Protein AF-A0A520D2I1-F1 (afdb_monomer)

Foldseek 3Di:
DQDQDDDQQEGEGEDPPQDDKDKDKDKDKDKDWDDPPDQKTKMKIKMKMKMKMAQDWDWAFEDVVSTYIYTGGFGMKIKIKIKIKMWIDGPFKIKIKMKMKIWIATRRDPPDDRDTDIKMKIKMKMKGQPPVVRDMDMDIDIWIGKDWGWYWDCPPVDTDIDIDIDHRVVCVVVPDDPPLVVLLVVLVVCVVLLVLVVSLVSLVVQCVPLVSNLVSLLSNLSSCVVVVVLVVNVVSLVVNVVSLVVCVVVVPPPDDNLVPLVLSSLQSQLSSCVSVVVLVSSLVSLVSSQVSCPPPAADVNLVSLLVNLVSCVVVVNLVSSVVSLVVSCVRPPLPVSSLVSVLSSCVVVVVLVSLCVSQVVVCVVPNDLSSLVSNLVSCVSVVVVVSNVVSLVVSLVVLVVSVVVPRPVSLVVNLVSLVVVVDPVSPVVSVVSVD

Radius of gyration: 27.73 Å; Cα contacts (8 Å, |Δi|>4): 716; chains: 1; bounding box: 67×52×82 Å

Mean predicted aligned error: 16.41 Å

Structure (mmCIF, N/CA/C/O backbone):
data_AF-A0A520D2I1-F1
#
_entry.id   AF-A0A520D2I1-F1
#
loop_
_atom_site.group_PDB
_atom_site.id
_atom_site.type_symbol
_atom_site.label_atom_id
_atom_site.label_alt_id
_atom_site.label_comp_id
_atom_site.label_asym_id
_atom_site.label_entity_id
_atom_site.label_seq_id
_atom_site.pdbx_PDB_ins_code
_atom_site.Cartn_x
_atom_site.Cartn_y
_atom_site.Cartn_z
_atom_site.occupancy
_atom_site.B_iso_or_equiv
_atom_site.auth_seq_id
_atom_site.auth_comp_id
_atom_site.auth_asym_id
_atom_site.auth_atom_id
_atom_site.pdbx_PDB_model_num
ATOM 1 N N . MET A 1 1 ? 13.010 7.112 8.406 1.00 37.94 1 MET A N 1
ATOM 2 C CA . MET A 1 1 ? 12.051 6.918 7.295 1.00 37.94 1 MET A CA 1
ATOM 3 C C . MET A 1 1 ? 11.039 5.887 7.786 1.00 37.94 1 MET A C 1
ATOM 5 O O . MET A 1 1 ? 11.411 4.736 7.953 1.00 37.94 1 MET A O 1
ATOM 9 N N . PHE A 1 2 ? 9.826 6.314 8.151 1.00 35.53 2 PHE A N 1
ATOM 10 C CA . PHE A 1 2 ? 8.784 5.455 8.732 1.00 35.53 2 PHE A CA 1
ATOM 11 C C . PHE A 1 2 ? 7.873 4.938 7.613 1.00 35.53 2 PHE A C 1
ATOM 13 O O . PHE A 1 2 ? 6.797 5.481 7.385 1.00 35.53 2 PHE A O 1
ATOM 20 N N . THR A 1 3 ? 8.327 3.948 6.847 1.00 43.38 3 THR A N 1
ATOM 21 C CA . THR A 1 3 ? 7.517 3.374 5.762 1.00 43.38 3 THR A CA 1
ATOM 22 C C . THR A 1 3 ? 7.159 1.944 6.129 1.00 43.38 3 THR A C 1
ATOM 24 O O . THR A 1 3 ? 7.971 1.047 5.947 1.00 43.38 3 THR A O 1
ATOM 27 N N . TYR A 1 4 ? 5.968 1.734 6.689 1.00 39.03 4 TYR A N 1
ATOM 28 C CA . TYR A 1 4 ? 5.382 0.404 6.864 1.00 39.03 4 TYR A CA 1
ATOM 29 C C . TYR A 1 4 ? 4.427 0.166 5.692 1.00 39.03 4 TYR A C 1
ATOM 31 O O . TYR A 1 4 ? 3.380 0.807 5.601 1.00 39.03 4 TYR A O 1
ATOM 39 N N . PHE A 1 5 ? 4.839 -0.678 4.751 1.00 41.47 5 PHE A N 1
ATOM 40 C CA . PHE A 1 5 ? 4.130 -0.953 3.508 1.00 41.47 5 PHE A CA 1
ATOM 41 C C . PHE A 1 5 ? 3.893 -2.456 3.392 1.00 41.47 5 PHE A C 1
ATOM 43 O O . PHE A 1 5 ? 4.836 -3.221 3.231 1.00 41.47 5 PHE A O 1
ATOM 50 N N . VAL A 1 6 ? 2.634 -2.870 3.477 1.00 39.12 6 VAL A N 1
ATOM 51 C CA . VAL A 1 6 ? 2.224 -4.268 3.330 1.00 39.12 6 VAL A CA 1
ATOM 52 C C . VAL A 1 6 ? 1.213 -4.329 2.191 1.00 39.12 6 VAL A C 1
ATOM 54 O O . VAL A 1 6 ? 0.151 -3.716 2.287 1.00 39.12 6 VAL A O 1
ATOM 57 N N . ASP A 1 7 ? 1.553 -5.030 1.112 1.00 43.06 7 ASP A N 1
ATOM 58 C CA . ASP A 1 7 ? 0.633 -5.382 0.030 1.00 43.06 7 ASP A CA 1
ATOM 59 C C . ASP A 1 7 ? 0.572 -6.900 -0.185 1.00 43.06 7 ASP A C 1
ATOM 61 O O . ASP A 1 7 ? 1.202 -7.680 0.529 1.00 43.06 7 ASP A O 1
ATOM 65 N N . SER A 1 8 ? -0.215 -7.330 -1.174 1.00 35.03 8 SER A N 1
ATOM 66 C CA . SER A 1 8 ? -0.498 -8.741 -1.439 1.00 35.03 8 SER A CA 1
ATOM 67 C C . SER A 1 8 ? 0.738 -9.611 -1.723 1.00 35.03 8 SER A C 1
ATOM 69 O O . SER A 1 8 ? 0.615 -10.826 -1.616 1.00 35.03 8 SER A O 1
ATOM 71 N N . ASN A 1 9 ? 1.899 -9.027 -2.061 1.00 32.19 9 ASN A N 1
ATOM 72 C CA . ASN A 1 9 ? 3.143 -9.747 -2.364 1.00 32.19 9 ASN A CA 1
ATOM 73 C C . ASN A 1 9 ? 4.396 -9.197 -1.642 1.00 32.19 9 ASN A C 1
ATOM 75 O O . ASN A 1 9 ? 5.462 -9.803 -1.766 1.00 32.19 9 ASN A O 1
ATOM 79 N N . HIS A 1 10 ? 4.303 -8.083 -0.904 1.00 47.25 10 HIS A N 1
ATOM 80 C CA . HIS A 1 10 ? 5.453 -7.436 -0.261 1.00 47.25 10 HIS A CA 1
ATOM 81 C C . HIS A 1 10 ? 5.087 -6.850 1.112 1.00 47.25 10 HIS A C 1
ATOM 83 O O . HIS A 1 10 ? 4.290 -5.920 1.203 1.00 47.25 10 HIS A O 1
ATOM 89 N N . ASP A 1 11 ? 5.712 -7.349 2.181 1.00 61.94 11 ASP A N 1
ATOM 90 C CA . ASP A 1 11 ? 5.666 -6.772 3.537 1.00 61.94 11 ASP A CA 1
ATOM 91 C C . ASP A 1 11 ? 7.009 -6.076 3.805 1.00 61.94 11 ASP A C 1
ATOM 93 O O . ASP A 1 11 ? 7.978 -6.704 4.218 1.00 61.94 11 ASP A O 1
ATOM 97 N N . ILE A 1 12 ? 7.094 -4.786 3.467 1.00 65.06 12 ILE A N 1
ATOM 98 C CA . ILE A 1 12 ? 8.271 -3.928 3.647 1.00 65.06 12 ILE A CA 1
ATOM 99 C C . ILE A 1 12 ? 8.081 -3.094 4.913 1.00 65.06 12 ILE A C 1
ATOM 101 O O . ILE A 1 12 ? 7.195 -2.241 5.006 1.00 65.06 12 ILE A O 1
ATOM 105 N N . ARG A 1 13 ? 8.957 -3.302 5.888 1.00 67.44 13 ARG A N 1
ATOM 106 C CA . ARG A 1 13 ? 8.874 -2.688 7.208 1.00 67.44 13 ARG A CA 1
ATOM 107 C C . ARG A 1 13 ? 9.862 -1.544 7.354 1.00 67.44 13 ARG A C 1
ATOM 109 O O . ARG A 1 13 ? 11.033 -1.648 6.985 1.00 67.44 13 ARG A O 1
ATOM 116 N N . GLY A 1 14 ? 9.370 -0.446 7.916 1.00 64.38 14 GLY A N 1
ATOM 117 C CA . GLY A 1 14 ? 10.181 0.695 8.314 1.00 64.38 14 GLY A CA 1
ATOM 118 C C . GLY A 1 14 ? 11.024 0.357 9.538 1.00 64.38 14 GLY A C 1
ATOM 119 O O . GLY A 1 14 ? 10.677 -0.535 10.306 1.00 64.38 14 GLY A O 1
ATOM 120 N N . ASN A 1 15 ? 12.102 1.108 9.734 1.00 72.69 15 ASN A N 1
ATOM 121 C CA . ASN A 1 15 ? 12.956 0.989 10.907 1.00 72.69 15 ASN A CA 1
ATOM 122 C C . ASN A 1 15 ? 13.197 2.388 11.486 1.00 72.69 15 ASN A C 1
ATOM 124 O O . ASN A 1 15 ? 13.690 3.296 10.811 1.00 72.69 15 ASN A O 1
ATOM 128 N N . GLU A 1 16 ? 12.776 2.583 12.733 1.00 69.69 16 GLU A N 1
ATOM 129 C CA . GLU A 1 16 ? 12.847 3.875 13.425 1.00 69.69 16 GLU A CA 1
ATOM 130 C C . GLU A 1 16 ? 14.278 4.217 13.859 1.00 69.69 16 GLU A C 1
ATOM 132 O O . GLU A 1 16 ? 14.606 5.382 14.062 1.00 69.69 16 GLU A O 1
ATOM 137 N N . ASN A 1 17 ? 15.152 3.209 13.927 1.00 79.19 17 ASN A N 1
ATOM 138 C CA . ASN A 1 17 ? 16.547 3.342 14.339 1.00 79.19 17 ASN A CA 1
ATOM 139 C C . ASN A 1 17 ? 17.489 3.682 13.173 1.00 79.19 17 ASN A C 1
ATOM 141 O O . ASN A 1 17 ? 18.709 3.630 13.341 1.00 79.19 17 ASN A O 1
ATOM 145 N N . LEU A 1 18 ? 16.944 4.010 11.993 1.00 75.25 18 LEU A N 1
ATOM 146 C CA . LEU A 1 18 ? 17.754 4.315 10.820 1.00 75.25 18 LEU A CA 1
ATOM 147 C C . LEU A 1 18 ? 18.577 5.589 11.016 1.00 75.25 18 LEU A C 1
ATOM 149 O O . LEU A 1 18 ? 18.040 6.667 11.278 1.00 75.25 18 LEU A O 1
ATOM 153 N N . LYS A 1 19 ? 19.882 5.474 10.798 1.00 81.38 19 LYS A N 1
ATOM 154 C CA . LYS A 1 19 ? 20.799 6.609 10.705 1.00 81.38 19 LYS A CA 1
ATOM 155 C C . LYS A 1 19 ? 20.799 7.187 9.284 1.00 81.38 19 LYS A C 1
ATOM 157 O O . LYS A 1 19 ? 20.654 6.419 8.330 1.00 81.38 19 LYS A O 1
ATOM 162 N N . PRO A 1 20 ? 20.941 8.514 9.121 1.00 75.94 20 PRO A N 1
ATOM 163 C CA . PRO A 1 20 ? 21.114 9.131 7.810 1.00 75.94 20 PRO A CA 1
ATOM 164 C C . PRO A 1 20 ? 22.366 8.615 7.096 1.00 75.94 20 PRO A C 1
ATOM 166 O O . PRO A 1 20 ? 23.422 8.495 7.713 1.00 75.94 20 PRO A O 1
ATOM 169 N N . GLU A 1 21 ? 22.254 8.375 5.791 1.00 78.94 21 GLU A N 1
ATOM 170 C CA . GLU A 1 21 ? 23.389 7.967 4.963 1.00 78.94 21 GLU A CA 1
ATOM 171 C C . GLU A 1 21 ? 24.365 9.132 4.758 1.00 78.94 21 GLU A C 1
ATOM 173 O O . GLU A 1 21 ? 23.959 10.278 4.541 1.00 78.94 21 GLU A O 1
ATOM 178 N N . ASN A 1 22 ? 25.660 8.829 4.737 1.00 78.62 22 ASN A N 1
ATOM 179 C CA . ASN A 1 22 ? 26.686 9.761 4.276 1.00 78.62 22 ASN A CA 1
ATOM 180 C C . ASN A 1 22 ? 27.530 9.092 3.194 1.00 78.62 22 ASN A C 1
ATOM 182 O O . ASN A 1 22 ? 27.815 7.901 3.287 1.00 78.62 22 ASN A O 1
ATOM 186 N N . SER A 1 23 ? 27.944 9.825 2.162 1.00 89.06 23 SER A N 1
ATOM 187 C CA . SER A 1 23 ? 28.682 9.219 1.054 1.00 89.06 23 SER A CA 1
ATOM 188 C C . SER A 1 23 ? 29.790 10.094 0.488 1.00 89.06 23 SER A C 1
ATOM 190 O O . SER A 1 23 ? 29.737 11.322 0.508 1.00 89.06 23 SER A O 1
ATOM 192 N N . TYR A 1 24 ? 30.797 9.418 -0.056 1.00 89.81 24 TYR A N 1
ATOM 193 C CA . TYR A 1 24 ? 31.849 9.996 -0.877 1.00 89.81 24 TYR A CA 1
ATOM 194 C C . TYR A 1 24 ? 31.908 9.233 -2.198 1.00 89.81 24 TYR A C 1
ATOM 196 O O . TYR A 1 24 ? 31.846 8.002 -2.220 1.00 89.81 24 TYR A O 1
ATOM 204 N N . SER A 1 25 ? 32.061 9.959 -3.303 1.00 90.12 25 SER A N 1
ATOM 205 C CA . SER A 1 25 ? 32.268 9.353 -4.613 1.00 90.12 25 SER A CA 1
ATOM 206 C C . SER A 1 25 ? 33.325 10.089 -5.424 1.00 90.12 25 SER A C 1
ATOM 208 O O . SER A 1 25 ? 33.578 11.280 -5.237 1.00 90.12 25 SER A O 1
ATOM 210 N N . GLY A 1 26 ? 33.943 9.357 -6.343 1.00 91.06 26 GLY A N 1
ATOM 211 C CA . GLY A 1 26 ? 34.894 9.878 -7.311 1.00 91.06 26 GLY A CA 1
ATOM 212 C C . GLY A 1 26 ? 34.765 9.116 -8.621 1.00 91.06 26 GLY A C 1
ATOM 213 O O . GLY A 1 26 ? 34.621 7.895 -8.620 1.00 91.06 26 GLY A O 1
ATOM 214 N N . THR A 1 27 ? 34.806 9.832 -9.743 1.00 92.38 27 THR A N 1
ATOM 215 C CA . THR A 1 27 ? 34.708 9.229 -11.078 1.00 92.38 27 THR A CA 1
ATOM 216 C C . THR A 1 27 ? 35.841 9.717 -11.963 1.00 92.38 27 THR A C 1
ATOM 218 O O . THR A 1 27 ? 36.091 10.916 -12.061 1.00 92.38 27 THR A O 1
ATOM 221 N N . LEU A 1 28 ? 36.489 8.778 -12.645 1.00 96.19 28 LEU A N 1
ATOM 222 C CA . LEU A 1 28 ? 37.422 9.029 -13.731 1.00 96.19 28 LEU A CA 1
ATOM 223 C C . LEU A 1 28 ? 36.789 8.556 -15.039 1.00 96.19 28 LEU A C 1
ATOM 225 O O . LEU A 1 28 ? 36.242 7.455 -15.099 1.00 96.19 28 LEU A O 1
ATOM 229 N N . PHE A 1 29 ? 36.885 9.371 -16.084 1.00 95.94 29 PHE A N 1
ATOM 230 C CA . PHE A 1 29 ? 36.392 9.036 -17.415 1.00 95.94 29 PHE A CA 1
ATOM 231 C C . PHE A 1 29 ? 37.435 9.383 -18.474 1.00 95.94 29 PHE A C 1
ATOM 233 O O . PHE A 1 29 ? 38.174 10.361 -18.349 1.00 95.94 29 PHE A O 1
ATOM 240 N N . TYR A 1 30 ? 37.485 8.576 -19.526 1.00 97.38 30 TYR A N 1
ATOM 241 C CA . TYR A 1 30 ? 38.344 8.799 -20.673 1.00 97.38 30 TYR A CA 1
ATOM 242 C C . TYR A 1 30 ? 37.668 8.304 -21.947 1.00 97.38 30 TYR A C 1
ATOM 244 O O . TYR A 1 30 ? 37.194 7.171 -22.005 1.00 97.38 30 TYR A O 1
ATOM 252 N N . THR A 1 31 ? 37.672 9.144 -22.978 1.00 97.31 31 THR A N 1
ATOM 253 C CA . THR A 1 31 ? 37.080 8.828 -24.277 1.00 97.31 31 THR A CA 1
ATOM 254 C C . THR A 1 31 ? 38.124 8.996 -25.369 1.00 97.31 31 THR A C 1
ATOM 256 O O . THR A 1 31 ? 38.694 10.072 -25.552 1.00 97.31 31 THR A O 1
ATOM 259 N N . LEU A 1 32 ? 38.327 7.937 -26.145 1.00 97.19 32 LEU A N 1
ATOM 260 C CA . LEU A 1 32 ? 39.020 7.975 -27.425 1.00 97.19 32 LEU A CA 1
ATOM 261 C C . LEU A 1 32 ? 37.986 7.982 -28.536 1.00 97.19 32 LEU A C 1
ATOM 263 O O . LEU A 1 32 ? 37.033 7.212 -28.501 1.00 97.19 32 LEU A O 1
ATOM 267 N N . THR A 1 33 ? 38.180 8.814 -29.551 1.00 96.81 33 THR A N 1
ATOM 268 C CA . THR A 1 33 ? 37.252 8.875 -30.679 1.00 96.81 33 THR A CA 1
ATOM 269 C C . THR A 1 33 ? 37.978 9.064 -32.000 1.00 96.81 33 THR A C 1
ATOM 271 O O . THR A 1 33 ? 39.045 9.676 -32.084 1.00 96.81 33 THR A O 1
ATOM 274 N N . SER A 1 34 ? 37.383 8.522 -33.056 1.00 94.25 34 SER A N 1
ATOM 275 C CA . SER A 1 34 ? 37.788 8.749 -34.438 1.00 94.25 34 SER A CA 1
ATOM 276 C C . SER A 1 34 ? 37.662 10.222 -34.826 1.00 94.25 34 SER A C 1
ATOM 278 O O . SER A 1 34 ? 36.783 10.935 -34.339 1.00 94.25 34 SER A O 1
ATOM 280 N N . LYS A 1 35 ? 38.473 10.671 -35.790 1.00 92.38 35 LYS A N 1
ATOM 281 C CA . LYS A 1 35 ? 38.371 12.047 -36.280 1.00 92.38 35 LYS A CA 1
ATOM 282 C C . LYS A 1 35 ? 37.007 12.336 -36.954 1.00 92.38 35 LYS A C 1
ATOM 284 O O . LYS A 1 35 ? 36.481 11.470 -37.674 1.00 92.38 35 LYS A O 1
ATOM 289 N N . PRO A 1 36 ? 36.438 13.546 -36.791 1.00 82.81 36 PRO A N 1
ATOM 290 C CA . PRO A 1 36 ? 35.141 13.937 -37.360 1.00 82.81 36 PRO A CA 1
ATOM 291 C C . PRO A 1 36 ? 35.014 13.824 -38.887 1.00 82.81 36 PRO A C 1
ATOM 293 O O . PRO A 1 36 ? 33.906 13.689 -39.397 1.00 82.81 36 PRO A O 1
ATOM 296 N N . GLU A 1 37 ? 36.111 13.772 -39.627 1.00 86.50 37 GLU A N 1
ATOM 297 C CA . GLU A 1 37 ? 36.129 13.668 -41.089 1.00 86.50 37 GLU A CA 1
ATOM 298 C C . GLU A 1 37 ? 36.118 12.223 -41.631 1.00 86.50 37 GLU A C 1
ATOM 300 O O . GLU A 1 37 ? 35.857 12.001 -42.812 1.00 86.50 37 GLU A O 1
ATOM 305 N N . LYS A 1 38 ? 36.372 11.202 -40.797 1.00 88.19 38 LYS A N 1
ATOM 306 C CA . LYS A 1 38 ? 36.405 9.797 -41.252 1.00 88.19 38 LYS A CA 1
ATOM 307 C C . LYS A 1 38 ? 34.999 9.220 -41.440 1.00 88.19 38 LYS A C 1
ATOM 309 O O . LYS A 1 38 ? 34.129 9.426 -40.603 1.00 88.19 38 LYS A O 1
ATOM 314 N N . THR A 1 39 ? 34.773 8.459 -42.511 1.00 88.19 39 THR A N 1
ATOM 315 C CA . THR A 1 39 ? 33.474 7.811 -42.786 1.00 88.19 39 THR A CA 1
ATOM 316 C C . THR A 1 39 ? 33.147 6.700 -41.785 1.00 88.19 39 THR A C 1
ATOM 318 O O . THR A 1 39 ? 31.992 6.528 -41.407 1.00 88.19 39 THR A O 1
ATOM 321 N N . LEU A 1 40 ? 34.172 5.984 -41.321 1.00 93.50 40 LEU A N 1
ATOM 322 C CA . LEU A 1 40 ? 34.069 5.063 -40.197 1.00 93.50 40 LEU A CA 1
ATOM 323 C C . LEU A 1 40 ? 34.249 5.851 -38.897 1.00 93.50 40 LEU A C 1
ATOM 325 O O . LEU A 1 40 ? 35.317 6.422 -38.661 1.00 93.50 40 LEU A O 1
ATOM 329 N N . LYS A 1 41 ? 33.203 5.878 -38.077 1.00 96.62 41 LYS A N 1
ATOM 330 C CA . LYS A 1 41 ? 33.191 6.478 -36.746 1.00 96.62 41 LYS A CA 1
ATOM 331 C C . LYS A 1 41 ? 33.426 5.418 -35.700 1.00 96.62 41 LYS A C 1
ATOM 333 O O . LYS A 1 41 ? 32.788 4.371 -35.745 1.00 96.62 41 LYS A O 1
ATOM 338 N N . TRP A 1 42 ? 34.285 5.703 -34.739 1.00 96.88 42 TRP A N 1
ATOM 339 C CA . TRP A 1 42 ? 34.431 4.855 -33.568 1.00 96.88 42 TRP A CA 1
ATOM 340 C C . TRP A 1 42 ? 34.681 5.685 -32.315 1.00 96.88 42 TRP A C 1
ATOM 342 O O . TRP A 1 42 ? 35.271 6.761 -32.406 1.00 96.88 42 TRP A O 1
ATOM 352 N N . SER A 1 43 ? 34.233 5.179 -31.170 1.00 97.00 43 SER A N 1
ATOM 353 C CA . SER A 1 43 ? 34.636 5.651 -29.850 1.00 97.00 43 SER A CA 1
ATOM 354 C C . SER A 1 43 ? 34.965 4.470 -28.950 1.00 97.00 43 SER A C 1
ATOM 356 O O . SER A 1 43 ? 34.417 3.377 -29.111 1.00 97.00 43 SER A O 1
ATOM 358 N N . VAL A 1 44 ? 35.895 4.694 -28.032 1.00 97.69 44 VAL A N 1
ATOM 359 C CA . VAL A 1 44 ? 36.158 3.818 -26.899 1.00 97.69 44 VAL A CA 1
ATOM 360 C C . VAL A 1 44 ? 36.060 4.679 -25.657 1.00 97.69 44 VAL A C 1
ATOM 362 O O . VAL A 1 44 ? 36.807 5.642 -25.507 1.00 97.69 44 VAL A O 1
ATOM 365 N N . ASP A 1 45 ? 35.133 4.324 -24.788 1.00 96.94 45 ASP A N 1
ATOM 366 C CA . ASP A 1 45 ? 34.827 5.033 -23.561 1.00 96.94 45 ASP A CA 1
ATOM 367 C C . ASP A 1 45 ? 35.204 4.128 -22.390 1.00 96.94 45 ASP A C 1
ATOM 369 O O . ASP A 1 45 ? 34.737 2.992 -22.300 1.00 96.94 45 ASP A O 1
ATOM 373 N N . ALA A 1 46 ? 36.065 4.619 -21.507 1.00 97.44 46 ALA A N 1
ATOM 374 C CA . ALA A 1 46 ? 36.481 3.936 -20.293 1.00 97.44 46 ALA A CA 1
ATOM 375 C C . ALA A 1 46 ? 36.148 4.806 -19.081 1.00 97.44 46 ALA A C 1
ATOM 377 O O . ALA A 1 46 ? 36.398 6.013 -19.082 1.00 97.44 46 ALA A O 1
ATOM 378 N N . SER A 1 47 ? 35.601 4.202 -18.032 1.00 94.88 47 SER A N 1
ATOM 379 C CA . SER A 1 47 ? 35.329 4.894 -16.779 1.00 94.88 47 SER A CA 1
ATOM 380 C C . SER A 1 47 ? 35.576 4.009 -15.565 1.00 94.88 47 SER A C 1
ATOM 382 O O . SER A 1 47 ? 35.432 2.788 -15.611 1.00 94.88 47 SER A O 1
ATOM 384 N N . SER A 1 48 ? 35.955 4.653 -14.466 1.00 95.31 48 SER A N 1
ATOM 385 C CA . SER A 1 48 ? 36.089 4.046 -13.146 1.00 95.31 48 SER A CA 1
ATOM 386 C C . SER A 1 48 ? 35.414 4.959 -12.134 1.00 95.31 48 SER A C 1
ATOM 388 O O . SER A 1 48 ? 35.804 6.117 -11.993 1.00 95.31 48 SER A O 1
ATOM 390 N N . MET A 1 49 ? 34.421 4.441 -11.422 1.00 95.06 49 MET A N 1
ATOM 391 C CA . MET A 1 49 ? 33.699 5.137 -10.364 1.00 95.06 49 MET A CA 1
ATOM 392 C C . MET A 1 49 ? 33.891 4.395 -9.048 1.00 95.06 49 MET A C 1
ATOM 394 O O . MET A 1 49 ? 33.594 3.205 -8.959 1.00 95.06 49 MET A O 1
ATOM 398 N N . TYR A 1 50 ? 34.346 5.110 -8.029 1.00 94.69 50 TYR A N 1
ATOM 399 C CA . TYR A 1 50 ? 34.347 4.644 -6.651 1.00 94.69 50 TYR A CA 1
ATOM 400 C C . TYR A 1 50 ? 33.258 5.380 -5.872 1.00 94.69 50 TYR A C 1
ATOM 402 O O . TYR A 1 50 ? 33.127 6.599 -5.985 1.00 94.69 50 TYR A O 1
ATOM 410 N N . LEU A 1 51 ? 32.483 4.639 -5.090 1.00 91.75 51 LEU A N 1
ATOM 411 C CA . LEU A 1 51 ? 31.455 5.148 -4.194 1.00 91.75 51 LEU A CA 1
ATOM 412 C C . LEU A 1 51 ? 31.595 4.424 -2.860 1.00 91.75 51 LEU A C 1
ATOM 414 O O . LEU A 1 51 ? 31.627 3.199 -2.821 1.00 91.75 51 LEU A O 1
ATOM 418 N N . GLN A 1 52 ? 31.622 5.180 -1.773 1.00 90.69 52 GLN A N 1
ATOM 419 C CA . GLN A 1 52 ? 31.526 4.646 -0.427 1.00 90.69 52 GLN A CA 1
ATOM 420 C C . GLN A 1 52 ? 30.382 5.333 0.302 1.00 90.69 52 GLN A C 1
ATOM 422 O O . GLN A 1 52 ? 30.311 6.561 0.318 1.00 90.69 52 GLN A O 1
ATOM 427 N N . VAL A 1 53 ? 29.518 4.535 0.917 1.00 88.50 53 VAL A N 1
ATOM 428 C CA . VAL A 1 53 ? 28.381 4.992 1.712 1.00 88.50 53 VAL A CA 1
ATOM 429 C C . VAL A 1 53 ? 28.534 4.448 3.129 1.00 88.50 53 VAL A C 1
ATOM 431 O O . VAL A 1 53 ? 28.802 3.262 3.318 1.00 88.50 53 VAL A O 1
ATOM 434 N N . GLN A 1 54 ? 28.409 5.323 4.118 1.00 88.88 54 GLN A N 1
ATOM 435 C CA . GLN A 1 54 ? 28.300 4.977 5.531 1.00 88.88 54 GLN A CA 1
ATOM 436 C C . GLN A 1 54 ? 26.837 4.980 5.949 1.00 88.88 54 GLN A C 1
ATOM 438 O O . GLN A 1 54 ? 26.064 5.814 5.470 1.00 88.88 54 GLN A O 1
ATOM 443 N N . ASP A 1 55 ? 26.492 4.055 6.846 1.00 84.25 55 ASP A N 1
ATOM 444 C CA . ASP A 1 55 ? 25.128 3.857 7.338 1.00 84.25 55 ASP A CA 1
ATOM 445 C C . ASP A 1 55 ? 24.112 3.699 6.185 1.00 84.25 55 ASP A C 1
ATOM 447 O O . ASP A 1 55 ? 22.985 4.184 6.268 1.00 84.25 55 ASP A O 1
ATOM 451 N N . ARG A 1 56 ? 24.501 3.013 5.097 1.00 82.94 56 ARG A N 1
ATOM 452 C CA . ARG A 1 56 ? 23.656 2.823 3.909 1.00 82.94 56 ARG A CA 1
ATOM 453 C C . ARG A 1 56 ? 22.355 2.127 4.298 1.00 82.94 56 ARG A C 1
ATOM 455 O O . ARG A 1 56 ? 22.380 1.024 4.831 1.00 82.94 56 ARG A O 1
ATOM 462 N N . ILE A 1 57 ? 21.227 2.739 3.990 1.00 80.75 57 ILE A N 1
ATOM 463 C CA . ILE A 1 57 ? 19.897 2.189 4.189 1.00 80.75 57 ILE A CA 1
ATOM 464 C C . ILE A 1 57 ? 19.635 1.180 3.063 1.00 80.75 57 ILE A C 1
ATOM 466 O O . ILE A 1 57 ? 19.511 1.535 1.890 1.00 80.75 57 ILE A O 1
ATOM 470 N N . GLU A 1 58 ? 19.560 -0.103 3.407 1.00 76.44 58 GLU A N 1
ATOM 471 C CA . GLU A 1 58 ? 19.313 -1.197 2.463 1.00 76.44 58 GLU A CA 1
ATOM 472 C C . GLU A 1 58 ? 18.152 -2.069 2.952 1.00 76.44 58 GLU A C 1
ATOM 474 O O . GLU A 1 58 ? 17.910 -2.184 4.152 1.00 76.44 58 GLU A O 1
ATOM 479 N N . MET A 1 59 ? 17.403 -2.666 2.023 1.00 74.81 59 MET A N 1
ATOM 480 C CA . MET A 1 59 ? 16.356 -3.629 2.371 1.00 74.81 59 MET A CA 1
ATOM 481 C C . MET A 1 59 ? 16.982 -5.004 2.588 1.00 74.81 59 MET A C 1
ATOM 483 O O . MET A 1 59 ? 17.607 -5.554 1.678 1.00 74.81 59 MET A O 1
ATOM 487 N N . ALA A 1 60 ? 16.772 -5.574 3.765 1.00 70.31 60 ALA A N 1
ATOM 488 C CA . ALA A 1 60 ? 17.127 -6.947 4.076 1.00 70.31 60 ALA A CA 1
ATOM 489 C C . ALA A 1 60 ? 15.879 -7.832 4.064 1.00 70.31 60 ALA A C 1
ATOM 491 O O . ALA A 1 60 ? 14.826 -7.428 4.547 1.00 70.31 60 ALA A O 1
ATOM 492 N N . LEU A 1 61 ? 15.990 -9.037 3.502 1.00 68.25 61 LEU A N 1
ATOM 493 C CA . LEU A 1 61 ? 14.920 -10.035 3.552 1.00 68.25 61 LEU A CA 1
ATOM 494 C C . LEU A 1 61 ? 14.860 -10.648 4.959 1.00 68.25 61 LEU A C 1
ATOM 496 O O . LEU A 1 61 ? 15.799 -11.343 5.324 1.00 68.25 61 LEU A O 1
ATOM 500 N N . ILE A 1 62 ? 13.784 -10.430 5.713 1.00 74.25 62 ILE A N 1
ATOM 501 C CA . ILE A 1 62 ? 13.604 -10.924 7.096 1.00 74.25 62 ILE A CA 1
ATOM 502 C C . ILE A 1 62 ? 12.701 -12.168 7.203 1.00 74.25 62 ILE A C 1
ATOM 504 O O . ILE A 1 62 ? 12.684 -12.873 8.212 1.00 74.25 62 ILE A O 1
ATOM 508 N N . ASN A 1 63 ? 11.935 -12.471 6.155 1.00 59.28 63 ASN A N 1
ATOM 509 C CA . ASN A 1 63 ? 11.158 -13.705 6.062 1.00 59.28 63 ASN A CA 1
ATOM 510 C C . ASN A 1 63 ? 10.945 -14.067 4.590 1.00 59.28 63 ASN A C 1
ATOM 512 O O . ASN A 1 63 ? 10.689 -13.187 3.769 1.00 59.28 63 ASN A O 1
ATOM 516 N N . ASP A 1 64 ? 11.074 -15.341 4.240 1.00 49.91 64 ASP A N 1
ATOM 517 C CA . ASP A 1 64 ? 10.919 -15.833 2.870 1.00 49.91 64 ASP A CA 1
ATOM 518 C C . ASP A 1 64 ? 9.468 -16.222 2.540 1.00 49.91 64 ASP A C 1
ATOM 520 O O . ASP A 1 64 ? 9.058 -16.098 1.383 1.00 49.91 64 ASP A O 1
ATOM 524 N N . ALA A 1 65 ? 8.674 -16.622 3.541 1.00 47.38 65 ALA A N 1
ATOM 525 C CA . ALA A 1 65 ? 7.248 -16.913 3.397 1.00 47.38 65 ALA A CA 1
ATOM 526 C C . ALA A 1 65 ? 6.446 -16.644 4.702 1.00 47.38 65 ALA A C 1
ATOM 528 O O . ALA A 1 65 ? 6.539 -17.421 5.654 1.00 47.38 65 ALA A O 1
ATOM 529 N N . PRO A 1 66 ? 5.596 -15.594 4.759 1.00 57.44 66 PRO A N 1
ATOM 530 C CA . PRO A 1 66 ? 5.384 -14.586 3.716 1.00 57.44 66 PRO A CA 1
ATOM 531 C C . PRO A 1 66 ? 6.654 -13.768 3.455 1.00 57.44 66 PRO A C 1
ATOM 533 O O . PRO A 1 66 ? 7.498 -13.635 4.337 1.00 57.44 66 PRO A O 1
ATOM 536 N N . LEU A 1 67 ? 6.782 -13.231 2.240 1.00 58.44 67 LEU A N 1
ATOM 537 C CA . LEU A 1 67 ? 7.943 -12.444 1.827 1.00 58.44 67 LEU A CA 1
ATOM 538 C C . LEU A 1 67 ? 7.971 -11.107 2.585 1.00 58.44 67 LEU A C 1
ATOM 540 O O . LEU A 1 67 ? 7.125 -10.241 2.353 1.00 58.44 67 LEU A O 1
ATOM 544 N N . GLN A 1 68 ? 8.936 -10.948 3.492 1.00 67.75 68 GLN A N 1
ATOM 545 C CA . GLN A 1 68 ? 9.071 -9.773 4.356 1.00 67.75 68 GLN A CA 1
ATOM 546 C C . GLN A 1 68 ? 10.454 -9.149 4.208 1.00 67.75 68 GLN A C 1
ATOM 548 O O . GLN A 1 68 ? 11.470 -9.842 4.265 1.00 67.75 68 GLN A O 1
ATOM 553 N N . TYR A 1 69 ? 10.491 -7.830 4.083 1.00 73.69 69 TYR A N 1
ATOM 554 C CA . TYR A 1 69 ? 11.697 -7.019 4.034 1.00 73.69 69 TYR A CA 1
ATOM 555 C C . TYR A 1 69 ? 11.691 -5.988 5.158 1.00 73.69 69 TYR A C 1
ATOM 557 O O . TYR A 1 69 ? 10.642 -5.483 5.544 1.00 73.69 69 TYR A O 1
ATOM 565 N N . GLU A 1 70 ? 12.865 -5.620 5.649 1.00 75.69 70 GLU A N 1
ATOM 566 C CA . GLU A 1 70 ? 13.046 -4.529 6.604 1.00 75.69 70 GLU A CA 1
ATOM 567 C C . GLU A 1 70 ? 14.186 -3.621 6.146 1.00 75.69 70 GLU A C 1
ATOM 569 O O . GLU A 1 70 ? 15.180 -4.089 5.587 1.00 75.69 70 GLU A O 1
ATOM 574 N N . TYR A 1 71 ? 14.048 -2.315 6.371 1.00 79.00 71 TYR A N 1
ATOM 575 C CA . TYR A 1 71 ? 15.152 -1.383 6.159 1.00 79.00 71 TYR A CA 1
ATOM 576 C C . TYR A 1 71 ? 16.182 -1.481 7.288 1.00 79.00 71 TYR A C 1
ATOM 578 O O . TYR A 1 71 ? 15.851 -1.349 8.465 1.00 79.00 71 TYR A O 1
ATOM 586 N N . ILE A 1 72 ? 17.454 -1.629 6.931 1.00 80.38 72 ILE A N 1
ATOM 587 C CA . ILE A 1 72 ? 18.576 -1.668 7.875 1.00 80.38 72 ILE A CA 1
ATOM 588 C C . ILE A 1 72 ? 19.661 -0.674 7.472 1.00 80.38 72 ILE A C 1
ATOM 590 O O . ILE A 1 72 ? 19.805 -0.371 6.290 1.00 80.38 72 ILE A O 1
ATOM 594 N N . ASN A 1 73 ? 20.459 -0.202 8.435 1.00 84.56 73 ASN A N 1
ATOM 595 C CA . ASN A 1 73 ? 21.730 0.445 8.116 1.00 84.56 73 ASN A CA 1
ATOM 596 C C . ASN A 1 73 ? 22.817 -0.617 7.942 1.00 84.56 73 ASN A C 1
ATOM 598 O O . ASN A 1 73 ? 23.134 -1.359 8.869 1.00 84.56 73 ASN A O 1
ATOM 602 N N . VAL A 1 74 ? 23.433 -0.634 6.770 1.00 82.81 74 VAL A N 1
ATOM 603 C CA . VAL A 1 74 ? 24.721 -1.264 6.513 1.00 82.81 74 VAL A CA 1
ATOM 604 C C . VAL A 1 74 ? 25.807 -0.265 6.901 1.00 82.81 74 VAL A C 1
ATOM 606 O O . VAL A 1 74 ? 25.866 0.839 6.359 1.00 82.81 74 VAL A O 1
ATOM 609 N N . LYS A 1 75 ? 26.683 -0.652 7.829 1.00 85.19 75 LYS A N 1
ATOM 610 C CA . LYS A 1 75 ? 27.730 0.213 8.392 1.00 85.19 75 LYS A CA 1
ATOM 611 C C . LYS A 1 75 ? 28.618 0.840 7.313 1.00 85.19 75 LYS A C 1
ATOM 613 O O . LYS A 1 75 ? 28.782 2.060 7.301 1.00 85.19 75 LYS A O 1
ATOM 618 N N . THR A 1 76 ? 29.123 0.030 6.380 1.00 87.19 76 THR A N 1
ATOM 619 C CA . THR A 1 76 ? 29.929 0.511 5.248 1.00 87.19 76 THR A CA 1
ATOM 620 C C . THR A 1 76 ? 29.576 -0.240 3.961 1.00 87.19 76 THR A C 1
ATOM 622 O O . THR A 1 76 ? 29.665 -1.463 3.918 1.00 87.19 76 THR A O 1
ATOM 625 N N . ASP A 1 77 ? 29.246 0.475 2.884 1.00 88.12 77 ASP A N 1
ATOM 626 C CA . ASP A 1 77 ? 29.075 -0.075 1.532 1.00 88.12 77 ASP A CA 1
ATOM 627 C C . ASP A 1 77 ? 30.045 0.594 0.556 1.00 88.12 77 ASP A C 1
ATOM 629 O O . ASP A 1 77 ? 29.981 1.802 0.325 1.00 88.12 77 ASP A O 1
ATOM 633 N N . GLN A 1 78 ? 30.952 -0.192 -0.015 1.00 91.19 78 GLN A N 1
ATOM 634 C CA . GLN A 1 78 ? 31.939 0.263 -0.988 1.00 91.19 78 GLN A CA 1
ATOM 635 C C . GLN A 1 78 ? 31.658 -0.362 -2.347 1.00 91.19 78 GLN A C 1
ATOM 637 O O . GLN A 1 78 ? 31.578 -1.581 -2.483 1.00 91.19 78 GLN A O 1
ATOM 642 N N . ASN A 1 79 ? 31.575 0.483 -3.366 1.00 91.25 79 ASN A N 1
ATOM 643 C CA . ASN A 1 79 ? 31.312 0.115 -4.744 1.00 91.25 79 ASN A CA 1
ATOM 644 C C . ASN A 1 79 ? 32.420 0.665 -5.639 1.00 91.25 79 ASN A C 1
ATOM 646 O O . ASN A 1 79 ? 32.701 1.862 -5.637 1.00 91.25 79 ASN A O 1
ATOM 650 N N . TRP A 1 80 ? 33.011 -0.202 -6.453 1.00 94.06 80 TRP A N 1
ATOM 651 C CA . TRP A 1 80 ? 33.976 0.173 -7.473 1.00 94.06 80 TRP A CA 1
ATOM 652 C C . TRP A 1 80 ? 33.518 -0.354 -8.830 1.00 94.06 80 TRP A C 1
ATOM 654 O O . TRP A 1 80 ? 33.633 -1.544 -9.131 1.00 94.06 80 TRP A O 1
ATOM 664 N N . LEU A 1 81 ? 32.956 0.542 -9.636 1.00 93.25 81 LEU A N 1
ATOM 665 C CA . LEU A 1 81 ? 32.426 0.245 -10.958 1.00 93.25 81 LEU A CA 1
ATOM 666 C C . LEU A 1 81 ? 33.441 0.640 -12.024 1.00 93.25 81 LEU A C 1
ATOM 668 O O . LEU A 1 81 ? 33.764 1.815 -12.177 1.00 93.25 81 LEU A O 1
ATOM 672 N N . ASN A 1 82 ? 33.890 -0.335 -12.802 1.00 95.12 82 ASN A N 1
ATOM 673 C CA . ASN A 1 82 ? 34.764 -0.119 -13.944 1.00 95.12 82 ASN A CA 1
ATOM 674 C C . ASN A 1 82 ? 34.000 -0.484 -15.209 1.00 95.12 82 ASN A C 1
ATOM 676 O O . ASN A 1 82 ? 33.424 -1.567 -15.288 1.00 95.12 82 ASN A O 1
ATOM 680 N N . THR A 1 83 ? 33.980 0.414 -16.186 1.00 93.31 83 THR A N 1
ATOM 681 C CA . THR A 1 83 ? 33.250 0.227 -17.441 1.00 93.31 83 THR A CA 1
ATOM 682 C C . THR A 1 83 ? 34.167 0.501 -18.618 1.00 93.31 83 THR A C 1
ATOM 684 O O . THR A 1 83 ? 34.926 1.467 -18.619 1.00 93.31 83 THR A O 1
ATOM 687 N N . ILE A 1 84 ? 34.064 -0.338 -19.640 1.00 96.81 84 ILE A N 1
ATOM 688 C CA . ILE A 1 84 ? 34.637 -0.098 -20.956 1.00 96.81 84 ILE A CA 1
ATOM 689 C C . ILE A 1 84 ? 33.550 -0.306 -22.000 1.00 96.81 84 ILE A C 1
ATOM 691 O O . ILE A 1 84 ? 32.805 -1.283 -21.958 1.00 96.81 84 ILE A O 1
ATOM 695 N N . SER A 1 85 ? 33.441 0.609 -22.950 1.00 95.31 85 SER A N 1
ATOM 696 C CA . SER A 1 85 ? 32.527 0.455 -24.069 1.00 95.31 85 SER A CA 1
ATOM 697 C C . SER A 1 85 ? 33.166 0.905 -25.365 1.00 95.31 85 SER A C 1
ATOM 699 O O . SER A 1 85 ? 33.988 1.814 -25.398 1.00 95.31 85 SER A O 1
ATOM 701 N N . GLY A 1 86 ? 32.816 0.211 -26.436 1.00 95.75 86 GLY A N 1
ATOM 702 C CA . GLY A 1 86 ? 33.234 0.505 -27.788 1.00 95.75 86 GLY A CA 1
ATOM 703 C C . GLY A 1 86 ? 32.010 0.733 -28.653 1.00 95.75 86 GLY A C 1
ATOM 704 O O . GLY A 1 86 ? 31.069 -0.064 -28.653 1.00 95.75 86 GLY A O 1
ATOM 705 N N . ARG A 1 87 ? 32.047 1.802 -29.435 1.00 96.44 87 ARG A N 1
ATOM 706 C CA . ARG A 1 87 ? 31.096 2.066 -30.508 1.00 96.44 87 ARG A CA 1
ATOM 707 C C . ARG A 1 87 ? 31.859 2.107 -31.811 1.00 96.44 87 ARG A C 1
ATOM 709 O O . ARG A 1 87 ? 32.872 2.786 -31.921 1.00 96.44 87 ARG A O 1
ATOM 716 N N . ILE A 1 88 ? 31.344 1.431 -32.823 1.00 96.69 88 ILE A N 1
ATOM 717 C CA . ILE A 1 88 ? 31.804 1.565 -34.198 1.00 96.69 88 ILE A CA 1
ATOM 718 C C . ILE A 1 88 ? 30.590 1.719 -35.098 1.00 96.69 88 ILE A C 1
ATOM 720 O O . ILE A 1 88 ? 29.585 1.033 -34.945 1.00 96.69 88 ILE A O 1
ATOM 724 N N . SER A 1 89 ? 30.643 2.663 -36.022 1.00 94.50 89 SER A N 1
ATOM 725 C CA . SER A 1 89 ? 29.544 2.913 -36.941 1.00 94.50 89 SER A CA 1
ATOM 726 C C . SER A 1 89 ? 30.028 3.473 -38.263 1.00 94.50 89 SER A C 1
ATOM 728 O O . SER A 1 89 ? 31.048 4.148 -38.367 1.00 94.50 89 SER A O 1
ATOM 730 N N . ASN A 1 90 ? 29.266 3.172 -39.296 1.00 90.94 90 ASN A N 1
ATOM 731 C CA . ASN A 1 90 ? 29.366 3.738 -40.626 1.00 90.94 90 ASN A CA 1
ATOM 732 C C . ASN A 1 90 ? 27.941 4.134 -41.063 1.00 90.94 90 ASN A C 1
ATOM 734 O O . ASN A 1 90 ? 26.979 3.903 -40.335 1.00 90.94 90 ASN A O 1
ATOM 738 N N . LYS A 1 91 ? 27.774 4.694 -42.264 1.00 83.56 91 LYS A N 1
ATOM 739 C CA . LYS A 1 91 ? 26.494 5.187 -42.801 1.00 83.56 91 LYS A CA 1
ATOM 740 C C . LYS A 1 91 ? 25.313 4.217 -42.628 1.00 83.56 91 LYS A C 1
ATOM 742 O O . LYS A 1 91 ? 24.194 4.669 -42.400 1.00 83.56 91 LYS A O 1
ATOM 747 N N . ASN A 1 92 ? 25.553 2.905 -42.722 1.00 91.81 92 ASN A N 1
ATOM 748 C CA . ASN A 1 92 ? 24.485 1.902 -42.779 1.00 91.81 92 ASN A CA 1
ATOM 749 C C . ASN A 1 92 ? 24.518 0.883 -41.633 1.00 91.81 92 ASN A C 1
ATOM 751 O O . ASN A 1 92 ? 23.567 0.127 -41.504 1.00 91.81 92 ASN A O 1
ATOM 755 N N . VAL A 1 93 ? 25.584 0.818 -40.833 1.00 94.25 93 VAL A N 1
ATOM 756 C CA . VAL A 1 93 ? 25.760 -0.180 -39.763 1.00 94.25 93 VAL A CA 1
ATOM 757 C C . VAL A 1 93 ? 26.340 0.509 -38.549 1.00 94.25 93 VAL A C 1
ATOM 759 O O . VAL A 1 93 ? 27.276 1.295 -38.691 1.00 94.25 93 VAL A O 1
ATOM 762 N N . GLY A 1 94 ? 25.883 0.139 -37.362 1.00 94.06 94 GLY A N 1
ATOM 763 C CA . GLY A 1 94 ? 26.653 0.390 -36.156 1.00 94.06 94 GLY A CA 1
ATOM 764 C C . GLY A 1 94 ? 26.562 -0.753 -35.171 1.00 94.06 94 GLY A C 1
ATOM 765 O O . GLY A 1 94 ? 25.560 -1.457 -35.106 1.00 94.06 94 GLY A O 1
ATOM 766 N N . LEU A 1 95 ? 27.640 -0.918 -34.422 1.00 94.56 95 LEU A N 1
ATOM 767 C CA . LEU A 1 95 ? 27.811 -1.886 -33.360 1.00 94.56 95 LEU A CA 1
ATOM 768 C C . LEU A 1 95 ? 28.257 -1.131 -32.110 1.00 94.56 95 LEU A C 1
ATOM 770 O O . LEU A 1 95 ? 29.183 -0.321 -32.159 1.00 94.56 95 LEU A O 1
ATOM 774 N N . ASN A 1 96 ? 27.609 -1.425 -30.993 1.00 90.69 96 ASN A N 1
ATOM 775 C CA . ASN A 1 96 ? 28.024 -1.007 -29.667 1.00 90.69 96 ASN A CA 1
ATOM 776 C C . ASN A 1 96 ? 28.241 -2.257 -28.824 1.00 90.69 96 ASN A C 1
ATOM 778 O O . ASN A 1 96 ? 27.439 -3.192 -28.883 1.00 90.69 96 ASN A O 1
ATOM 782 N N . VAL A 1 97 ? 29.301 -2.261 -28.032 1.00 95.06 97 VAL A N 1
ATOM 783 C CA . VAL A 1 97 ? 29.584 -3.300 -27.045 1.00 95.06 97 VAL A CA 1
ATOM 784 C C . VAL A 1 97 ? 30.074 -2.607 -25.787 1.00 95.06 97 VAL A C 1
ATOM 786 O O . VAL A 1 97 ? 31.005 -1.812 -25.855 1.00 95.06 97 VAL A O 1
ATOM 789 N N . GLY A 1 98 ? 29.454 -2.888 -24.653 1.00 93.44 98 GLY A N 1
ATOM 790 C CA . GLY A 1 98 ? 29.855 -2.396 -23.345 1.00 93.44 98 GLY A CA 1
ATOM 791 C C . GLY A 1 98 ? 30.047 -3.553 -22.381 1.00 93.44 98 GLY A C 1
ATOM 792 O O . GLY A 1 98 ? 29.286 -4.518 -22.392 1.00 93.44 98 GLY A O 1
ATOM 793 N N . PHE A 1 99 ? 31.066 -3.447 -21.544 1.00 95.06 99 PHE A N 1
ATOM 794 C CA . PHE A 1 99 ? 31.335 -4.357 -20.448 1.00 95.06 99 PHE A CA 1
ATOM 795 C C . PHE A 1 99 ? 31.580 -3.541 -19.185 1.00 95.06 99 PHE A C 1
ATOM 797 O O . PHE A 1 99 ? 32.334 -2.566 -19.206 1.00 95.06 99 PHE A O 1
ATOM 804 N N . SER A 1 100 ? 30.971 -3.948 -18.082 1.00 92.75 100 SER A N 1
ATOM 805 C CA . SER A 1 100 ? 31.230 -3.374 -16.773 1.00 92.75 100 SER A CA 1
ATOM 806 C C . SER A 1 100 ? 31.468 -4.456 -15.733 1.00 92.75 100 SER A C 1
ATOM 808 O O . SER A 1 100 ? 30.961 -5.576 -15.821 1.00 92.75 100 SER A O 1
ATOM 810 N N . ILE A 1 101 ? 32.277 -4.111 -14.738 1.00 94.19 101 ILE A N 1
ATOM 811 C CA . ILE A 1 101 ? 32.517 -4.919 -13.553 1.00 94.19 101 ILE A CA 1
ATOM 812 C C . ILE A 1 101 ? 32.359 -4.040 -12.316 1.00 94.19 101 ILE A C 1
ATOM 814 O O . ILE A 1 101 ? 33.004 -2.999 -12.183 1.00 94.19 101 ILE A O 1
ATOM 818 N N . LEU A 1 102 ? 31.476 -4.462 -11.421 1.00 92.06 102 LEU A N 1
ATOM 819 C CA . LEU A 1 102 ? 31.221 -3.842 -10.132 1.00 92.06 102 LEU A CA 1
ATOM 820 C C . LEU A 1 102 ? 31.826 -4.720 -9.042 1.00 92.06 102 LEU A C 1
ATOM 822 O O . LEU A 1 102 ? 31.351 -5.832 -8.807 1.00 92.06 102 LEU A O 1
ATOM 826 N N . GLY A 1 103 ? 32.856 -4.211 -8.374 1.00 90.94 103 GLY A N 1
ATOM 827 C CA . GLY A 1 103 ? 33.315 -4.734 -7.095 1.00 90.94 103 GLY A CA 1
ATOM 828 C C . GLY A 1 103 ? 32.511 -4.102 -5.966 1.00 90.94 103 GLY A C 1
ATOM 829 O O . GLY A 1 103 ? 32.488 -2.881 -5.857 1.00 90.94 103 GLY A O 1
ATOM 830 N N . ARG A 1 104 ? 31.878 -4.917 -5.125 1.00 88.81 104 ARG A N 1
ATOM 831 C CA . ARG A 1 104 ? 31.119 -4.471 -3.956 1.00 88.81 104 ARG A CA 1
ATOM 832 C C . ARG A 1 104 ? 31.654 -5.118 -2.683 1.00 88.81 104 ARG A C 1
ATOM 834 O O . ARG A 1 104 ? 31.761 -6.345 -2.622 1.00 88.81 104 ARG A O 1
ATOM 841 N N . ALA A 1 105 ? 31.967 -4.311 -1.678 1.00 88.38 105 ALA A N 1
ATOM 842 C CA . ALA A 1 105 ? 32.329 -4.751 -0.335 1.00 88.38 105 ALA A CA 1
ATOM 843 C C . ALA A 1 105 ? 31.349 -4.154 0.676 1.00 88.38 105 ALA A C 1
ATOM 845 O O . ALA A 1 105 ? 30.979 -2.987 0.575 1.00 88.38 105 ALA A O 1
ATOM 846 N N . LEU A 1 106 ? 30.922 -4.977 1.629 1.00 83.94 106 LEU A N 1
ATOM 847 C CA . LEU A 1 106 ? 29.908 -4.625 2.610 1.00 83.94 106 LEU A CA 1
ATOM 848 C C . LEU A 1 106 ? 30.384 -4.974 4.006 1.00 83.94 106 LEU A C 1
ATOM 850 O O . LEU A 1 106 ? 30.835 -6.091 4.247 1.00 83.94 106 LEU A O 1
ATOM 854 N N . GLU A 1 107 ? 30.202 -4.031 4.913 1.00 86.50 107 GLU A N 1
ATOM 855 C CA . GLU A 1 107 ? 30.284 -4.224 6.348 1.00 86.50 107 GLU A CA 1
ATOM 856 C C . GLU A 1 107 ? 28.874 -4.020 6.906 1.00 86.50 107 GLU A C 1
ATOM 858 O O . GLU A 1 107 ? 28.379 -2.896 6.963 1.00 86.50 107 GLU A O 1
ATOM 863 N N . ILE A 1 108 ? 28.196 -5.114 7.251 1.00 75.62 108 ILE A N 1
ATOM 864 C CA . ILE A 1 108 ? 26.809 -5.086 7.742 1.00 75.62 108 ILE A CA 1
ATOM 865 C C . ILE A 1 108 ? 26.810 -4.984 9.277 1.00 75.62 108 ILE A C 1
ATOM 867 O O . ILE A 1 108 ? 26.077 -4.184 9.851 1.00 75.62 108 ILE A O 1
ATOM 871 N N . ASN A 1 109 ? 27.706 -5.731 9.936 1.00 68.69 109 ASN A N 1
ATOM 872 C CA . ASN A 1 109 ? 27.869 -5.812 11.393 1.00 68.69 109 ASN A CA 1
ATOM 873 C C . ASN A 1 109 ? 29.375 -5.900 11.735 1.00 68.69 109 ASN A C 1
ATOM 875 O O . ASN A 1 109 ? 30.180 -6.232 10.862 1.00 68.69 109 ASN A O 1
ATOM 879 N N . ASP A 1 110 ? 29.754 -5.762 13.013 1.00 63.44 110 ASP A N 1
ATOM 880 C CA . ASP A 1 110 ? 31.154 -5.895 13.491 1.00 63.44 110 ASP A CA 1
ATOM 881 C C . ASP A 1 110 ? 31.781 -7.297 13.287 1.00 63.44 110 ASP A C 1
ATOM 883 O O . ASP A 1 110 ? 32.961 -7.505 13.558 1.00 63.44 110 ASP A O 1
ATOM 887 N N . LEU A 1 111 ? 30.999 -8.265 12.800 1.00 54.12 111 LEU A N 1
ATOM 888 C CA . LEU A 1 111 ? 31.401 -9.653 12.538 1.00 54.12 111 LEU A CA 1
ATOM 889 C C . LEU A 1 111 ? 31.495 -9.992 11.035 1.00 54.12 111 LEU A C 1
ATOM 891 O O . LEU A 1 111 ? 31.758 -11.140 10.683 1.00 54.12 111 LEU A O 1
ATOM 895 N N . SER A 1 112 ? 31.236 -9.031 10.139 1.00 61.69 112 SER A N 1
ATOM 896 C CA . SER A 1 112 ? 31.084 -9.288 8.696 1.00 61.69 112 SER A CA 1
ATOM 897 C C . SER A 1 112 ? 32.394 -9.198 7.891 1.00 61.69 112 SER A C 1
ATOM 899 O O . SER A 1 112 ? 33.271 -8.389 8.182 1.00 61.69 112 SER A O 1
ATOM 901 N N . ASP A 1 113 ? 32.527 -10.044 6.858 1.00 64.62 113 ASP A N 1
ATOM 902 C CA . ASP A 1 113 ? 33.685 -10.091 5.947 1.00 64.62 113 ASP A CA 1
ATOM 903 C C . ASP A 1 113 ? 33.624 -8.967 4.890 1.00 64.62 113 ASP A C 1
ATOM 905 O O . ASP A 1 113 ? 32.750 -8.971 4.012 1.00 64.62 113 ASP A O 1
ATOM 909 N N . THR A 1 114 ? 34.598 -8.050 4.938 1.00 71.00 114 THR A N 1
ATOM 910 C CA . THR A 1 114 ? 34.746 -6.869 4.062 1.00 71.00 114 THR A CA 1
ATOM 911 C C . THR A 1 114 ? 35.339 -7.181 2.681 1.00 71.00 114 THR A C 1
ATOM 913 O O . THR A 1 114 ? 35.801 -6.294 1.959 1.00 71.00 114 THR A O 1
ATOM 916 N N . LYS A 1 115 ? 35.326 -8.446 2.258 1.00 84.00 115 LYS A N 1
ATOM 917 C CA . LYS A 1 115 ? 35.837 -8.858 0.950 1.00 84.00 115 LYS A CA 1
ATOM 918 C C . LYS A 1 115 ? 35.013 -8.301 -0.218 1.00 84.00 115 LYS A C 1
ATOM 920 O O . LYS A 1 115 ? 33.788 -8.444 -0.276 1.00 84.00 115 LYS A O 1
ATOM 925 N N . TYR A 1 116 ? 35.718 -7.768 -1.218 1.00 86.94 116 TYR A N 1
ATOM 926 C CA . TYR A 1 116 ? 35.135 -7.371 -2.499 1.00 86.94 116 TYR A CA 1
ATOM 927 C C . TYR A 1 116 ? 34.593 -8.579 -3.265 1.00 86.94 116 TYR A C 1
ATOM 929 O O . TYR A 1 116 ? 35.310 -9.542 -3.556 1.00 86.94 116 TYR A O 1
ATOM 937 N N . ARG A 1 117 ? 33.317 -8.493 -3.631 1.00 86.38 117 ARG A N 1
ATOM 938 C CA . ARG A 1 117 ? 32.609 -9.446 -4.484 1.00 86.38 117 ARG A CA 1
ATOM 939 C C . ARG A 1 117 ? 32.322 -8.778 -5.819 1.00 86.38 117 ARG A C 1
ATOM 941 O O . ARG A 1 117 ? 31.925 -7.619 -5.851 1.00 86.38 117 ARG A O 1
ATOM 948 N N . TYR A 1 118 ? 32.521 -9.503 -6.912 1.00 88.69 118 TYR A N 1
ATOM 949 C CA . TYR A 1 118 ? 32.456 -8.929 -8.252 1.00 88.69 118 TYR A CA 1
ATOM 950 C C . TYR A 1 118 ? 31.223 -9.407 -9.003 1.00 88.69 118 TYR A C 1
ATOM 952 O O . TYR A 1 118 ? 30.924 -10.599 -9.026 1.00 88.69 118 TYR A O 1
ATOM 960 N N . SER A 1 119 ? 30.552 -8.466 -9.652 1.00 87.25 119 SER A N 1
ATOM 961 C CA . SER A 1 119 ? 29.472 -8.725 -10.597 1.00 87.25 119 SER A CA 1
ATOM 962 C C . SER A 1 119 ? 29.815 -8.073 -11.928 1.00 87.25 119 SER A C 1
ATOM 964 O O . SER A 1 119 ? 30.360 -6.971 -11.957 1.00 87.25 119 SER A O 1
ATOM 966 N N . SER A 1 120 ? 29.554 -8.770 -13.028 1.00 89.44 120 SER A N 1
ATOM 967 C CA . SER A 1 120 ? 29.826 -8.276 -14.376 1.00 89.44 120 SER A CA 1
ATOM 968 C C . SER A 1 120 ? 28.534 -8.069 -15.154 1.00 89.44 120 SER A C 1
ATOM 970 O O . SER A 1 120 ? 27.561 -8.799 -14.974 1.00 89.44 120 SER A O 1
ATOM 972 N N . GLU A 1 121 ? 28.529 -7.090 -16.045 1.00 87.12 121 GLU A N 1
ATOM 973 C CA . GLU A 1 121 ? 27.449 -6.861 -16.996 1.00 87.12 121 GLU A CA 1
ATOM 974 C C . GLU A 1 121 ? 28.052 -6.650 -18.385 1.00 87.12 121 GLU A C 1
ATOM 976 O O . GLU A 1 121 ? 29.059 -5.965 -18.551 1.00 87.12 121 GLU A O 1
ATOM 981 N N . MET A 1 122 ? 27.434 -7.248 -19.400 1.00 88.06 122 MET A N 1
ATOM 982 C CA . MET A 1 122 ? 27.769 -7.010 -20.797 1.00 88.06 122 MET A CA 1
ATOM 983 C C . MET A 1 122 ? 26.520 -6.575 -21.549 1.00 88.06 122 MET A C 1
ATOM 985 O O . MET A 1 122 ? 25.465 -7.198 -21.434 1.00 88.06 122 MET A O 1
ATOM 989 N N . ASN A 1 123 ? 26.644 -5.534 -22.361 1.00 85.00 123 ASN A N 1
ATOM 990 C CA . ASN A 1 123 ? 25.614 -5.102 -23.287 1.00 85.00 123 ASN A CA 1
ATOM 991 C C . ASN A 1 123 ? 26.179 -5.035 -24.709 1.00 85.00 123 ASN A C 1
ATOM 993 O O . ASN A 1 123 ? 27.350 -4.741 -24.934 1.00 85.00 123 ASN A O 1
ATOM 997 N N . SER A 1 124 ? 25.346 -5.345 -25.692 1.00 86.56 124 SER A N 1
ATOM 998 C CA . SER A 1 124 ? 25.683 -5.176 -27.095 1.00 86.56 124 SER A CA 1
ATOM 999 C C . SER A 1 124 ? 24.456 -4.754 -27.880 1.00 86.56 124 SER A C 1
ATOM 1001 O O . SER A 1 124 ? 23.336 -5.173 -27.595 1.00 86.56 124 SER A O 1
ATOM 1003 N N . SER A 1 125 ? 24.657 -3.900 -28.873 1.00 88.38 125 SER A N 1
ATOM 1004 C CA . SER A 1 125 ? 23.618 -3.558 -29.832 1.00 88.38 125 SER A CA 1
ATOM 1005 C C . SER A 1 125 ? 24.202 -3.438 -31.222 1.00 88.38 125 SER A C 1
ATOM 1007 O O . SER A 1 125 ? 25.253 -2.831 -31.408 1.00 88.38 125 SER A O 1
ATOM 1009 N N . ILE A 1 126 ? 23.504 -3.992 -32.202 1.00 89.94 126 ILE A N 1
ATOM 1010 C CA . ILE A 1 126 ? 23.823 -3.826 -33.613 1.00 89.94 126 ILE A CA 1
ATOM 1011 C C . ILE A 1 126 ? 22.608 -3.251 -34.322 1.00 89.94 126 ILE A C 1
ATOM 1013 O O . ILE A 1 126 ? 21.479 -3.656 -34.052 1.00 89.94 126 ILE A O 1
ATOM 1017 N N . TYR A 1 127 ? 22.834 -2.308 -35.228 1.00 88.12 127 TYR A N 1
ATOM 1018 C CA . TYR A 1 127 ? 21.795 -1.795 -36.106 1.00 88.12 127 TYR A CA 1
ATOM 1019 C C . TYR A 1 127 ? 22.248 -1.793 -37.563 1.00 88.12 127 TYR A C 1
ATOM 1021 O O . TYR A 1 127 ? 23.434 -1.628 -37.864 1.00 88.12 127 TYR A O 1
ATOM 1029 N N . TYR A 1 128 ? 21.280 -1.934 -38.465 1.00 91.88 128 TYR A N 1
ATOM 1030 C CA . TYR A 1 128 ? 21.443 -1.812 -39.906 1.00 91.88 128 TYR A CA 1
ATOM 1031 C C . TYR A 1 128 ? 20.369 -0.894 -40.494 1.00 91.88 128 TYR A C 1
ATOM 1033 O O . TYR A 1 128 ? 19.176 -1.127 -40.310 1.00 91.88 128 TYR A O 1
ATOM 1041 N N . ASN A 1 129 ? 20.790 0.122 -41.243 1.00 88.25 129 ASN A N 1
ATOM 1042 C CA . ASN A 1 129 ? 19.914 1.045 -41.956 1.00 88.25 129 ASN A CA 1
ATOM 1043 C C . ASN A 1 129 ? 19.859 0.669 -43.441 1.00 88.25 129 ASN A C 1
ATOM 1045 O O . ASN A 1 129 ? 20.815 0.880 -44.195 1.00 88.25 129 ASN A O 1
ATOM 1049 N N . LEU A 1 130 ? 18.708 0.170 -43.886 1.00 91.94 130 LEU A N 1
ATOM 1050 C CA . LEU A 1 130 ? 18.404 -0.056 -45.292 1.00 91.94 130 LEU A CA 1
ATOM 1051 C C . LEU A 1 130 ? 17.959 1.266 -45.936 1.00 91.94 130 LEU A C 1
ATOM 1053 O O . LEU A 1 130 ? 16.775 1.593 -46.012 1.00 91.94 130 LEU A O 1
ATOM 1057 N N . LEU A 1 131 ? 18.933 2.046 -46.415 1.00 88.69 131 LEU A N 1
ATOM 1058 C CA . LEU A 1 131 ? 18.718 3.420 -46.897 1.00 88.69 131 LEU A CA 1
ATOM 1059 C C . LEU A 1 131 ? 17.694 3.538 -48.039 1.00 88.69 131 LEU A C 1
ATOM 1061 O O . LEU A 1 131 ? 16.984 4.537 -48.117 1.00 88.69 131 LEU A O 1
ATOM 1065 N N . LYS A 1 132 ? 17.591 2.519 -48.905 1.00 93.12 132 LYS A N 1
ATOM 1066 C CA . LYS A 1 132 ? 16.676 2.515 -50.062 1.00 93.12 132 LYS A CA 1
ATOM 1067 C C . LYS A 1 132 ? 15.205 2.584 -49.643 1.00 93.12 132 LYS A C 1
ATOM 1069 O O . LYS A 1 132 ? 14.412 3.230 -50.317 1.00 93.12 132 LYS A O 1
ATOM 1074 N N . THR A 1 133 ? 14.854 1.926 -48.541 1.00 94.38 133 THR A N 1
ATOM 1075 C CA . THR A 1 133 ? 13.482 1.865 -48.015 1.00 94.38 133 THR A CA 1
ATOM 1076 C C . THR A 1 133 ? 13.295 2.723 -46.767 1.00 94.38 133 THR A C 1
ATOM 1078 O O . THR A 1 133 ? 12.183 2.807 -46.257 1.00 94.38 133 THR A O 1
ATOM 1081 N N . LYS A 1 134 ? 14.370 3.355 -46.269 1.00 90.06 134 LYS A N 1
ATOM 1082 C CA . LYS A 1 134 ? 14.410 4.058 -44.976 1.00 90.06 134 LYS A CA 1
ATOM 1083 C C . LYS A 1 134 ? 13.993 3.158 -43.799 1.00 90.06 134 LYS A C 1
ATOM 1085 O O . LYS A 1 134 ? 13.407 3.631 -42.832 1.00 90.06 134 LYS A O 1
ATOM 1090 N N . THR A 1 135 ? 14.288 1.861 -43.887 1.00 83.06 135 THR A N 1
ATOM 1091 C CA . THR A 1 135 ? 13.996 0.876 -42.834 1.00 83.06 135 THR A CA 1
ATOM 1092 C C . THR A 1 135 ? 15.232 0.652 -41.970 1.00 83.06 135 THR A C 1
ATOM 1094 O O . THR A 1 135 ? 16.331 0.517 -42.507 1.00 83.06 135 THR A O 1
ATOM 1097 N N . SER A 1 136 ? 15.061 0.556 -40.653 1.00 83.62 136 SER A N 1
ATOM 1098 C CA . SER A 1 136 ? 16.142 0.251 -39.711 1.00 83.62 136 SER A CA 1
ATOM 1099 C C . SER A 1 136 ? 15.843 -1.038 -38.956 1.00 83.62 136 SER A C 1
ATOM 1101 O O . SER A 1 136 ? 14.730 -1.237 -38.477 1.00 83.62 136 SER A O 1
ATOM 1103 N N . PHE A 1 137 ? 16.847 -1.898 -38.839 1.00 84.12 137 PHE A N 1
ATOM 1104 C CA . PHE A 1 137 ? 16.806 -3.125 -38.053 1.00 84.12 137 PHE A CA 1
ATOM 1105 C C . PHE A 1 137 ? 17.774 -2.984 -36.891 1.00 84.12 137 PHE A C 1
ATOM 1107 O O . PHE A 1 137 ? 18.901 -2.544 -37.108 1.00 84.12 137 PHE A O 1
ATOM 1114 N N . SER A 1 138 ? 17.364 -3.384 -35.691 1.00 82.81 138 SER A N 1
ATOM 1115 C CA . SER A 1 138 ? 18.209 -3.322 -34.499 1.00 82.81 138 SER A CA 1
ATOM 1116 C C . SER A 1 138 ? 18.067 -4.596 -33.680 1.00 82.81 138 SER A C 1
ATOM 1118 O O . SER A 1 138 ? 16.962 -5.107 -33.511 1.00 82.81 138 SER A O 1
ATOM 1120 N N . LEU A 1 139 ? 19.185 -5.085 -33.155 1.00 77.19 139 LEU A N 1
ATOM 1121 C CA . LEU A 1 139 ? 19.259 -6.227 -32.254 1.00 77.19 139 LEU A CA 1
ATOM 1122 C C . LEU A 1 139 ? 20.035 -5.813 -31.006 1.00 77.19 139 LEU A C 1
ATOM 1124 O O . LEU A 1 139 ? 21.089 -5.185 -31.108 1.00 77.19 139 LEU A O 1
ATOM 1128 N N . PHE A 1 140 ? 19.513 -6.183 -29.840 1.00 78.44 140 PHE A N 1
ATOM 1129 C CA . PHE A 1 140 ? 20.082 -5.856 -28.538 1.00 78.44 140 PHE A CA 1
ATOM 1130 C C . PHE A 1 140 ? 20.332 -7.141 -27.754 1.00 78.44 140 PHE A C 1
ATOM 1132 O O . PHE A 1 140 ? 19.501 -8.046 -27.755 1.00 78.44 140 PHE A O 1
ATOM 1139 N N . PHE A 1 141 ? 21.472 -7.208 -27.079 1.00 80.00 141 PHE A N 1
ATOM 1140 C CA . PHE A 1 141 ? 21.867 -8.317 -26.226 1.00 80.00 141 PHE A CA 1
ATOM 1141 C C . PHE A 1 141 ? 22.368 -7.782 -24.887 1.00 80.00 141 PHE A C 1
ATOM 1143 O O . PHE A 1 141 ? 23.122 -6.808 -24.846 1.00 80.00 141 PHE A O 1
ATOM 1150 N N . LYS A 1 142 ? 21.965 -8.427 -23.792 1.00 81.44 142 LYS A N 1
ATOM 1151 C CA . LYS A 1 142 ? 22.411 -8.096 -22.440 1.00 81.44 142 LYS A CA 1
ATOM 1152 C C . LYS A 1 142 ? 22.680 -9.379 -21.658 1.00 81.44 142 LYS A C 1
ATOM 1154 O O . LYS A 1 142 ? 21.874 -10.302 -21.708 1.00 81.44 142 LYS A O 1
ATOM 1159 N N . ALA A 1 143 ? 23.797 -9.428 -20.942 1.00 78.62 143 ALA A N 1
ATOM 1160 C CA . ALA A 1 143 ? 24.198 -10.551 -20.106 1.00 78.62 143 ALA A CA 1
ATOM 1161 C C . ALA A 1 143 ? 24.688 -10.056 -18.743 1.00 78.62 143 ALA A C 1
ATOM 1163 O O . ALA A 1 143 ? 25.326 -9.008 -18.652 1.00 78.62 143 ALA A O 1
ATOM 1164 N N . PHE A 1 144 ? 24.411 -10.834 -17.698 1.00 78.38 144 PHE A N 1
ATOM 1165 C CA . PHE A 1 144 ? 24.770 -10.519 -16.317 1.00 78.38 144 PHE A CA 1
ATOM 1166 C C . PHE A 1 144 ? 25.541 -11.677 -15.687 1.00 78.38 144 PHE A C 1
ATOM 1168 O O . PHE A 1 144 ? 25.258 -12.846 -15.953 1.00 78.38 144 PHE A O 1
ATOM 1175 N N . GLY A 1 145 ? 26.503 -11.341 -14.837 1.00 77.50 145 GLY A N 1
ATOM 1176 C CA . GLY A 1 145 ? 27.157 -12.261 -13.921 1.00 77.50 145 GLY A CA 1
ATOM 1177 C C . GLY A 1 145 ? 26.343 -12.476 -12.644 1.00 77.50 145 GLY A C 1
ATOM 1178 O O . GLY A 1 145 ? 25.248 -11.940 -12.465 1.00 77.50 145 GLY A O 1
ATOM 1179 N N . LYS A 1 146 ? 26.904 -13.274 -11.737 1.00 78.25 146 LYS A N 1
ATOM 1180 C CA . LYS A 1 146 ? 26.349 -13.515 -10.399 1.00 78.25 146 LYS A CA 1
ATOM 1181 C C . LYS A 1 146 ? 26.308 -12.209 -9.600 1.00 78.25 146 LYS A C 1
ATOM 1183 O O . LYS A 1 146 ? 27.244 -11.410 -9.669 1.00 78.25 146 LYS A O 1
ATOM 1188 N N . THR A 1 147 ? 25.241 -12.003 -8.838 1.00 75.62 147 THR A N 1
ATOM 1189 C CA . THR A 1 147 ? 25.096 -10.873 -7.905 1.00 75.62 147 THR A CA 1
ATOM 1190 C C . THR A 1 147 ? 24.772 -11.402 -6.508 1.00 75.62 147 THR A C 1
ATOM 1192 O O . THR A 1 147 ? 24.547 -12.597 -6.337 1.00 75.62 147 THR A O 1
ATOM 1195 N N . ASN A 1 148 ? 24.781 -10.538 -5.492 1.00 74.75 148 ASN A N 1
ATOM 1196 C CA . ASN A 1 148 ? 24.471 -10.919 -4.111 1.00 74.75 148 ASN A CA 1
ATOM 1197 C C . ASN A 1 148 ? 23.340 -10.047 -3.555 1.00 74.75 148 ASN A C 1
ATOM 1199 O O . ASN A 1 148 ? 23.206 -8.893 -3.966 1.00 74.75 148 ASN A O 1
ATOM 1203 N N . ARG A 1 149 ? 22.581 -10.581 -2.595 1.00 71.62 149 ARG A N 1
ATOM 1204 C CA . ARG A 1 149 ? 21.526 -9.891 -1.833 1.00 71.62 149 ARG A CA 1
ATOM 1205 C C . ARG A 1 149 ? 21.709 -10.101 -0.331 1.00 71.62 149 ARG A C 1
ATOM 1207 O O . ARG A 1 149 ? 22.291 -11.108 0.066 1.00 71.62 149 ARG A O 1
ATOM 1214 N N . ILE A 1 150 ? 21.207 -9.178 0.487 1.00 69.94 150 ILE A N 1
ATOM 1215 C CA . ILE A 1 150 ? 21.227 -9.303 1.951 1.00 69.94 150 ILE A CA 1
ATOM 1216 C C . ILE A 1 150 ? 20.003 -10.107 2.411 1.00 69.94 150 ILE A C 1
ATOM 1218 O O . ILE A 1 150 ? 18.877 -9.821 2.002 1.00 69.94 150 ILE A O 1
ATOM 1222 N N . VAL A 1 151 ? 20.231 -11.110 3.255 1.00 65.12 151 VAL A N 1
ATOM 1223 C CA . VAL A 1 151 ? 19.200 -11.962 3.860 1.00 65.12 151 VAL A CA 1
ATOM 1224 C C . VAL A 1 151 ? 19.406 -12.041 5.372 1.00 65.12 151 VAL A C 1
ATOM 1226 O O . VAL A 1 151 ? 20.542 -12.037 5.845 1.00 65.12 151 VAL A O 1
ATOM 1229 N N . GLU A 1 152 ? 18.317 -12.084 6.130 1.00 71.50 152 GLU A N 1
ATOM 1230 C CA . GLU A 1 152 ? 18.330 -12.335 7.567 1.00 71.50 152 GLU A CA 1
ATOM 1231 C C . GLU A 1 152 ? 18.629 -13.815 7.830 1.00 71.50 152 GLU A C 1
ATOM 1233 O O . GLU A 1 152 ? 18.093 -14.712 7.179 1.00 71.50 152 GLU A O 1
ATOM 1238 N N . ASP A 1 153 ? 19.489 -14.065 8.805 1.00 64.25 153 ASP A N 1
ATOM 1239 C CA . ASP A 1 153 ? 19.845 -15.380 9.304 1.00 64.25 153 ASP A CA 1
ATOM 1240 C C . ASP A 1 153 ? 19.649 -15.403 10.827 1.00 64.25 153 ASP A C 1
ATOM 1242 O O . ASP A 1 153 ? 20.073 -14.501 11.549 1.00 64.25 153 ASP A O 1
ATOM 1246 N N . LYS A 1 154 ? 18.957 -16.439 11.310 1.00 63.50 154 LYS A N 1
ATOM 1247 C CA . LYS A 1 154 ? 18.599 -16.649 12.724 1.00 63.50 154 LYS A CA 1
ATOM 1248 C C . LYS A 1 154 ? 19.179 -17.945 13.294 1.00 63.50 154 LYS A C 1
ATOM 1250 O O . LYS A 1 154 ? 18.832 -18.332 14.409 1.00 63.50 154 LYS A O 1
ATOM 1255 N N . THR A 1 155 ? 20.052 -18.635 12.557 1.00 59.72 155 THR A N 1
ATOM 1256 C CA . THR A 1 155 ? 20.575 -19.965 12.930 1.00 59.72 155 THR A CA 1
ATOM 1257 C C . THR A 1 155 ? 21.296 -20.007 14.281 1.00 59.72 155 THR A C 1
ATOM 1259 O O . THR A 1 155 ? 21.329 -21.059 14.915 1.00 59.72 155 THR A O 1
ATOM 1262 N N . LEU A 1 156 ? 21.820 -18.875 14.763 1.00 49.34 156 LEU A N 1
ATOM 1263 C CA . LEU A 1 156 ? 22.509 -18.754 16.054 1.00 49.34 156 LEU A CA 1
ATOM 1264 C C . LEU A 1 156 ? 21.612 -18.257 17.205 1.00 49.34 156 LEU A C 1
ATOM 1266 O O . LEU A 1 156 ? 22.117 -17.935 18.278 1.00 49.34 156 LEU A O 1
ATOM 1270 N N . GLY A 1 157 ? 20.292 -18.159 17.006 1.00 42.00 157 GLY A N 1
ATOM 1271 C CA . GLY A 1 157 ? 19.366 -17.622 18.015 1.00 42.00 157 GLY A CA 1
ATOM 1272 C C . GLY A 1 157 ? 19.463 -16.102 18.215 1.00 42.00 157 GLY A C 1
ATOM 1273 O O . GLY A 1 157 ? 18.831 -15.557 19.117 1.00 42.00 157 GLY A O 1
ATOM 1274 N N . VAL A 1 158 ? 20.231 -15.422 17.361 1.00 52.28 158 VAL A N 1
ATOM 1275 C CA . VAL A 1 158 ? 20.349 -13.964 17.253 1.00 52.28 158 VAL A CA 1
ATOM 1276 C C . VAL A 1 158 ? 20.056 -13.557 15.810 1.00 52.28 158 VAL A C 1
ATOM 1278 O O . VAL A 1 158 ? 20.440 -14.273 14.886 1.00 52.28 158 VAL A O 1
ATOM 1281 N N . THR A 1 159 ? 19.376 -12.426 15.607 1.00 61.62 159 THR A N 1
ATOM 1282 C CA . THR A 1 159 ? 19.186 -11.850 14.266 1.00 61.62 159 THR A CA 1
ATOM 1283 C C . THR A 1 159 ? 20.527 -11.339 13.746 1.00 61.62 159 THR A C 1
ATOM 1285 O O . THR A 1 159 ? 21.123 -10.431 14.330 1.00 61.62 159 THR A O 1
ATOM 1288 N N . GLN A 1 160 ? 20.992 -11.912 12.639 1.00 65.38 160 GLN A N 1
ATOM 1289 C CA . GLN A 1 160 ? 22.134 -11.422 11.872 1.00 65.38 160 GLN A CA 1
ATOM 1290 C C . GLN A 1 160 ? 21.763 -11.283 10.394 1.00 65.38 160 GLN A C 1
ATOM 1292 O O . GLN A 1 160 ? 20.820 -11.904 9.918 1.00 65.38 160 GLN A O 1
ATOM 1297 N N . TYR A 1 161 ? 22.506 -10.464 9.658 1.00 67.75 161 TYR A N 1
ATOM 1298 C CA . TYR A 1 161 ? 22.280 -10.229 8.235 1.00 67.75 161 TYR A CA 1
ATOM 1299 C C . TYR A 1 161 ? 23.501 -10.701 7.447 1.00 67.75 161 TYR A C 1
ATOM 1301 O O . TYR A 1 161 ? 24.631 -10.310 7.743 1.00 67.75 161 TYR A O 1
ATOM 1309 N N . ILE A 1 162 ? 23.282 -11.557 6.448 1.00 69.31 162 ILE A N 1
ATOM 1310 C CA . ILE A 1 162 ? 24.338 -12.170 5.634 1.00 69.31 162 ILE A CA 1
ATOM 1311 C C . ILE A 1 162 ? 24.104 -11.920 4.142 1.00 69.31 162 ILE A C 1
ATOM 1313 O O . ILE A 1 162 ? 23.002 -11.601 3.703 1.00 69.31 162 ILE A O 1
ATOM 1317 N N . LEU A 1 163 ? 25.154 -12.082 3.336 1.00 69.31 163 LEU A N 1
ATOM 1318 C CA . LEU A 1 163 ? 25.064 -11.998 1.878 1.00 69.31 163 LEU A CA 1
ATOM 1319 C C . LEU A 1 163 ? 24.816 -13.376 1.265 1.00 69.31 163 LEU A C 1
ATOM 1321 O O . LEU A 1 163 ? 25.607 -14.294 1.473 1.00 69.31 163 LEU A O 1
ATOM 1325 N N . ALA A 1 164 ? 23.775 -13.485 0.444 1.00 66.25 164 ALA A N 1
ATOM 1326 C CA . ALA A 1 164 ? 23.455 -14.669 -0.345 1.00 66.25 164 ALA A CA 1
ATOM 1327 C C . ALA A 1 164 ? 23.626 -14.398 -1.847 1.00 66.25 164 ALA A C 1
ATOM 1329 O O . ALA A 1 164 ? 23.218 -13.349 -2.352 1.00 66.25 164 ALA A O 1
ATOM 1330 N N . GLU A 1 165 ? 24.207 -15.355 -2.570 1.00 66.31 165 GLU A N 1
ATOM 1331 C CA . GLU A 1 165 ? 24.369 -15.297 -4.026 1.00 66.31 165 GLU A CA 1
ATOM 1332 C C . GLU A 1 165 ? 23.007 -15.456 -4.730 1.00 66.31 165 GLU A C 1
ATOM 1334 O O . GLU A 1 165 ? 22.179 -16.277 -4.331 1.00 66.31 165 GLU A O 1
ATOM 1339 N N . GLN A 1 166 ? 22.767 -14.690 -5.796 1.00 64.25 166 GLN A N 1
ATOM 1340 C CA . GLN A 1 166 ? 21.618 -14.860 -6.684 1.00 64.25 166 GLN A CA 1
ATOM 1341 C C . GLN A 1 166 ? 22.067 -15.133 -8.127 1.00 64.25 166 GLN A C 1
ATOM 1343 O O . GLN A 1 166 ? 23.046 -14.569 -8.627 1.00 64.25 166 GLN A O 1
ATOM 1348 N N . ASN A 1 167 ? 21.317 -15.997 -8.813 1.00 52.16 167 ASN A N 1
ATOM 1349 C CA . ASN A 1 167 ? 21.577 -16.365 -10.203 1.00 52.16 167 ASN A CA 1
ATOM 1350 C C . ASN A 1 167 ? 21.243 -15.215 -11.171 1.00 52.16 167 ASN A C 1
ATOM 1352 O O . ASN A 1 167 ? 20.283 -14.473 -10.977 1.00 52.16 167 ASN A O 1
ATOM 1356 N N . ALA A 1 168 ? 21.992 -15.120 -12.275 1.00 39.50 168 ALA A N 1
ATOM 1357 C CA . ALA A 1 168 ? 21.871 -14.056 -13.281 1.00 39.50 168 ALA A CA 1
ATOM 1358 C C . ALA A 1 168 ? 20.476 -13.936 -13.939 1.00 39.50 168 ALA A C 1
ATOM 1360 O O . ALA A 1 168 ? 20.079 -12.845 -14.345 1.00 39.50 168 ALA A O 1
ATOM 1361 N N . LEU A 1 169 ? 19.710 -15.034 -14.011 1.00 36.78 169 LEU A N 1
ATOM 1362 C CA . LEU A 1 169 ? 18.317 -15.041 -14.490 1.00 36.78 169 LEU A CA 1
ATOM 1363 C C . LEU A 1 169 ? 17.377 -14.243 -13.572 1.00 36.78 169 LEU A C 1
ATOM 1365 O O . LEU A 1 169 ? 16.460 -13.593 -14.059 1.00 36.78 169 LEU A O 1
ATOM 1369 N N . SER A 1 170 ? 17.640 -14.235 -12.265 1.00 37.00 170 SER A N 1
ATOM 1370 C CA . SER A 1 170 ? 16.898 -13.435 -11.284 1.00 37.00 170 SER A CA 1
ATOM 1371 C C . SER A 1 170 ? 17.256 -11.946 -11.381 1.00 37.00 170 SER A C 1
ATOM 1373 O O . SER A 1 170 ? 16.429 -11.088 -11.102 1.00 37.00 170 SER A O 1
ATOM 1375 N N . SER A 1 171 ? 18.475 -11.626 -11.827 1.00 35.38 171 SER A N 1
ATOM 1376 C CA . SER A 1 171 ? 18.962 -10.252 -12.026 1.00 35.38 171 SER A CA 1
ATOM 1377 C C . SER A 1 171 ? 18.420 -9.597 -13.304 1.00 35.38 171 SER A C 1
ATOM 1379 O O . SER A 1 171 ? 18.300 -8.376 -13.354 1.00 35.38 171 SER A O 1
ATOM 1381 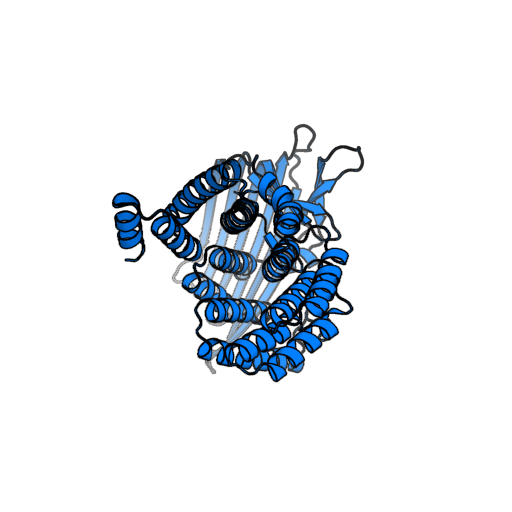N N . LEU A 1 172 ? 18.044 -10.389 -14.317 1.00 37.31 172 LEU A N 1
ATOM 1382 C CA . LEU A 1 172 ? 17.355 -9.914 -15.528 1.00 37.31 172 LEU A CA 1
ATOM 1383 C C . LEU A 1 172 ? 15.970 -9.322 -15.226 1.00 37.31 172 LEU A C 1
ATOM 1385 O O . LEU A 1 172 ? 15.556 -8.398 -15.920 1.00 37.31 172 LEU A O 1
ATOM 1389 N N . ALA A 1 173 ? 15.301 -9.791 -14.167 1.00 37.84 173 ALA A N 1
ATOM 1390 C CA . ALA A 1 173 ? 14.068 -9.187 -13.659 1.00 37.84 173 ALA A CA 1
ATOM 1391 C C . ALA A 1 173 ? 14.298 -7.812 -12.989 1.00 37.84 173 ALA A C 1
ATOM 1393 O O . ALA A 1 173 ? 13.352 -7.048 -12.837 1.00 37.84 173 ALA A O 1
ATOM 1394 N N . ASN A 1 174 ? 15.553 -7.477 -12.650 1.00 38.88 174 ASN A N 1
ATOM 1395 C CA . ASN A 1 174 ? 15.951 -6.267 -11.916 1.00 38.88 174 ASN A CA 1
ATOM 1396 C C . ASN A 1 174 ? 16.790 -5.280 -12.761 1.00 38.88 174 ASN A C 1
ATOM 1398 O O . ASN A 1 174 ? 17.404 -4.361 -12.217 1.00 38.88 174 ASN A O 1
ATOM 1402 N N . ALA A 1 175 ? 16.877 -5.465 -14.083 1.00 32.41 175 ALA A N 1
ATOM 1403 C CA . ALA A 1 175 ? 17.563 -4.519 -14.968 1.00 32.41 175 ALA A CA 1
ATOM 1404 C C . ALA A 1 175 ? 16.778 -3.188 -15.056 1.00 32.41 175 ALA A C 1
ATOM 1406 O O . ALA A 1 175 ? 15.551 -3.230 -15.017 1.00 32.41 175 ALA A O 1
ATOM 1407 N N . PRO A 1 176 ? 17.432 -2.016 -15.222 1.00 41.62 176 PRO A N 1
ATOM 1408 C CA . PRO A 1 176 ? 16.761 -0.716 -15.219 1.00 41.62 176 PRO A CA 1
ATOM 1409 C C . PRO A 1 176 ? 15.985 -0.500 -16.527 1.00 41.62 176 PRO A C 1
ATOM 1411 O O . PRO A 1 176 ? 16.438 0.158 -17.461 1.00 41.62 176 PRO A O 1
ATOM 1414 N N . ILE A 1 177 ? 14.810 -1.106 -16.589 1.00 44.50 177 ILE A N 1
ATOM 1415 C CA . ILE A 1 177 ? 13.620 -0.584 -17.251 1.00 44.50 177 ILE A CA 1
ATOM 1416 C C . ILE A 1 177 ? 13.003 0.353 -16.199 1.00 44.50 177 ILE A C 1
ATOM 1418 O O . ILE A 1 177 ? 13.213 0.105 -15.014 1.00 44.50 177 ILE A O 1
ATOM 1422 N N . SER A 1 178 ? 12.383 1.469 -16.596 1.00 51.00 178 SER A N 1
ATOM 1423 C CA . SER A 1 178 ? 11.746 2.480 -15.727 1.00 51.00 178 SER A CA 1
ATOM 1424 C C . SER A 1 178 ? 11.422 1.964 -14.321 1.00 51.00 178 SER A C 1
ATOM 1426 O O . SER A 1 178 ? 10.804 0.911 -14.213 1.00 51.00 178 SER A O 1
ATOM 1428 N N . ASN A 1 179 ? 11.834 2.666 -13.255 1.00 59.16 179 ASN A N 1
ATOM 1429 C CA . ASN A 1 179 ? 11.653 2.212 -11.869 1.00 59.16 179 ASN A CA 1
ATOM 1430 C C . ASN A 1 179 ? 10.161 2.220 -11.469 1.00 59.16 179 ASN A C 1
ATOM 1432 O O . ASN A 1 179 ? 9.717 3.039 -10.667 1.00 59.16 179 ASN A O 1
ATOM 1436 N N . TYR A 1 180 ? 9.370 1.341 -12.083 1.00 62.38 180 TYR A N 1
ATOM 1437 C CA . TYR A 1 180 ? 7.934 1.222 -11.924 1.00 62.38 180 TYR A CA 1
ATOM 1438 C C . TYR A 1 180 ? 7.597 0.713 -10.530 1.00 62.38 180 TYR A C 1
ATOM 1440 O O . TYR A 1 180 ? 6.575 1.105 -9.989 1.00 62.38 180 TYR A O 1
ATOM 1448 N N . SER A 1 181 ? 8.494 -0.041 -9.891 1.00 58.06 181 SER A N 1
ATOM 1449 C CA . SER A 1 181 ? 8.401 -0.347 -8.463 1.00 58.06 181 SER A CA 1
ATOM 1450 C C . SER A 1 181 ? 8.458 0.927 -7.613 1.00 58.06 181 SER A C 1
ATOM 1452 O O . SER A 1 181 ? 7.596 1.120 -6.761 1.00 58.06 181 SER A O 1
ATOM 1454 N N . ALA A 1 182 ? 9.394 1.850 -7.868 1.00 57.53 182 ALA A N 1
ATOM 1455 C CA . ALA A 1 182 ? 9.410 3.134 -7.162 1.00 57.53 182 ALA A CA 1
ATOM 1456 C C . ALA A 1 182 ? 8.228 4.029 -7.540 1.00 57.53 182 ALA A C 1
ATOM 1458 O O . ALA A 1 182 ? 7.673 4.674 -6.660 1.00 57.53 182 ALA A O 1
ATOM 1459 N N . LEU A 1 183 ? 7.806 4.066 -8.808 1.00 63.81 183 LEU A N 1
ATOM 1460 C CA . LEU A 1 183 ? 6.612 4.820 -9.213 1.00 63.81 183 LEU A CA 1
ATOM 1461 C C . LEU A 1 183 ? 5.346 4.263 -8.559 1.00 63.81 183 LEU A C 1
ATOM 1463 O O . LEU A 1 183 ? 4.497 5.043 -8.141 1.00 63.81 183 LEU A O 1
ATOM 1467 N N . PHE A 1 184 ? 5.242 2.944 -8.411 1.00 64.88 184 PHE A N 1
ATOM 1468 C CA . PHE A 1 184 ? 4.161 2.275 -7.700 1.00 64.88 184 PHE A CA 1
ATOM 1469 C C . PHE A 1 184 ? 4.179 2.636 -6.217 1.00 64.88 184 PHE A C 1
ATOM 1471 O O . PHE A 1 184 ? 3.164 3.106 -5.712 1.00 64.88 184 PHE A O 1
ATOM 1478 N N . ILE A 1 185 ? 5.333 2.523 -5.548 1.00 61.84 185 ILE A N 1
ATOM 1479 C CA . ILE A 1 185 ? 5.500 2.919 -4.139 1.00 61.84 185 ILE A CA 1
ATOM 1480 C C . ILE A 1 185 ? 5.172 4.402 -3.948 1.00 61.84 185 ILE A C 1
ATOM 1482 O O . ILE A 1 185 ? 4.473 4.769 -3.008 1.00 61.84 185 ILE A O 1
ATOM 1486 N N . LEU A 1 186 ? 5.638 5.279 -4.840 1.00 62.69 186 LEU A N 1
ATOM 1487 C CA . LEU A 1 186 ? 5.330 6.705 -4.778 1.00 62.69 186 LEU A CA 1
ATOM 1488 C C . LEU A 1 186 ? 3.835 6.949 -4.994 1.00 62.69 186 LEU A C 1
ATOM 1490 O O . LEU A 1 186 ? 3.242 7.730 -4.253 1.00 62.69 186 LEU A O 1
ATOM 1494 N N . ALA A 1 187 ? 3.208 6.274 -5.957 1.00 68.75 187 ALA A N 1
ATOM 1495 C CA . ALA A 1 187 ? 1.783 6.413 -6.227 1.00 68.75 187 ALA A CA 1
ATOM 1496 C C . ALA A 1 187 ? 0.930 5.947 -5.036 1.00 68.75 187 ALA A C 1
ATOM 1498 O O . ALA A 1 187 ? 0.024 6.668 -4.623 1.00 68.75 187 ALA A O 1
ATOM 1499 N N . THR A 1 188 ? 1.245 4.803 -4.423 1.00 68.81 188 THR A N 1
ATOM 1500 C CA . THR A 1 188 ? 0.540 4.295 -3.233 1.00 68.81 188 THR A CA 1
ATOM 1501 C C . THR A 1 188 ? 0.838 5.123 -1.979 1.00 68.81 188 THR A C 1
ATOM 1503 O O . THR A 1 188 ? -0.056 5.348 -1.166 1.00 68.81 188 THR A O 1
ATOM 1506 N N . THR A 1 189 ? 2.045 5.682 -1.847 1.00 63.75 189 THR A N 1
ATOM 1507 C CA . THR A 1 189 ? 2.373 6.646 -0.780 1.00 63.75 189 THR A CA 1
ATOM 1508 C C . THR A 1 189 ? 1.537 7.917 -0.911 1.00 63.75 189 THR A C 1
ATOM 1510 O O . THR A 1 189 ? 0.975 8.394 0.072 1.00 63.75 189 THR A O 1
ATOM 1513 N N . ASN A 1 190 ? 1.408 8.453 -2.127 1.00 67.56 190 ASN A N 1
ATOM 1514 C CA . ASN A 1 190 ? 0.558 9.614 -2.392 1.00 67.56 190 ASN A CA 1
ATOM 1515 C C . ASN A 1 190 ? -0.927 9.283 -2.151 1.00 67.56 190 ASN A C 1
ATOM 1517 O O . ASN A 1 190 ? -1.646 10.110 -1.599 1.00 67.56 190 ASN A O 1
ATOM 1521 N N . MET A 1 191 ? -1.386 8.062 -2.468 1.00 73.88 191 MET A N 1
ATOM 1522 C CA . MET A 1 191 ? -2.731 7.595 -2.091 1.00 73.88 191 MET A CA 1
ATOM 1523 C C . MET A 1 191 ? -2.950 7.651 -0.575 1.00 73.88 191 MET A C 1
ATOM 1525 O O . MET A 1 191 ? -3.965 8.183 -0.127 1.00 73.88 191 MET A O 1
ATOM 1529 N N . ALA A 1 192 ? -1.993 7.147 0.211 1.00 65.62 192 ALA A N 1
ATOM 1530 C CA . ALA A 1 192 ? -2.064 7.147 1.673 1.00 65.62 192 ALA A CA 1
ATOM 1531 C C . ALA A 1 192 ? -2.041 8.565 2.270 1.00 65.62 192 ALA A C 1
ATOM 1533 O O . ALA A 1 192 ? -2.699 8.823 3.272 1.00 65.62 192 ALA A O 1
ATOM 1534 N N . LYS A 1 193 ? -1.339 9.503 1.624 1.00 64.69 193 LYS A N 1
ATOM 1535 C CA . LYS A 1 193 ? -1.324 10.930 1.990 1.00 64.69 193 LYS A CA 1
ATOM 1536 C C . LYS A 1 193 ? -2.557 11.710 1.525 1.00 64.69 193 LYS A C 1
ATOM 1538 O O . LYS A 1 193 ? -2.655 12.904 1.794 1.00 64.69 193 LYS A O 1
ATOM 1543 N N . HIS A 1 194 ? -3.490 11.064 0.825 1.00 69.88 194 HIS A N 1
ATOM 1544 C CA . HIS A 1 194 ? -4.624 11.708 0.154 1.00 69.88 194 HIS A CA 1
ATOM 1545 C C . HIS A 1 194 ? -4.222 12.707 -0.954 1.00 69.88 194 HIS A C 1
ATOM 1547 O O . HIS A 1 194 ? -5.017 13.552 -1.366 1.00 69.88 194 HIS A O 1
ATOM 1553 N N . GLU A 1 195 ? -3.015 12.573 -1.507 1.00 73.75 195 GLU A N 1
ATOM 1554 C CA . GLU A 1 195 ? -2.490 13.338 -2.646 1.00 73.75 195 GLU A CA 1
ATOM 1555 C C . GLU A 1 195 ? -2.930 12.687 -3.977 1.00 73.75 195 GLU A C 1
ATOM 1557 O O . GLU A 1 195 ? -2.124 12.312 -4.833 1.00 73.75 195 GLU A O 1
ATOM 1562 N N . PHE A 1 196 ? -4.247 12.522 -4.163 1.00 82.69 196 PHE A N 1
ATOM 1563 C CA . PHE A 1 196 ? -4.831 11.704 -5.239 1.00 82.69 196 PHE A CA 1
ATOM 1564 C C . PHE A 1 196 ? -4.438 12.147 -6.658 1.00 82.69 196 PHE A C 1
ATOM 1566 O O . PHE A 1 196 ? -4.281 11.315 -7.553 1.00 82.69 196 PHE A O 1
ATOM 1573 N N . SER A 1 197 ? -4.257 13.451 -6.882 1.00 87.62 197 SER A N 1
ATOM 1574 C CA . SER A 1 197 ? -3.836 13.988 -8.182 1.00 87.62 197 SER A CA 1
ATOM 1575 C C . SER A 1 197 ? -2.422 13.546 -8.561 1.00 87.62 197 SER A C 1
ATOM 1577 O O . SER A 1 197 ? -2.194 13.130 -9.699 1.00 87.62 197 SER A O 1
ATOM 1579 N N . GLU A 1 198 ? -1.482 13.590 -7.613 1.00 79.38 198 GLU A N 1
ATOM 1580 C CA . GLU A 1 198 ? -0.104 13.159 -7.858 1.00 79.38 198 GLU A CA 1
ATOM 1581 C C . GLU A 1 198 ? -0.027 11.630 -7.940 1.00 79.38 198 GLU A C 1
ATOM 1583 O O . GLU A 1 198 ? 0.618 11.103 -8.846 1.00 79.38 198 GLU A O 1
ATOM 1588 N N . ALA A 1 199 ? -0.790 10.907 -7.108 1.00 76.94 199 ALA A N 1
ATOM 1589 C CA . ALA A 1 199 ? -0.929 9.453 -7.213 1.00 76.94 199 ALA A CA 1
ATOM 1590 C C . ALA A 1 199 ? -1.373 9.012 -8.619 1.00 76.94 199 ALA A C 1
ATOM 1592 O O . ALA A 1 199 ? -0.751 8.138 -9.226 1.00 76.94 199 ALA A O 1
ATOM 1593 N N . LYS A 1 200 ? -2.399 9.662 -9.186 1.00 91.88 200 LYS A N 1
ATOM 1594 C CA . LYS A 1 200 ? -2.865 9.397 -10.558 1.00 91.88 200 LYS A CA 1
ATOM 1595 C C . LYS A 1 200 ? -1.797 9.690 -11.603 1.00 91.88 200 LYS A C 1
ATOM 1597 O O . LYS A 1 200 ? -1.641 8.915 -12.546 1.00 91.88 200 LYS A O 1
ATOM 1602 N N . LYS A 1 201 ? -1.076 10.804 -11.463 1.00 87.31 201 LYS A N 1
ATOM 1603 C CA . LYS A 1 201 ? -0.012 11.206 -12.392 1.00 87.31 201 LYS A CA 1
ATOM 1604 C C . LYS A 1 201 ? 1.152 10.215 -12.384 1.00 87.31 201 LYS A C 1
ATOM 1606 O O . LYS A 1 201 ? 1.677 9.896 -13.448 1.00 87.31 201 LYS A O 1
ATOM 1611 N N . LEU A 1 202 ? 1.538 9.715 -11.213 1.00 80.81 202 LEU A N 1
ATOM 1612 C CA . LEU A 1 202 ? 2.564 8.683 -11.061 1.00 80.81 202 LEU A CA 1
ATOM 1613 C C . LEU A 1 202 ? 2.087 7.341 -11.629 1.00 80.81 202 LEU A C 1
ATOM 1615 O O . LEU A 1 202 ? 2.800 6.720 -12.413 1.00 80.81 202 LEU A O 1
ATOM 1619 N N . ALA A 1 203 ? 0.852 6.935 -11.324 1.00 84.06 203 ALA A N 1
ATOM 1620 C CA . ALA A 1 203 ? 0.268 5.705 -11.852 1.00 84.06 203 ALA A CA 1
ATOM 1621 C C . ALA A 1 203 ? 0.116 5.720 -13.380 1.00 84.06 203 ALA A C 1
ATOM 1623 O O . ALA A 1 203 ? 0.405 4.723 -14.034 1.00 84.06 203 ALA A O 1
ATOM 1624 N N . SER A 1 204 ? -0.237 6.863 -13.971 1.00 91.31 204 SER A N 1
ATOM 1625 C CA . SER A 1 204 ? -0.351 7.016 -15.430 1.00 91.31 204 SER A CA 1
ATOM 1626 C C . SER A 1 204 ? 0.979 6.806 -16.164 1.00 91.31 204 SER A C 1
ATOM 1628 O O . SER A 1 204 ? 0.978 6.483 -17.341 1.00 91.31 204 SER A O 1
ATOM 1630 N N . GLN A 1 205 ? 2.126 6.950 -15.493 1.00 83.44 205 GLN A N 1
ATOM 1631 C CA . GLN A 1 205 ? 3.431 6.659 -16.103 1.00 83.44 205 GLN A CA 1
ATOM 1632 C C . GLN A 1 205 ? 3.703 5.152 -16.222 1.00 83.44 205 GLN A C 1
ATOM 1634 O O . GLN A 1 205 ? 4.613 4.750 -16.942 1.00 83.44 205 GLN A O 1
ATOM 1639 N N . MET A 1 206 ? 2.925 4.321 -15.522 1.00 81.75 206 MET A N 1
ATOM 1640 C CA . MET A 1 206 ? 3.062 2.864 -15.495 1.00 81.75 206 MET A CA 1
ATOM 1641 C C . MET A 1 206 ? 2.077 2.148 -16.433 1.00 81.75 206 MET A C 1
ATOM 1643 O O . MET A 1 206 ? 2.183 0.939 -16.615 1.00 81.75 206 MET A O 1
ATOM 1647 N N . THR A 1 207 ? 1.109 2.856 -17.032 1.00 84.81 207 THR A N 1
ATOM 1648 C CA . THR A 1 207 ? 0.038 2.233 -17.837 1.00 84.81 207 THR A CA 1
ATOM 1649 C C . THR A 1 207 ? 0.514 1.671 -19.175 1.00 84.81 207 THR A C 1
ATOM 1651 O O . THR A 1 207 ? -0.170 0.827 -19.755 1.00 84.81 207 THR A O 1
ATOM 1654 N N . ASP A 1 208 ? 1.673 2.119 -19.657 1.00 79.81 208 ASP A N 1
ATOM 1655 C CA . ASP A 1 208 ? 2.272 1.636 -20.904 1.00 79.81 208 ASP A CA 1
ATOM 1656 C C . ASP A 1 208 ? 3.029 0.310 -20.724 1.00 79.81 208 ASP A C 1
ATOM 1658 O O . ASP A 1 208 ? 3.284 -0.382 -21.710 1.00 79.81 208 ASP A O 1
ATOM 1662 N N . ASP A 1 209 ? 3.369 -0.073 -19.485 1.00 72.00 209 ASP A N 1
ATOM 1663 C CA . ASP A 1 209 ? 4.035 -1.343 -19.192 1.00 72.00 209 ASP A CA 1
ATOM 1664 C C . ASP A 1 209 ? 3.005 -2.466 -19.004 1.00 72.00 209 ASP A C 1
ATOM 1666 O O . ASP A 1 209 ? 2.226 -2.426 -18.047 1.00 72.00 209 ASP A O 1
ATOM 1670 N N . PRO A 1 210 ? 2.999 -3.510 -19.853 1.00 68.56 210 PRO A N 1
ATOM 1671 C CA . PRO A 1 210 ? 2.037 -4.601 -19.744 1.00 68.56 210 PRO A CA 1
ATOM 1672 C C . PRO A 1 210 ? 2.036 -5.319 -18.388 1.00 68.56 210 PRO A C 1
ATOM 1674 O O . PRO A 1 210 ? 0.992 -5.834 -17.991 1.00 68.56 210 PRO A O 1
ATOM 1677 N N . ASN A 1 211 ? 3.169 -5.337 -17.676 1.00 67.06 211 ASN A N 1
ATOM 1678 C CA . ASN A 1 211 ? 3.281 -5.995 -16.370 1.00 67.06 211 ASN A CA 1
ATOM 1679 C C . ASN A 1 211 ? 2.716 -5.153 -15.219 1.00 67.06 211 ASN A C 1
ATOM 1681 O O . ASN A 1 211 ? 2.303 -5.717 -14.208 1.00 67.06 211 ASN A O 1
ATOM 1685 N N . MET A 1 212 ? 2.688 -3.826 -15.380 1.00 73.31 212 MET A N 1
ATOM 1686 C CA . MET A 1 212 ? 2.248 -2.869 -14.356 1.00 73.31 212 MET A CA 1
ATOM 1687 C C . MET A 1 212 ? 0.887 -2.238 -14.666 1.00 73.31 212 MET A C 1
ATOM 1689 O O . MET A 1 212 ? 0.260 -1.637 -13.791 1.00 73.31 212 MET A O 1
ATOM 1693 N N . LYS A 1 213 ? 0.399 -2.375 -15.904 1.00 82.69 213 LYS A N 1
ATOM 1694 C CA . LYS A 1 213 ? -0.808 -1.707 -16.404 1.00 82.69 213 LYS A CA 1
ATOM 1695 C C . LYS A 1 213 ? -2.035 -1.965 -15.535 1.00 82.69 213 LYS A C 1
ATOM 1697 O O . LYS A 1 213 ? -2.770 -1.029 -15.234 1.00 82.69 213 LYS A O 1
ATOM 1702 N N . LEU A 1 214 ? -2.260 -3.207 -15.097 1.00 81.69 214 LEU A N 1
ATOM 1703 C CA . LEU A 1 214 ? -3.420 -3.530 -14.260 1.00 81.69 214 LEU A CA 1
ATOM 1704 C C . LEU A 1 214 ? -3.312 -2.923 -12.853 1.00 81.69 214 LEU A C 1
ATOM 1706 O O . LEU A 1 214 ? -4.304 -2.375 -12.370 1.00 81.69 214 LEU A O 1
ATOM 1710 N N . GLN A 1 215 ? -2.136 -2.958 -12.206 1.00 79.12 215 GLN A N 1
ATOM 1711 C CA . GLN A 1 215 ? -1.959 -2.298 -10.904 1.00 79.12 215 GLN A CA 1
ATOM 1712 C C . GLN A 1 215 ? -2.095 -0.775 -11.032 1.00 79.12 215 GLN A C 1
ATOM 1714 O O . GLN A 1 215 ? -2.766 -0.141 -10.218 1.00 79.12 215 GLN A O 1
ATOM 1719 N N . ALA A 1 216 ? -1.512 -0.195 -12.082 1.00 85.69 216 ALA A N 1
ATOM 1720 C CA . ALA A 1 216 ? -1.565 1.231 -12.374 1.00 85.69 216 ALA A CA 1
ATOM 1721 C C . ALA A 1 216 ? -3.002 1.729 -12.569 1.00 85.69 216 ALA A C 1
ATOM 1723 O O . ALA A 1 216 ? -3.427 2.685 -11.919 1.00 85.69 216 ALA A O 1
ATOM 1724 N N . LEU A 1 217 ? -3.781 1.042 -13.411 1.00 90.44 217 LEU A N 1
ATOM 1725 C CA . LEU A 1 217 ? -5.198 1.350 -13.612 1.00 90.44 217 LEU A CA 1
ATOM 1726 C C . LEU A 1 217 ? -6.008 1.181 -12.323 1.00 90.44 217 LEU A C 1
ATOM 1728 O O . LEU A 1 217 ? -6.933 1.956 -12.082 1.00 90.44 217 LEU A O 1
ATOM 1732 N N . GLY A 1 218 ? -5.636 0.217 -11.479 1.00 86.81 218 GLY A N 1
ATOM 1733 C CA . GLY A 1 218 ? -6.210 0.041 -10.151 1.00 86.81 218 GLY A CA 1
ATOM 1734 C C . GLY A 1 218 ? -6.008 1.255 -9.243 1.00 86.81 218 GLY A C 1
ATOM 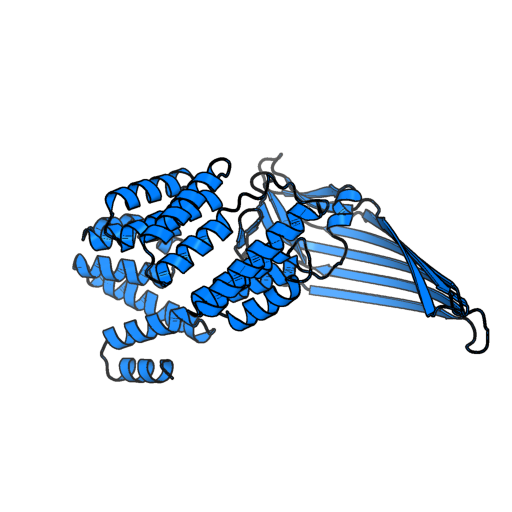1735 O O . GLY A 1 218 ? -6.976 1.755 -8.681 1.00 86.81 218 GLY A O 1
ATOM 1736 N N . ILE A 1 219 ? -4.784 1.785 -9.166 1.00 84.06 219 ILE A N 1
ATOM 1737 C CA . ILE A 1 219 ? -4.488 3.002 -8.391 1.00 84.06 219 ILE A CA 1
ATOM 1738 C C . ILE A 1 219 ? -5.269 4.202 -8.937 1.00 84.06 219 ILE A C 1
ATOM 1740 O O . ILE A 1 219 ? -5.829 4.980 -8.166 1.00 84.06 219 ILE A O 1
ATOM 1744 N N . ILE A 1 220 ? -5.338 4.353 -10.264 1.00 93.69 220 ILE A N 1
ATOM 1745 C CA . ILE A 1 220 ? -6.091 5.448 -10.893 1.00 93.69 220 ILE A CA 1
ATOM 1746 C C . ILE A 1 220 ? -7.583 5.338 -10.553 1.00 93.69 220 ILE A C 1
ATOM 1748 O O . ILE A 1 220 ? -8.205 6.353 -10.231 1.00 93.69 220 ILE A O 1
ATOM 1752 N N . PHE A 1 221 ? -8.147 4.125 -10.581 1.00 93.38 221 PHE A N 1
ATOM 1753 C CA . PHE A 1 221 ? -9.516 3.879 -10.134 1.00 93.38 221 PHE A CA 1
ATOM 1754 C C . PHE A 1 221 ? -9.695 4.277 -8.668 1.00 93.38 221 PHE A C 1
ATOM 1756 O O . PHE A 1 221 ? -10.590 5.061 -8.369 1.00 93.38 221 PHE A O 1
ATOM 1763 N N . ASP A 1 222 ? -8.845 3.780 -7.766 1.00 86.88 222 ASP A N 1
ATOM 1764 C CA . ASP A 1 222 ? -8.992 4.006 -6.325 1.00 86.88 222 ASP A CA 1
ATOM 1765 C C . ASP A 1 222 ? -8.892 5.507 -5.994 1.00 86.88 222 ASP A C 1
ATOM 1767 O O . ASP A 1 222 ? -9.659 6.023 -5.180 1.00 86.88 222 ASP A O 1
ATOM 1771 N N . ALA A 1 223 ? -8.013 6.238 -6.690 1.00 86.50 223 ALA A N 1
ATOM 1772 C CA . ALA A 1 223 ? -7.895 7.688 -6.583 1.00 86.50 223 ALA A CA 1
ATOM 1773 C C . ALA A 1 223 ? -9.157 8.417 -7.072 1.00 86.50 223 ALA A C 1
ATOM 1775 O O . ALA A 1 223 ? -9.652 9.315 -6.392 1.00 86.50 223 ALA A O 1
ATOM 1776 N N . ASN A 1 224 ? -9.694 8.034 -8.238 1.00 91.62 224 ASN A N 1
ATOM 1777 C CA . ASN A 1 224 ? -10.934 8.606 -8.778 1.00 91.62 224 ASN A CA 1
ATOM 1778 C C . ASN A 1 224 ? -12.136 8.311 -7.874 1.00 91.62 224 ASN A C 1
ATOM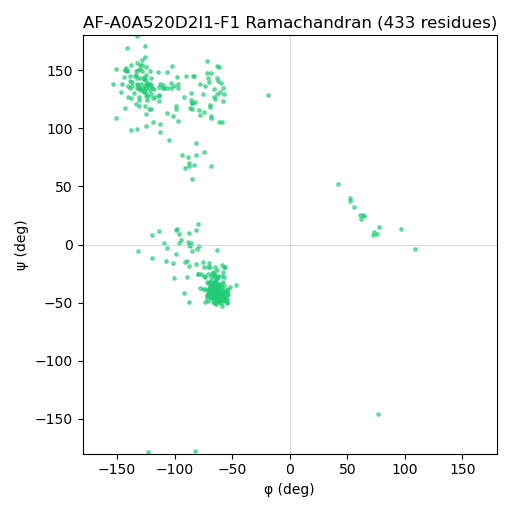 1780 O O . ASN A 1 224 ? -12.987 9.175 -7.666 1.00 91.62 224 ASN A O 1
ATOM 1784 N N . TYR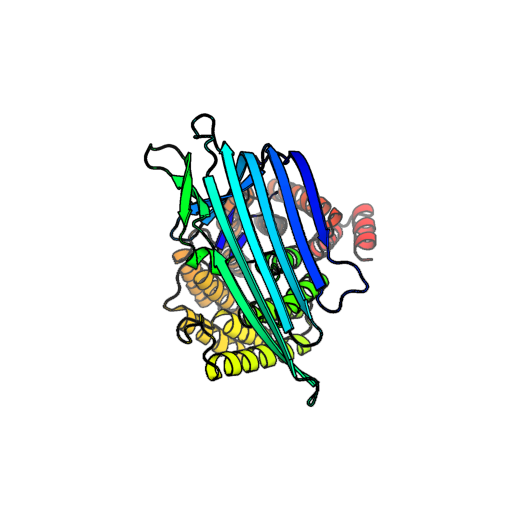 A 1 225 ? -12.181 7.112 -7.300 1.00 88.06 225 TYR A N 1
ATOM 1785 C CA . TYR A 1 225 ? -13.228 6.706 -6.378 1.00 88.06 225 TYR A CA 1
ATOM 1786 C C . TYR A 1 225 ? -13.168 7.526 -5.087 1.00 88.06 225 TYR A C 1
ATOM 1788 O O . TYR A 1 225 ? -14.195 8.025 -4.629 1.00 88.06 225 TYR A O 1
ATOM 1796 N N . ALA A 1 226 ? -11.967 7.736 -4.539 1.00 83.62 226 ALA A N 1
ATOM 1797 C CA . ALA A 1 226 ? -11.768 8.524 -3.326 1.00 83.62 226 ALA A CA 1
ATOM 1798 C C . ALA A 1 226 ? -12.194 9.996 -3.480 1.00 83.62 226 ALA A C 1
ATOM 1800 O O . ALA A 1 226 ? -12.718 10.577 -2.531 1.00 83.62 226 ALA A O 1
ATOM 1801 N N . ILE A 1 227 ? -12.027 10.587 -4.670 1.00 86.06 227 ILE A N 1
ATOM 1802 C CA . ILE A 1 227 ? -12.490 11.957 -4.970 1.00 86.06 227 ILE A CA 1
ATOM 1803 C C . ILE A 1 227 ? -13.955 12.023 -5.440 1.00 86.06 227 ILE A C 1
ATOM 1805 O O . ILE A 1 227 ? -14.460 13.111 -5.709 1.00 86.06 227 ILE A O 1
ATOM 1809 N N . GLY A 1 228 ? -14.645 10.883 -5.555 1.00 87.31 228 GLY A N 1
ATOM 1810 C CA . GLY A 1 228 ? -16.045 10.811 -5.981 1.00 87.31 228 GLY A CA 1
ATOM 1811 C C . GLY A 1 228 ? -16.280 10.964 -7.491 1.00 87.31 228 GLY A C 1
ATOM 1812 O O . GLY A 1 228 ? -17.422 11.162 -7.910 1.00 87.31 228 GLY A O 1
ATOM 1813 N N . ASP A 1 229 ? -15.245 10.848 -8.329 1.00 93.06 229 ASP A N 1
ATOM 1814 C CA . ASP A 1 229 ? -15.378 10.892 -9.791 1.00 93.06 229 ASP A CA 1
ATOM 1815 C C . ASP A 1 229 ? -15.824 9.527 -10.341 1.00 93.06 229 ASP A C 1
ATOM 1817 O O . ASP A 1 229 ? -15.047 8.734 -10.885 1.00 93.06 229 ASP A O 1
ATOM 1821 N N . LEU A 1 230 ? -17.119 9.239 -10.181 1.00 93.19 230 LEU A N 1
ATOM 1822 C CA . LEU A 1 230 ? -17.713 7.962 -10.586 1.00 93.19 230 LEU A CA 1
ATOM 1823 C C . LEU A 1 230 ? -17.654 7.732 -12.105 1.00 93.19 230 LEU A C 1
ATOM 1825 O O . LEU A 1 230 ? -17.552 6.587 -12.540 1.00 93.19 230 LEU A O 1
ATOM 1829 N N . LYS A 1 231 ? -17.672 8.798 -12.919 1.00 95.50 231 LYS A N 1
ATOM 1830 C CA . LYS A 1 231 ? -17.569 8.685 -14.385 1.00 95.50 231 LYS A CA 1
ATOM 1831 C C . LYS A 1 231 ? -16.169 8.243 -14.804 1.00 95.50 231 LYS A C 1
ATOM 1833 O O . LYS A 1 231 ? -16.026 7.396 -15.686 1.00 95.50 231 LYS A O 1
ATOM 1838 N N . ALA A 1 232 ? -15.129 8.786 -14.169 1.00 9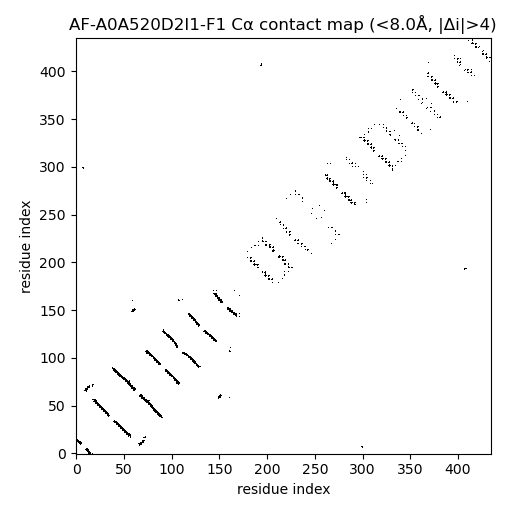4.75 232 ALA A N 1
ATOM 1839 C CA . ALA A 1 232 ? -13.767 8.324 -14.407 1.00 94.75 232 ALA A CA 1
ATOM 1840 C C . ALA A 1 232 ? -13.573 6.874 -13.935 1.00 94.75 232 ALA A C 1
ATOM 1842 O O . ALA A 1 232 ? -12.946 6.089 -14.643 1.00 94.75 232 ALA A O 1
ATOM 1843 N N . CYS A 1 233 ? -14.185 6.489 -12.810 1.00 93.00 233 CYS A N 1
ATOM 1844 C CA . CYS A 1 233 ? -14.180 5.105 -12.326 1.00 93.00 233 CYS A CA 1
ATOM 1845 C C . CYS A 1 233 ? -14.771 4.116 -13.348 1.00 93.00 233 CYS A C 1
ATOM 1847 O O . CYS A 1 233 ? -14.160 3.081 -13.615 1.00 93.00 233 CYS A O 1
ATOM 1849 N N . GLU A 1 234 ? -15.920 4.438 -13.959 1.00 94.69 234 GLU A N 1
ATOM 1850 C CA . GLU A 1 234 ? -16.525 3.620 -15.026 1.00 94.69 234 GLU A CA 1
ATOM 1851 C C . GLU A 1 234 ? -15.570 3.435 -16.209 1.00 94.69 234 GLU A C 1
ATOM 1853 O O . GLU A 1 234 ? -15.367 2.316 -16.688 1.00 94.69 234 GLU A O 1
ATOM 1858 N N . LYS A 1 235 ? -14.940 4.529 -16.653 1.00 95.00 235 LYS A N 1
ATOM 1859 C CA . LYS A 1 235 ? -13.958 4.492 -17.740 1.00 95.00 235 LYS A CA 1
ATOM 1860 C C . LYS A 1 235 ? -12.755 3.616 -17.377 1.00 95.00 235 LYS A C 1
ATOM 1862 O O . LYS A 1 235 ? -12.328 2.813 -18.204 1.00 95.00 235 LYS A O 1
ATOM 1867 N N . ASN A 1 236 ? -12.231 3.737 -16.155 1.00 93.19 236 ASN A N 1
ATOM 1868 C CA . ASN A 1 236 ? -11.103 2.928 -15.698 1.00 93.19 236 ASN A CA 1
ATOM 1869 C C . ASN A 1 236 ? -11.438 1.436 -15.651 1.00 93.19 236 ASN A C 1
ATOM 1871 O O . ASN A 1 236 ? -10.623 0.631 -16.089 1.00 93.19 236 ASN A O 1
ATOM 1875 N N . LEU A 1 237 ? -12.626 1.052 -15.171 1.00 91.56 237 LEU A N 1
ATOM 1876 C CA . LEU A 1 237 ? -13.030 -0.357 -15.164 1.00 91.56 237 LEU A CA 1
ATOM 1877 C C . LEU A 1 237 ? -13.170 -0.921 -16.581 1.00 91.56 237 LEU A C 1
ATOM 1879 O O . LEU A 1 237 ? -12.702 -2.028 -16.837 1.00 91.56 237 LEU A O 1
ATOM 1883 N N . ALA A 1 238 ? -13.724 -0.149 -17.520 1.00 92.62 238 ALA A N 1
ATOM 1884 C CA . ALA A 1 238 ? -13.776 -0.555 -18.924 1.00 92.62 238 ALA A CA 1
ATOM 1885 C C . ALA A 1 238 ? -12.369 -0.780 -19.516 1.00 92.62 238 ALA A C 1
ATOM 1887 O O . ALA A 1 238 ? -12.147 -1.749 -20.245 1.00 92.62 238 ALA A O 1
ATOM 1888 N N . GLU A 1 239 ? -11.408 0.077 -19.165 1.00 91.88 239 GLU A N 1
ATOM 1889 C CA . GLU A 1 239 ? -10.012 -0.031 -19.598 1.00 91.88 239 GLU A CA 1
ATOM 1890 C C . GLU A 1 239 ? -9.274 -1.216 -18.956 1.00 91.88 239 GLU A C 1
ATOM 1892 O O . GLU A 1 239 ? -8.517 -1.915 -19.636 1.00 91.88 239 GLU A O 1
ATOM 1897 N N . ILE A 1 240 ? -9.529 -1.495 -17.673 1.00 87.88 240 ILE A N 1
ATOM 1898 C CA . ILE A 1 240 ? -9.047 -2.700 -16.981 1.00 87.88 240 ILE A CA 1
ATOM 1899 C C . ILE A 1 240 ? -9.547 -3.946 -17.716 1.00 87.88 240 ILE A C 1
ATOM 1901 O O . ILE A 1 240 ? -8.763 -4.844 -18.025 1.00 87.88 240 ILE A O 1
ATOM 1905 N N . GLU A 1 241 ? -10.832 -3.983 -18.062 1.00 87.44 241 GLU A N 1
ATOM 1906 C CA . GLU A 1 241 ? -11.437 -5.144 -18.709 1.00 87.44 241 GLU A CA 1
ATOM 1907 C C . GLU A 1 241 ? -10.936 -5.354 -20.139 1.00 87.44 241 GLU A C 1
ATOM 1909 O O . GLU A 1 241 ? -10.706 -6.489 -20.568 1.00 87.44 241 GLU A O 1
ATOM 1914 N N . GLN A 1 242 ? -10.712 -4.266 -20.876 1.00 87.44 242 GLN A N 1
ATOM 1915 C CA . GLN A 1 242 ? -10.042 -4.324 -22.170 1.00 87.44 242 GLN A CA 1
ATOM 1916 C C . GLN A 1 242 ? -8.604 -4.842 -22.026 1.00 87.44 242 GLN A C 1
ATOM 1918 O O . GLN A 1 242 ? -8.208 -5.754 -22.753 1.00 87.44 242 GLN A O 1
ATOM 1923 N N . SER A 1 243 ? -7.846 -4.315 -21.063 1.00 83.31 243 SER A N 1
ATOM 1924 C CA . SER A 1 243 ? -6.446 -4.693 -20.838 1.00 83.31 243 SER A CA 1
ATOM 1925 C C . SER A 1 243 ? -6.311 -6.171 -20.468 1.00 83.31 243 SER A C 1
ATOM 1927 O O . SER A 1 243 ? -5.443 -6.861 -21.000 1.00 83.31 243 SER A O 1
ATOM 1929 N N . LYS A 1 244 ? -7.220 -6.711 -19.646 1.00 80.38 244 LYS A N 1
ATOM 1930 C CA . LYS A 1 244 ? -7.275 -8.154 -19.348 1.00 80.38 244 LYS A CA 1
ATOM 1931 C C . LYS A 1 244 ? -7.475 -9.000 -20.604 1.00 80.38 244 LYS A C 1
ATOM 1933 O O . LYS A 1 244 ? -6.782 -10.002 -20.784 1.00 80.38 244 LYS A O 1
ATOM 1938 N N . LYS A 1 245 ? -8.396 -8.602 -21.493 1.00 81.00 245 LYS A N 1
ATOM 1939 C CA . LYS A 1 245 ? -8.639 -9.315 -22.761 1.00 81.00 245 LYS A CA 1
ATOM 1940 C C . LYS A 1 245 ? -7.393 -9.325 -23.644 1.00 81.00 245 LYS A C 1
ATOM 1942 O O . LYS A 1 245 ? -7.110 -10.341 -24.273 1.00 81.00 245 LYS A O 1
ATOM 1947 N N . GLU A 1 246 ? -6.652 -8.221 -23.687 1.00 76.12 246 GLU A N 1
ATOM 1948 C CA . GLU A 1 246 ? -5.400 -8.111 -24.442 1.00 76.12 246 GLU A CA 1
ATOM 1949 C C . GLU A 1 246 ? -4.308 -9.018 -23.860 1.00 76.12 246 GLU A C 1
ATOM 1951 O O . GLU A 1 246 ? -3.739 -9.825 -24.597 1.00 76.12 246 GLU A O 1
ATOM 1956 N N . ILE A 1 247 ? -4.076 -8.966 -22.544 1.00 70.56 247 ILE A N 1
ATOM 1957 C CA . ILE A 1 247 ? -3.087 -9.811 -21.852 1.00 70.56 247 ILE A CA 1
ATOM 1958 C C . ILE A 1 247 ? -3.378 -11.298 -22.104 1.00 70.56 247 ILE A C 1
ATOM 1960 O O . ILE A 1 247 ? -2.484 -12.051 -22.498 1.00 70.56 247 ILE A O 1
ATOM 1964 N N . PHE A 1 248 ? -4.643 -11.709 -21.964 1.00 67.50 248 PHE A N 1
ATOM 1965 C CA . PHE A 1 248 ? -5.063 -13.092 -22.194 1.00 67.50 248 PHE A CA 1
ATOM 1966 C C . PHE A 1 248 ? -4.888 -13.527 -23.657 1.00 67.50 248 PHE A C 1
ATOM 1968 O O . PHE A 1 248 ? -4.419 -14.632 -23.935 1.00 67.50 248 PHE A O 1
ATOM 1975 N N . LYS A 1 249 ? -5.241 -12.655 -24.611 1.00 65.00 249 LYS A N 1
ATOM 1976 C CA . LYS A 1 249 ? -5.157 -12.941 -26.051 1.00 65.00 249 LYS A CA 1
ATOM 1977 C C . LYS A 1 249 ? -3.715 -13.121 -26.527 1.00 65.00 249 LYS A C 1
ATOM 1979 O O . LYS A 1 249 ? -3.470 -13.980 -27.372 1.00 65.00 249 LYS A O 1
ATOM 1984 N N . TYR A 1 250 ? -2.781 -12.319 -26.018 1.00 56.94 250 TYR A N 1
ATOM 1985 C CA . TYR A 1 250 ? -1.402 -12.290 -26.515 1.00 56.94 250 TYR A CA 1
ATOM 1986 C C . TYR A 1 250 ? -0.417 -13.157 -25.717 1.00 56.94 250 TYR A C 1
ATOM 1988 O O . TYR A 1 250 ? 0.748 -13.206 -26.101 1.00 56.94 250 TYR A O 1
ATOM 1996 N N . LYS A 1 251 ? -0.869 -13.874 -24.670 1.00 56.66 251 LYS A N 1
ATOM 1997 C CA . LYS A 1 251 ? -0.041 -14.766 -23.826 1.00 56.66 251 LYS A CA 1
ATOM 1998 C C . LYS A 1 251 ? 1.318 -14.144 -23.494 1.00 56.66 251 LYS A C 1
ATOM 2000 O O . LYS A 1 251 ? 2.366 -14.737 -23.761 1.00 56.66 251 LYS A O 1
ATOM 2005 N N . LEU A 1 252 ? 1.292 -12.916 -22.979 1.00 53.56 252 LEU A N 1
ATOM 2006 C CA . LEU A 1 252 ? 2.521 -12.223 -22.616 1.00 53.56 252 LEU A CA 1
ATOM 2007 C C . LEU A 1 252 ? 3.306 -13.088 -21.605 1.00 53.56 252 LEU A C 1
ATOM 2009 O O . LEU A 1 252 ? 2.710 -13.595 -20.651 1.00 53.56 252 LEU A O 1
ATOM 2013 N N . PRO A 1 253 ? 4.608 -13.333 -21.837 1.00 44.50 253 PRO A N 1
ATOM 2014 C CA . PRO A 1 253 ? 5.398 -14.215 -20.985 1.00 44.50 253 PRO A CA 1
ATOM 2015 C C . PRO A 1 253 ? 5.488 -13.652 -19.560 1.00 44.50 253 PRO A C 1
ATOM 2017 O O . PRO A 1 253 ? 5.847 -12.493 -19.386 1.00 44.50 253 PRO A O 1
ATOM 2020 N N . GLY A 1 254 ? 5.189 -14.484 -18.554 1.00 45.66 254 GLY A N 1
ATOM 2021 C CA . GLY A 1 254 ? 5.304 -14.136 -17.129 1.00 45.66 254 GLY A CA 1
ATOM 2022 C C . GLY A 1 254 ? 3.986 -13.951 -16.366 1.00 45.66 254 GLY A C 1
ATOM 2023 O O . GLY A 1 254 ? 4.031 -13.779 -15.155 1.00 45.66 254 GLY A O 1
ATOM 2024 N N . VAL A 1 255 ? 2.826 -14.032 -17.029 1.00 45.62 255 VAL A N 1
ATOM 2025 C CA . VAL A 1 255 ? 1.505 -13.964 -16.377 1.00 45.62 255 VAL A CA 1
ATOM 2026 C C . VAL A 1 255 ? 0.760 -15.275 -16.633 1.00 45.62 255 VAL A C 1
ATOM 2028 O O . VAL A 1 255 ? 0.304 -15.501 -17.755 1.00 45.62 255 VAL A O 1
ATOM 2031 N N . ASP A 1 256 ? 0.645 -16.159 -15.631 1.00 43.09 256 ASP A N 1
ATOM 2032 C CA . ASP A 1 256 ? -0.269 -17.306 -15.732 1.00 43.09 256 ASP A CA 1
ATOM 2033 C C . ASP A 1 256 ? -1.711 -16.768 -15.689 1.00 43.09 256 ASP A C 1
ATOM 2035 O O . ASP A 1 256 ? -2.106 -16.137 -14.706 1.00 43.09 256 ASP A O 1
ATOM 2039 N N . PRO A 1 257 ? -2.536 -17.002 -16.724 1.00 42.75 257 PRO A N 1
ATOM 2040 C CA . PRO A 1 257 ? -3.938 -16.598 -16.721 1.00 42.75 257 PRO A CA 1
ATOM 2041 C C . PRO A 1 257 ? -4.762 -17.144 -15.545 1.00 42.75 257 PRO A C 1
ATOM 2043 O O . PRO A 1 257 ? -5.838 -16.617 -15.275 1.00 42.75 257 PRO A O 1
ATOM 2046 N N . LYS A 1 258 ? -4.297 -18.211 -14.881 1.00 42.69 258 LYS A N 1
ATOM 2047 C CA . LYS A 1 258 ? -4.920 -18.805 -13.690 1.00 42.69 258 LYS A CA 1
ATOM 2048 C C . LYS A 1 258 ? -4.469 -18.167 -12.373 1.00 42.69 258 LYS A C 1
ATOM 2050 O O . LYS A 1 258 ? -5.193 -18.310 -11.394 1.00 42.69 258 LYS A O 1
ATOM 2055 N N . ASP A 1 259 ? -3.347 -17.447 -12.360 1.00 43.94 259 ASP A N 1
ATOM 2056 C CA . ASP A 1 25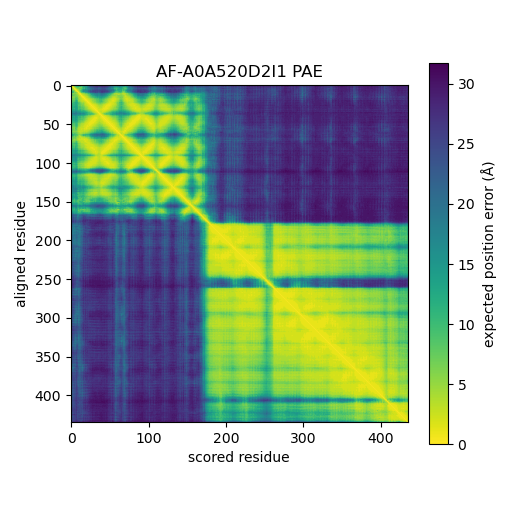9 ? -2.848 -16.720 -11.180 1.00 43.94 259 ASP A CA 1
ATOM 2057 C C . ASP A 1 259 ? -3.484 -15.328 -11.035 1.00 43.94 259 ASP A C 1
ATOM 2059 O O . ASP A 1 259 ? -3.312 -14.647 -10.024 1.00 43.94 259 ASP A O 1
ATOM 2063 N N . VAL A 1 260 ? -4.287 -14.905 -12.016 1.00 48.31 260 VAL A N 1
ATOM 2064 C CA . VAL A 1 260 ? -5.063 -13.663 -11.952 1.00 48.31 260 VAL A CA 1
ATOM 2065 C C . VAL A 1 260 ? -6.361 -13.913 -11.179 1.00 48.31 260 VAL A C 1
ATOM 2067 O O . VAL A 1 260 ? -7.458 -13.886 -11.738 1.00 48.31 260 VAL A O 1
ATOM 2070 N N . ASN A 1 261 ? -6.256 -14.164 -9.873 1.00 54.22 261 ASN A N 1
ATOM 2071 C CA . ASN A 1 261 ? -7.403 -13.976 -8.989 1.00 54.22 261 ASN A CA 1
ATOM 2072 C C . ASN A 1 261 ? -7.805 -12.497 -9.048 1.00 54.22 261 ASN A C 1
ATOM 2074 O O . ASN A 1 261 ? -7.140 -11.621 -8.502 1.00 54.22 261 ASN A O 1
ATOM 2078 N N . ASP A 1 262 ? -8.906 -12.219 -9.745 1.00 74.44 262 ASP A N 1
ATOM 2079 C CA . ASP A 1 262 ? -9.353 -10.866 -10.081 1.00 74.44 262 ASP A CA 1
ATOM 2080 C C . ASP A 1 262 ? -10.107 -10.165 -8.938 1.00 74.44 262 ASP A C 1
ATOM 2082 O O . ASP A 1 262 ? -10.717 -9.113 -9.141 1.00 74.44 262 ASP A O 1
ATOM 2086 N N . MET A 1 263 ? -10.045 -10.723 -7.721 1.00 82.25 263 MET A N 1
ATOM 2087 C CA . MET A 1 263 ? -10.868 -10.298 -6.586 1.00 82.25 263 MET A CA 1
ATOM 2088 C C . MET A 1 263 ? -10.782 -8.790 -6.340 1.00 82.25 263 MET A C 1
ATOM 2090 O O . MET A 1 263 ? -11.787 -8.164 -6.020 1.00 82.25 263 MET A O 1
ATOM 2094 N N . ILE A 1 264 ? -9.599 -8.194 -6.538 1.00 80.25 264 ILE A N 1
ATOM 2095 C CA . ILE A 1 264 ? -9.353 -6.772 -6.300 1.00 80.25 264 ILE A CA 1
ATOM 2096 C C . ILE A 1 264 ? -10.149 -5.923 -7.297 1.00 80.25 264 ILE A C 1
ATOM 2098 O O . ILE A 1 264 ? -10.831 -4.982 -6.895 1.00 80.25 264 ILE A O 1
ATOM 2102 N N . ASN A 1 265 ? -10.132 -6.261 -8.591 1.00 83.56 265 ASN A N 1
ATOM 2103 C CA . ASN A 1 265 ? -10.906 -5.509 -9.582 1.00 83.56 265 ASN A CA 1
ATOM 2104 C C . ASN A 1 265 ? -12.395 -5.844 -9.507 1.00 83.56 265 ASN A C 1
ATOM 2106 O O . ASN A 1 265 ? -13.216 -4.938 -9.619 1.00 83.56 265 ASN A O 1
ATOM 2110 N N . THR A 1 266 ? -12.761 -7.106 -9.263 1.00 89.44 266 THR A N 1
ATOM 2111 C CA . THR A 1 266 ? -14.152 -7.499 -8.995 1.00 89.44 266 THR A CA 1
ATOM 2112 C C . THR A 1 266 ? -14.728 -6.680 -7.835 1.00 89.44 266 THR A C 1
ATOM 2114 O O . THR A 1 266 ? -15.842 -6.166 -7.914 1.00 89.44 266 THR A O 1
ATOM 2117 N N . ASN A 1 267 ? -13.944 -6.465 -6.785 1.00 89.31 267 ASN A N 1
ATOM 2118 C CA . ASN A 1 267 ? -14.330 -5.640 -5.653 1.00 89.31 267 ASN A CA 1
ATOM 2119 C C . ASN A 1 267 ? -14.469 -4.144 -6.015 1.00 89.31 267 ASN A C 1
ATOM 2121 O O . ASN A 1 267 ? -15.380 -3.475 -5.531 1.00 89.31 267 ASN A O 1
ATOM 2125 N N . ARG A 1 268 ? -13.668 -3.616 -6.950 1.00 91.12 268 ARG A N 1
ATOM 2126 C CA . ARG A 1 268 ? -13.863 -2.257 -7.500 1.00 91.12 268 ARG A CA 1
ATOM 2127 C C . ARG A 1 268 ? -15.203 -2.102 -8.232 1.00 91.12 268 ARG A C 1
ATOM 2129 O O . ARG A 1 268 ? -15.868 -1.079 -8.058 1.00 91.12 268 ARG A O 1
ATOM 2136 N N . TYR A 1 269 ? -15.659 -3.122 -8.969 1.00 92.19 269 TYR A N 1
ATOM 2137 C CA . TYR A 1 269 ? -17.022 -3.138 -9.528 1.00 92.19 269 TYR A CA 1
ATOM 2138 C C . TYR A 1 269 ? -18.090 -3.099 -8.429 1.00 92.19 269 TYR A C 1
ATOM 2140 O O . TYR A 1 269 ? -19.090 -2.388 -8.572 1.00 92.19 269 TYR A O 1
ATOM 2148 N N . ALA A 1 270 ? -17.873 -3.815 -7.321 1.00 92.94 270 ALA A N 1
ATOM 2149 C CA . ALA A 1 270 ? -18.780 -3.801 -6.177 1.00 92.94 270 ALA A CA 1
ATOM 2150 C C . ALA A 1 270 ? -18.906 -2.395 -5.573 1.00 92.94 270 ALA A C 1
ATOM 2152 O O . ALA A 1 270 ? -20.022 -1.898 -5.393 1.00 92.94 270 ALA A O 1
ATOM 2153 N N . LEU A 1 271 ? -17.771 -1.731 -5.332 1.00 91.88 271 LEU A N 1
ATOM 2154 C CA . LEU A 1 271 ? -17.706 -0.372 -4.791 1.00 91.88 271 LEU A CA 1
ATOM 2155 C C . LEU A 1 271 ? -18.371 0.652 -5.718 1.00 91.88 271 LEU A C 1
ATOM 2157 O O . LEU A 1 271 ? -19.195 1.449 -5.266 1.00 91.88 271 LEU A O 1
ATOM 2161 N N . LEU A 1 272 ? -18.070 0.610 -7.019 1.00 93.19 272 LEU A N 1
ATOM 2162 C CA . LEU A 1 272 ? -18.678 1.523 -7.987 1.00 93.19 272 LEU A CA 1
ATOM 2163 C C . LEU A 1 272 ? -20.195 1.330 -8.070 1.00 93.19 272 LEU A C 1
ATOM 2165 O O . LEU A 1 272 ? -20.941 2.305 -8.003 1.00 93.19 272 LEU A O 1
ATOM 2169 N N . SER A 1 273 ? -20.654 0.079 -8.159 1.00 93.44 273 SER A N 1
ATOM 2170 C CA . SER A 1 273 ? -22.086 -0.243 -8.211 1.00 93.44 273 SER A CA 1
ATOM 2171 C C . SER A 1 273 ? -22.814 0.265 -6.966 1.00 93.44 273 SER A C 1
ATOM 2173 O O . SER A 1 273 ? -23.902 0.831 -7.074 1.00 93.44 273 SER A O 1
ATOM 2175 N N . TYR A 1 274 ? -22.193 0.135 -5.787 1.00 94.62 274 TYR A N 1
ATOM 2176 C CA . TYR A 1 274 ? -22.756 0.648 -4.539 1.00 94.62 274 TYR A CA 1
ATOM 2177 C C . TYR A 1 274 ? -22.904 2.170 -4.565 1.00 94.62 274 TYR A C 1
ATOM 2179 O O . TYR A 1 274 ? -23.979 2.691 -4.273 1.00 94.62 274 TYR A O 1
ATOM 2187 N N . SER A 1 275 ? -21.854 2.881 -4.983 1.00 91.81 275 SER A N 1
ATOM 2188 C CA . SER A 1 275 ? -21.855 4.347 -5.090 1.00 91.81 275 SER A CA 1
ATOM 2189 C C . SER A 1 275 ? -22.835 4.883 -6.137 1.00 91.81 275 SER A C 1
ATOM 2191 O O . SER A 1 275 ? -23.244 6.037 -6.064 1.00 91.81 275 SER A O 1
ATOM 2193 N N . GLN A 1 276 ? -23.264 4.045 -7.082 1.00 92.81 276 GLN A N 1
ATOM 2194 C CA . GLN A 1 276 ? -24.322 4.349 -8.050 1.00 92.81 276 GLN A CA 1
ATOM 2195 C C . GLN A 1 276 ? -25.736 4.008 -7.549 1.00 92.81 276 GLN A C 1
ATOM 2197 O O . GLN A 1 276 ? -26.700 4.135 -8.303 1.00 92.81 276 GLN A O 1
ATOM 2202 N N . GLY A 1 277 ? -25.878 3.535 -6.308 1.00 93.25 277 GLY A N 1
ATOM 2203 C CA . GLY A 1 277 ? -27.154 3.095 -5.741 1.00 93.25 277 GLY A CA 1
ATOM 2204 C C . GLY A 1 27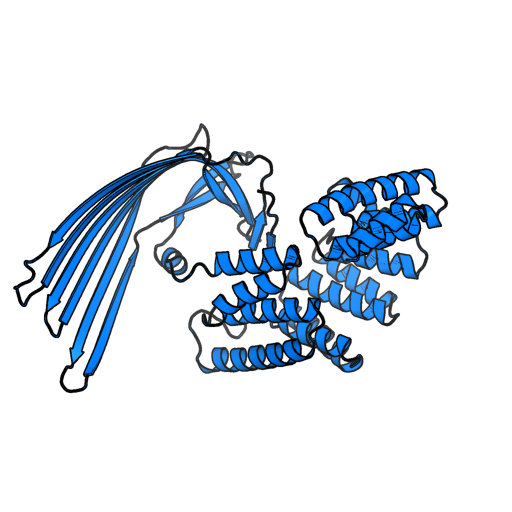7 ? -27.628 1.725 -6.239 1.00 93.25 277 GLY A C 1
ATOM 2205 O O . GLY A 1 277 ? -28.746 1.313 -5.936 1.00 93.25 277 GLY A O 1
ATOM 2206 N N . LYS A 1 278 ? -26.795 0.983 -6.979 1.00 96.25 278 LYS A N 1
ATOM 2207 C CA . LYS A 1 278 ? -27.117 -0.351 -7.511 1.00 96.25 278 LYS A CA 1
ATOM 2208 C C . LYS A 1 278 ? -26.773 -1.429 -6.481 1.00 96.25 278 LYS A C 1
ATOM 2210 O O . LYS A 1 278 ? -25.847 -2.220 -6.658 1.00 96.25 278 LYS A O 1
ATOM 2215 N N . VAL A 1 279 ? -27.514 -1.445 -5.374 1.00 95.44 279 VAL A N 1
ATOM 2216 C CA . VAL A 1 279 ? -27.204 -2.262 -4.183 1.00 95.44 279 VAL A CA 1
ATOM 2217 C C . VAL A 1 279 ? -27.128 -3.762 -4.498 1.00 95.44 279 VAL A C 1
ATOM 2219 O O . VAL A 1 279 ? -26.163 -4.417 -4.114 1.00 95.44 279 VAL A O 1
ATOM 2222 N N . GLN A 1 280 ? -28.089 -4.312 -5.247 1.00 96.56 280 GLN A N 1
ATOM 2223 C CA . GLN A 1 280 ? -28.110 -5.746 -5.574 1.00 96.56 280 GLN A CA 1
ATOM 2224 C C . GLN A 1 280 ? -26.985 -6.144 -6.534 1.00 96.56 280 GLN A C 1
ATOM 2226 O O . GLN A 1 280 ? -26.490 -7.267 -6.488 1.00 96.56 280 GLN A O 1
ATOM 2231 N N . GLU A 1 281 ? -26.594 -5.243 -7.437 1.00 96.50 281 GLU A N 1
ATOM 2232 C CA . GLU A 1 281 ? -25.469 -5.476 -8.342 1.00 96.50 281 GLU A CA 1
ATOM 2233 C C . GLU A 1 281 ? -24.142 -5.440 -7.578 1.00 96.50 281 GLU A C 1
ATOM 2235 O O . GLU A 1 281 ? -23.304 -6.321 -7.756 1.00 96.50 281 GLU A O 1
ATOM 2240 N N . SER A 1 282 ? -23.996 -4.484 -6.659 1.00 96.12 282 SER A N 1
ATOM 2241 C CA . SER A 1 282 ? -22.846 -4.392 -5.763 1.00 96.12 282 SER A CA 1
ATOM 2242 C C . SER A 1 282 ? -22.627 -5.680 -4.967 1.00 96.12 282 SER A C 1
ATOM 2244 O O . SER A 1 282 ? -21.526 -6.232 -4.977 1.00 96.12 282 SER A O 1
ATOM 2246 N N . GLU A 1 283 ? -23.684 -6.217 -4.353 1.00 97.38 283 GLU A N 1
ATOM 2247 C CA . GLU A 1 283 ? -23.595 -7.455 -3.576 1.00 97.38 283 GLU A CA 1
ATOM 2248 C C . GLU A 1 283 ? -23.135 -8.648 -4.421 1.00 97.38 283 GLU A C 1
ATOM 2250 O O . GLU A 1 283 ? -22.287 -9.428 -3.983 1.00 97.38 283 GLU A O 1
ATOM 2255 N N . LYS A 1 284 ? -23.625 -8.771 -5.663 1.00 97.94 284 LYS A N 1
ATOM 2256 C CA . LYS A 1 284 ? -23.176 -9.831 -6.581 1.00 97.94 284 LYS A CA 1
ATOM 2257 C C . LYS A 1 284 ? -21.668 -9.777 -6.811 1.00 97.94 284 LYS A C 1
ATOM 2259 O O . LYS A 1 284 ? -21.027 -10.827 -6.845 1.00 97.94 284 LYS A O 1
ATOM 2264 N N . TYR A 1 285 ? -21.103 -8.581 -6.957 1.00 96.12 285 TYR A N 1
ATOM 2265 C CA . TYR A 1 285 ? -19.663 -8.419 -7.132 1.00 96.12 285 TYR A CA 1
ATOM 2266 C C . TYR A 1 285 ? -18.881 -8.697 -5.844 1.00 96.12 285 TYR A C 1
ATOM 2268 O O . TYR A 1 285 ? -17.863 -9.378 -5.921 1.00 96.12 285 TYR A O 1
ATOM 2276 N N . PHE A 1 286 ? -19.358 -8.288 -4.664 1.00 96.44 286 PHE A N 1
ATOM 2277 C CA . PHE A 1 286 ? -18.705 -8.665 -3.401 1.00 96.44 286 PHE A CA 1
ATOM 2278 C C . PHE A 1 286 ? -18.647 -10.187 -3.214 1.00 96.44 286 PHE A C 1
ATOM 2280 O O . PHE A 1 286 ? -17.585 -10.743 -2.937 1.00 96.44 286 PHE A O 1
ATOM 2287 N N . LEU A 1 287 ? -19.761 -10.884 -3.452 1.00 96.44 287 LEU A N 1
ATOM 2288 C CA . LEU A 1 287 ? -19.817 -12.346 -3.368 1.00 96.44 287 LEU A CA 1
ATOM 2289 C C . LEU A 1 287 ? -18.920 -13.020 -4.416 1.00 96.44 287 LEU A C 1
ATOM 2291 O O . LEU A 1 287 ? -18.282 -14.038 -4.136 1.00 96.44 287 LEU A O 1
ATOM 2295 N N . LYS A 1 288 ? -18.831 -12.445 -5.622 1.00 94.44 288 LYS A N 1
ATOM 2296 C CA . LYS A 1 288 ? -17.900 -12.907 -6.658 1.00 94.44 288 LYS A CA 1
ATOM 2297 C C . LYS A 1 288 ? -16.444 -12.738 -6.215 1.00 94.44 288 LYS A C 1
ATOM 2299 O O . LYS A 1 288 ? -15.678 -13.684 -6.367 1.00 94.44 288 LYS A O 1
ATOM 2304 N N . ALA A 1 289 ? -16.080 -11.599 -5.622 1.00 90.62 289 ALA A N 1
ATOM 2305 C CA . ALA A 1 289 ? -14.731 -11.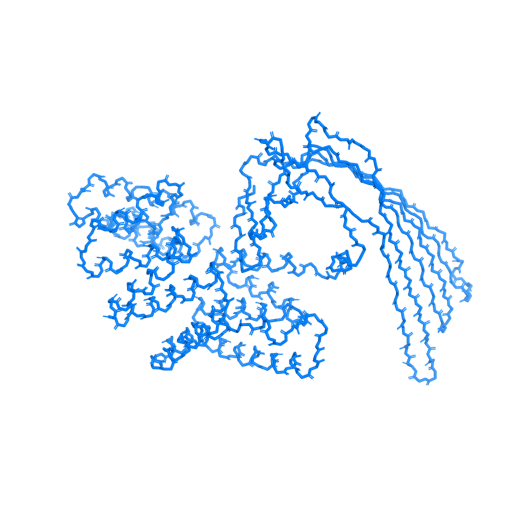359 -5.111 1.00 90.62 289 ALA A CA 1
ATOM 2306 C C . ALA A 1 289 ? -14.362 -12.351 -3.993 1.00 90.62 289 ALA A C 1
ATOM 2308 O O . ALA A 1 289 ? -13.266 -12.904 -4.006 1.00 90.62 289 ALA A O 1
ATOM 2309 N N . ILE A 1 290 ? -15.295 -12.662 -3.084 1.00 92.38 290 ILE A N 1
ATOM 2310 C CA . ILE A 1 290 ? -15.099 -13.701 -2.057 1.00 92.38 290 ILE A CA 1
ATOM 2311 C C . ILE A 1 290 ? -14.830 -15.062 -2.708 1.00 92.38 290 ILE A C 1
ATOM 2313 O O . ILE A 1 290 ? -13.885 -15.755 -2.330 1.00 92.38 290 ILE A O 1
ATOM 2317 N N . LYS A 1 291 ? -15.607 -15.440 -3.728 1.00 92.00 291 LYS A N 1
ATOM 2318 C CA . LYS A 1 291 ? -15.399 -16.700 -4.459 1.00 92.00 291 LYS A CA 1
ATOM 2319 C C . LYS A 1 291 ? -14.040 -16.748 -5.165 1.00 92.00 291 LYS A C 1
ATOM 2321 O O . LYS A 1 291 ? -13.396 -17.793 -5.176 1.00 92.00 291 LYS A O 1
ATOM 2326 N N . GLU A 1 292 ? -13.597 -15.633 -5.734 1.00 86.25 292 GLU A N 1
ATOM 2327 C CA . GLU A 1 292 ? -12.263 -15.494 -6.337 1.00 86.25 292 GLU A CA 1
ATOM 2328 C C . GLU A 1 292 ? -11.141 -15.523 -5.282 1.00 86.25 292 GLU A C 1
ATOM 2330 O O . GLU A 1 292 ? -10.000 -15.826 -5.607 1.00 86.25 292 GLU A O 1
ATOM 2335 N N . SER A 1 293 ? -11.446 -15.280 -4.004 1.00 83.38 293 SER A N 1
ATOM 2336 C CA . SER A 1 293 ? -10.464 -15.317 -2.913 1.00 83.38 293 SER A CA 1
ATOM 2337 C C . SER A 1 293 ? -10.250 -16.699 -2.275 1.00 83.38 293 SER A C 1
ATOM 2339 O O . SER A 1 293 ? -9.428 -16.819 -1.373 1.00 83.38 293 SER A O 1
ATOM 2341 N N . ILE A 1 294 ? -10.947 -17.756 -2.725 1.00 82.69 294 ILE A N 1
ATOM 2342 C CA . ILE A 1 294 ? -10.954 -19.082 -2.063 1.00 82.69 294 ILE A CA 1
ATOM 2343 C C . ILE A 1 294 ? -9.548 -19.668 -1.849 1.00 82.69 294 ILE A C 1
ATOM 2345 O O . ILE A 1 294 ? -9.293 -20.240 -0.793 1.00 82.69 294 ILE A O 1
ATOM 2349 N N . ASN A 1 295 ? -8.647 -19.517 -2.824 1.00 78.75 295 ASN A N 1
ATOM 2350 C CA . ASN A 1 295 ? -7.283 -20.065 -2.769 1.00 78.75 295 ASN A CA 1
ATOM 2351 C C . ASN A 1 295 ? -6.230 -19.030 -2.339 1.00 78.75 295 ASN A C 1
ATOM 2353 O O . ASN A 1 295 ? -5.035 -19.257 -2.517 1.00 78.75 295 ASN A O 1
ATOM 2357 N N . ILE A 1 296 ? -6.671 -17.881 -1.832 1.00 75.75 296 ILE A N 1
ATOM 2358 C CA . ILE A 1 296 ? -5.813 -16.807 -1.337 1.00 75.75 296 ILE A CA 1
ATOM 2359 C C . ILE A 1 296 ? -5.891 -16.807 0.186 1.00 75.75 296 ILE A C 1
ATOM 2361 O O . ILE A 1 296 ? -6.907 -17.184 0.765 1.00 75.75 296 ILE A O 1
ATOM 2365 N N . TYR A 1 297 ? -4.802 -16.420 0.836 1.00 78.31 297 TYR A N 1
ATOM 2366 C CA . TYR A 1 297 ? -4.661 -16.485 2.286 1.00 78.31 297 TYR A CA 1
ATOM 2367 C C . TYR A 1 297 ? -4.118 -15.163 2.820 1.00 78.31 297 TYR A C 1
ATOM 2369 O O . TYR A 1 297 ? -3.455 -14.418 2.094 1.00 78.31 297 TYR A O 1
ATOM 2377 N N . GLY A 1 298 ? -4.384 -14.883 4.093 1.00 81.31 298 GLY A N 1
ATOM 2378 C CA . GLY A 1 298 ? -3.851 -13.707 4.775 1.00 81.31 298 GLY A CA 1
ATOM 2379 C C . GLY A 1 298 ? -4.574 -12.408 4.409 1.00 81.31 298 GLY A C 1
ATOM 2380 O O . GLY A 1 298 ? -5.790 -12.388 4.204 1.00 81.31 298 GLY A O 1
ATOM 2381 N N . GLU A 1 299 ? -3.825 -11.304 4.371 1.00 77.81 299 GLU A N 1
ATOM 2382 C CA . GLU A 1 299 ? -4.376 -9.941 4.305 1.00 77.81 299 GLU A CA 1
ATOM 2383 C C . GLU A 1 299 ? -5.325 -9.695 3.122 1.00 77.81 299 GLU A C 1
ATOM 2385 O O . GLU A 1 299 ? -6.429 -9.213 3.382 1.00 77.81 299 GLU A O 1
ATOM 2390 N N . PRO A 1 300 ? -5.022 -10.105 1.872 1.00 78.12 300 PRO A N 1
ATOM 2391 C CA . PRO A 1 300 ? -5.910 -9.814 0.747 1.00 78.12 300 PRO A CA 1
ATOM 2392 C C . PRO A 1 300 ? -7.293 -10.451 0.907 1.00 78.12 300 PRO A C 1
ATOM 2394 O O . PRO A 1 300 ? -8.311 -9.860 0.543 1.00 78.12 300 PRO A O 1
ATOM 2397 N N . LYS A 1 301 ? -7.348 -11.649 1.502 1.00 84.88 301 LYS A N 1
ATOM 2398 C CA . LYS A 1 301 ? -8.611 -12.316 1.814 1.00 84.88 301 LYS A CA 1
ATOM 2399 C C . LYS A 1 301 ? -9.329 -11.595 2.951 1.00 84.88 301 LYS A C 1
ATOM 2401 O O . LYS A 1 301 ? -10.500 -11.250 2.795 1.00 84.88 301 LYS A O 1
ATOM 2406 N N . ALA A 1 302 ? -8.633 -11.288 4.048 1.00 85.50 302 ALA A N 1
ATOM 2407 C CA . ALA A 1 302 ? -9.202 -10.524 5.160 1.00 85.50 302 ALA A CA 1
ATOM 2408 C C . ALA A 1 302 ? -9.785 -9.171 4.708 1.00 85.50 302 ALA A C 1
ATOM 2410 O O . ALA A 1 302 ? -10.869 -8.781 5.147 1.00 85.50 302 ALA A O 1
ATOM 2411 N N . TRP A 1 303 ? -9.116 -8.489 3.776 1.00 84.88 303 TRP A N 1
ATOM 2412 C CA . TRP A 1 303 ? -9.569 -7.240 3.172 1.00 84.88 303 TRP A CA 1
ATOM 2413 C C . TRP A 1 303 ? -10.901 -7.389 2.425 1.00 84.88 303 TRP A C 1
ATOM 2415 O O . TRP A 1 303 ? -11.825 -6.609 2.672 1.00 84.88 303 TRP A O 1
ATOM 2425 N N . ILE A 1 304 ? -11.047 -8.410 1.569 1.00 89.31 304 ILE A N 1
ATOM 2426 C CA . ILE A 1 304 ? -12.299 -8.674 0.837 1.00 89.31 304 ILE A CA 1
ATOM 2427 C C . ILE A 1 304 ? -13.464 -8.935 1.797 1.00 89.31 304 ILE A C 1
ATOM 2429 O O . ILE A 1 304 ? -14.531 -8.331 1.651 1.00 89.31 304 ILE A O 1
ATOM 2433 N N . TYR A 1 305 ? -13.257 -9.781 2.809 1.00 94.56 305 TYR A N 1
ATOM 2434 C CA . TYR A 1 305 ? -14.273 -10.054 3.828 1.00 94.56 305 TYR A CA 1
ATOM 2435 C C . TYR A 1 305 ? -14.640 -8.790 4.619 1.00 94.56 305 TYR A C 1
ATOM 2437 O O . TYR A 1 305 ? -15.821 -8.514 4.832 1.00 94.56 305 TYR A O 1
ATOM 2445 N N . ASN A 1 306 ? -13.655 -7.967 4.989 1.00 93.69 306 ASN A N 1
ATOM 2446 C CA . ASN A 1 306 ? -13.886 -6.701 5.683 1.00 93.69 306 ASN A CA 1
ATOM 2447 C C . ASN A 1 306 ? -14.677 -5.687 4.831 1.00 93.69 306 ASN A C 1
ATOM 2449 O O . ASN A 1 306 ? -15.536 -4.962 5.345 1.00 93.69 306 ASN A O 1
ATOM 2453 N N . LEU A 1 307 ? -14.429 -5.624 3.522 1.00 92.19 307 LEU A N 1
ATOM 2454 C CA . LEU A 1 307 ? -15.184 -4.749 2.627 1.00 92.19 307 LEU A CA 1
ATOM 2455 C C . LEU A 1 307 ? -16.623 -5.220 2.426 1.00 92.19 307 LEU A C 1
ATOM 2457 O O . LEU A 1 307 ? -17.536 -4.391 2.461 1.00 92.19 307 LEU A O 1
ATOM 2461 N N . TYR A 1 308 ? -16.852 -6.528 2.304 1.00 96.94 308 TYR A N 1
ATOM 2462 C CA . TYR A 1 308 ? -18.216 -7.046 2.261 1.00 96.94 308 TYR A CA 1
ATOM 2463 C C . TYR A 1 308 ? -18.944 -6.838 3.596 1.00 96.94 308 TYR A C 1
ATOM 2465 O O . TYR A 1 308 ? -20.087 -6.386 3.598 1.00 96.94 308 TYR A O 1
ATOM 2473 N N . ALA A 1 309 ? -18.270 -7.030 4.735 1.00 96.75 309 ALA A N 1
ATOM 2474 C CA . ALA A 1 309 ? -18.820 -6.677 6.044 1.00 96.75 309 ALA A CA 1
ATOM 2475 C C . ALA A 1 309 ? -19.200 -5.192 6.121 1.00 96.75 309 ALA A C 1
ATOM 2477 O O . ALA A 1 309 ? -20.271 -4.844 6.602 1.00 96.75 309 ALA A O 1
ATOM 2478 N N . THR A 1 310 ? -18.368 -4.304 5.572 1.00 94.31 310 THR A N 1
ATOM 2479 C CA . THR A 1 310 ? -18.670 -2.867 5.490 1.00 94.31 310 THR A CA 1
ATOM 2480 C C . THR A 1 310 ? -19.938 -2.593 4.684 1.00 94.31 310 THR A C 1
ATOM 2482 O O . THR A 1 310 ? -20.765 -1.774 5.091 1.00 94.31 310 THR A O 1
ATOM 2485 N N . PHE A 1 311 ? -20.101 -3.271 3.548 1.00 96.00 311 PHE A N 1
ATOM 2486 C CA . PHE A 1 311 ? -21.324 -3.211 2.754 1.00 96.00 311 PHE A CA 1
ATOM 2487 C C . PHE A 1 311 ? -22.535 -3.710 3.558 1.00 96.00 311 PHE A C 1
ATOM 2489 O O . PHE A 1 311 ? -23.548 -3.017 3.618 1.00 96.00 311 PHE A O 1
ATOM 2496 N N . LEU A 1 312 ? -22.429 -4.857 4.228 1.00 96.94 312 LEU A N 1
ATOM 2497 C CA . LEU A 1 312 ? -23.506 -5.438 5.033 1.00 96.94 312 LEU A CA 1
ATOM 2498 C C . LEU A 1 312 ? -23.923 -4.518 6.188 1.00 96.94 312 LEU A C 1
ATOM 2500 O O . LEU A 1 312 ? -25.112 -4.234 6.340 1.00 96.94 312 LEU A O 1
ATOM 2504 N N . THR A 1 313 ? -22.956 -3.962 6.925 1.00 95.00 313 THR A N 1
ATOM 2505 C CA . THR A 1 313 ? -23.193 -2.993 8.005 1.00 95.00 313 THR A CA 1
ATOM 2506 C C . THR A 1 313 ? -23.956 -1.770 7.503 1.00 95.00 313 THR A C 1
ATOM 2508 O O . THR A 1 313 ? -24.934 -1.354 8.120 1.00 95.00 313 THR A O 1
ATOM 2511 N N . LYS A 1 314 ? -23.570 -1.206 6.350 1.00 93.06 314 LYS A N 1
ATOM 2512 C CA . LYS A 1 314 ? -24.272 -0.051 5.759 1.00 93.06 314 LYS A CA 1
ATOM 2513 C C . LYS A 1 314 ? -25.703 -0.368 5.314 1.00 93.06 314 LYS A C 1
ATOM 2515 O O . LYS A 1 314 ? -26.520 0.544 5.244 1.00 93.06 314 LYS A O 1
ATOM 2520 N N . ASN A 1 315 ? -26.006 -1.635 5.042 1.00 94.31 315 ASN A N 1
ATOM 2521 C CA . ASN A 1 315 ? -27.341 -2.109 4.680 1.00 94.31 315 ASN A CA 1
ATOM 2522 C C . ASN A 1 315 ? -28.109 -2.710 5.878 1.00 94.31 315 ASN A C 1
ATOM 2524 O O . ASN A 1 315 ? -29.119 -3.381 5.680 1.00 94.31 315 ASN A O 1
ATOM 2528 N N . GLY A 1 316 ? -27.642 -2.493 7.116 1.00 94.12 316 GLY A N 1
ATOM 2529 C CA . GLY A 1 316 ? -28.318 -2.940 8.341 1.00 94.12 316 GLY A CA 1
ATOM 2530 C C . GLY A 1 316 ? -28.248 -4.447 8.612 1.00 94.12 316 GLY A C 1
ATOM 2531 O O . GLY A 1 316 ? -28.932 -4.940 9.506 1.00 94.12 316 GLY A O 1
ATOM 2532 N N . ARG A 1 317 ? -27.425 -5.196 7.869 1.00 96.50 317 ARG A N 1
ATOM 2533 C CA . ARG A 1 317 ? -27.248 -6.650 8.018 1.00 96.50 317 ARG A CA 1
ATOM 2534 C C . ARG A 1 317 ? -26.120 -6.960 9.002 1.00 96.50 317 ARG A C 1
ATOM 2536 O O . ARG A 1 317 ? -25.064 -7.452 8.618 1.00 96.50 317 ARG A O 1
ATOM 2543 N N . LEU A 1 318 ? -26.334 -6.607 10.270 1.00 95.62 318 LEU A N 1
ATOM 2544 C CA . LEU A 1 318 ? -25.276 -6.599 11.290 1.00 95.62 318 LEU A CA 1
ATOM 2545 C C . LEU A 1 318 ? -24.733 -7.989 11.631 1.00 95.62 318 LEU A C 1
ATOM 2547 O O . LEU A 1 318 ? -23.522 -8.134 11.752 1.00 95.62 318 LEU A O 1
ATOM 2551 N N . GLU A 1 319 ? -25.588 -9.006 11.735 1.00 95.94 319 GLU A N 1
ATOM 2552 C CA . GLU A 1 319 ? -25.140 -10.375 12.039 1.00 95.94 319 GLU A CA 1
ATOM 2553 C C . GLU A 1 319 ? -24.271 -10.946 10.911 1.00 95.94 319 GLU A C 1
ATOM 2555 O O . GLU A 1 319 ? -23.142 -11.368 11.155 1.00 95.94 319 GLU A O 1
ATOM 2560 N N . ASP A 1 320 ? -24.713 -10.814 9.656 1.00 97.25 320 ASP A N 1
ATOM 2561 C CA . ASP A 1 320 ? -23.906 -11.220 8.500 1.00 97.25 320 ASP A CA 1
ATOM 2562 C C . ASP A 1 320 ? -22.573 -10.449 8.446 1.00 97.25 320 ASP A C 1
ATOM 2564 O O . ASP A 1 320 ? -21.532 -10.987 8.058 1.00 97.25 320 ASP A O 1
ATOM 2568 N N . ALA A 1 321 ? -22.580 -9.166 8.825 1.00 97.50 321 ALA A N 1
ATOM 2569 C CA . ALA A 1 321 ? -21.367 -8.359 8.879 1.00 97.50 321 ALA A CA 1
ATOM 2570 C C . ALA A 1 321 ? -20.391 -8.857 9.957 1.00 97.50 321 ALA A C 1
ATOM 2572 O O . ALA A 1 321 ? -19.187 -8.918 9.696 1.00 97.50 321 ALA A O 1
ATOM 2573 N N . LYS A 1 322 ? -20.889 -9.256 11.137 1.00 96.88 322 LYS A N 1
ATOM 2574 C CA . LYS A 1 322 ? -20.072 -9.853 12.207 1.00 96.88 322 LYS A CA 1
ATOM 2575 C C . LYS A 1 322 ? -19.435 -11.162 11.760 1.00 96.88 322 LYS A C 1
ATOM 2577 O O . LYS A 1 322 ? -18.239 -11.334 11.986 1.00 96.88 322 LYS A O 1
ATOM 2582 N N . ASP A 1 323 ? -20.180 -12.029 11.075 1.00 97.62 323 ASP A N 1
ATOM 2583 C CA . ASP A 1 323 ? -19.640 -13.282 10.536 1.00 97.62 323 ASP A CA 1
ATOM 2584 C C . ASP A 1 323 ? -18.468 -13.009 9.585 1.00 97.62 323 ASP A C 1
ATOM 2586 O O . ASP A 1 323 ? -17.392 -13.592 9.719 1.00 97.62 323 ASP A O 1
ATOM 2590 N N . ASN A 1 324 ? -18.632 -12.057 8.662 1.00 97.38 324 ASN A N 1
ATOM 2591 C CA . ASN A 1 324 ? -17.577 -11.677 7.720 1.00 97.38 324 ASN A CA 1
ATOM 2592 C C . ASN A 1 324 ? -16.370 -11.018 8.409 1.00 97.38 324 ASN A C 1
ATOM 2594 O O . ASN A 1 324 ? -15.229 -11.280 8.030 1.00 97.38 324 ASN A O 1
ATOM 2598 N N . ILE A 1 325 ? -16.584 -10.220 9.456 1.00 96.81 325 ILE A N 1
ATOM 2599 C CA . ILE A 1 325 ? -15.492 -9.696 10.290 1.00 96.81 325 ILE A CA 1
ATOM 2600 C C . ILE A 1 325 ? -14.759 -10.830 11.003 1.00 96.81 325 ILE A C 1
ATOM 2602 O O . ILE A 1 325 ? -13.532 -10.813 11.061 1.00 96.81 325 ILE A O 1
ATOM 2606 N N . GLN A 1 326 ? -15.478 -11.826 11.519 1.00 97.00 326 GLN A N 1
ATOM 2607 C CA . GLN A 1 326 ? -14.858 -12.973 12.169 1.00 97.00 326 GLN A CA 1
ATOM 2608 C C . GLN A 1 326 ? -14.021 -13.782 11.174 1.00 97.00 326 GLN A C 1
ATOM 2610 O O . GLN A 1 326 ? -12.902 -14.166 11.507 1.00 97.00 326 GLN A O 1
ATOM 2615 N N . TYR A 1 327 ? -14.499 -13.971 9.940 1.00 95.31 327 TYR A N 1
ATOM 2616 C CA . TYR A 1 327 ? -13.684 -14.547 8.868 1.00 95.31 327 TYR A CA 1
ATOM 2617 C C . TYR A 1 327 ? -12.411 -13.729 8.621 1.00 95.31 327 TYR A C 1
ATOM 2619 O O . TYR A 1 327 ? -11.325 -14.302 8.590 1.00 95.31 327 TYR A O 1
ATOM 2627 N N . ALA A 1 328 ? -12.512 -12.399 8.522 1.00 91.81 328 ALA A N 1
ATOM 2628 C CA . ALA A 1 328 ? -11.343 -11.540 8.335 1.00 91.81 328 ALA A CA 1
ATOM 2629 C C . ALA A 1 328 ? -10.332 -11.645 9.495 1.00 91.81 328 ALA A C 1
ATOM 2631 O O . ALA A 1 328 ? -9.127 -11.701 9.257 1.00 91.81 328 ALA A O 1
ATOM 2632 N N . LEU A 1 329 ? -10.806 -11.715 10.742 1.00 91.94 329 LEU A N 1
ATOM 2633 C CA . LEU A 1 329 ? -9.959 -11.848 11.934 1.00 91.94 329 LEU A CA 1
ATOM 2634 C C . LEU A 1 329 ? -9.365 -13.254 12.106 1.00 91.94 329 LEU A C 1
ATOM 2636 O O . LEU A 1 329 ? -8.301 -13.387 12.707 1.00 91.94 329 LEU A O 1
ATOM 2640 N N . ASN A 1 330 ? -10.029 -14.290 11.586 1.00 94.62 330 ASN A N 1
ATOM 2641 C CA . ASN A 1 330 ? -9.484 -15.647 11.536 1.00 94.62 330 ASN A CA 1
ATOM 2642 C C . ASN A 1 330 ? -8.337 -15.749 10.519 1.00 94.62 330 ASN A C 1
ATOM 2644 O O . ASN A 1 330 ? -7.364 -16.452 10.773 1.00 94.62 330 ASN A O 1
ATOM 2648 N N . GLU A 1 331 ? -8.447 -15.046 9.388 1.00 89.12 331 GLU A N 1
ATOM 2649 C CA . GLU A 1 331 ? -7.387 -14.974 8.374 1.00 89.12 331 GLU A CA 1
ATOM 2650 C C . GLU A 1 331 ? -6.198 -14.128 8.851 1.00 89.12 331 GLU A C 1
ATOM 2652 O O . GLU A 1 331 ? -5.047 -14.523 8.677 1.00 89.12 331 GLU A O 1
ATOM 2657 N N . VAL A 1 332 ? -6.463 -12.973 9.473 1.00 87.62 332 VAL A N 1
ATOM 2658 C CA . VAL A 1 332 ? -5.431 -12.089 10.029 1.00 87.62 332 VAL A CA 1
ATOM 2659 C C . VAL A 1 332 ? -5.818 -11.655 11.447 1.00 87.62 332 VAL A C 1
ATOM 2661 O O . VAL A 1 332 ? -6.594 -10.706 11.628 1.00 87.62 332 VAL A O 1
ATOM 2664 N N . PRO A 1 333 ? -5.248 -12.302 12.483 1.00 88.94 333 PRO A N 1
ATOM 2665 C CA . PRO A 1 333 ? -5.459 -11.891 13.864 1.00 88.94 333 PRO A CA 1
ATOM 2666 C C . PRO A 1 333 ? -5.024 -10.438 14.077 1.00 88.94 333 PRO A C 1
ATOM 2668 O O . PRO A 1 333 ? -3.940 -10.033 13.666 1.00 88.94 333 PRO A O 1
ATOM 2671 N N . ASN A 1 334 ? -5.855 -9.652 14.763 1.00 84.25 334 ASN A N 1
ATOM 2672 C CA . ASN A 1 334 ? -5.649 -8.215 14.995 1.00 84.25 334 ASN A CA 1
ATOM 2673 C C . ASN A 1 334 ? -5.657 -7.332 13.733 1.00 84.25 334 ASN A C 1
ATOM 2675 O O . ASN A 1 334 ? -5.078 -6.246 13.755 1.00 84.25 334 ASN A O 1
ATOM 2679 N N . TYR A 1 335 ? -6.323 -7.745 12.647 1.00 84.44 335 TYR A N 1
ATOM 2680 C CA . TYR A 1 335 ? -6.497 -6.887 11.473 1.00 84.44 335 TYR A CA 1
ATOM 2681 C C . TYR A 1 335 ? -7.233 -5.588 11.839 1.00 84.44 335 TYR A C 1
ATOM 2683 O O . TYR A 1 335 ? -8.446 -5.579 12.069 1.00 84.44 335 TYR A O 1
ATOM 2691 N N . THR A 1 336 ? -6.491 -4.477 11.899 1.00 85.31 336 THR A N 1
ATOM 2692 C CA . THR A 1 336 ? -6.973 -3.181 12.404 1.00 85.31 336 THR A CA 1
ATOM 2693 C C . THR A 1 336 ? -8.251 -2.724 11.711 1.00 85.31 336 THR A C 1
ATOM 2695 O O . THR A 1 336 ? -9.180 -2.279 12.379 1.00 85.31 336 THR A O 1
ATOM 2698 N N . SER A 1 337 ? -8.338 -2.873 10.386 1.00 82.94 337 SER A N 1
ATOM 2699 C CA . SER A 1 337 ? -9.523 -2.479 9.616 1.00 82.94 337 SER A CA 1
ATOM 2700 C C . SER A 1 337 ? -10.770 -3.261 10.035 1.00 82.94 337 SER A C 1
ATOM 2702 O O . SER A 1 337 ? -11.823 -2.656 10.221 1.00 82.94 337 SER A O 1
ATOM 2704 N N . ALA A 1 338 ? -10.651 -4.572 10.274 1.00 88.94 338 ALA A N 1
ATOM 2705 C CA . ALA A 1 338 ? -11.763 -5.386 10.767 1.00 88.94 338 ALA A CA 1
ATOM 2706 C C . ALA A 1 338 ? -12.145 -5.039 12.211 1.00 88.94 338 ALA A C 1
ATOM 2708 O O . ALA A 1 338 ? -13.330 -5.010 12.529 1.00 88.94 338 ALA A O 1
ATOM 2709 N N . LEU A 1 339 ? -11.182 -4.706 13.078 1.00 90.75 339 LEU A N 1
ATOM 2710 C CA . LEU A 1 339 ? -11.474 -4.245 14.443 1.00 90.75 339 LEU A CA 1
ATOM 2711 C C . LEU A 1 339 ? -12.168 -2.874 14.457 1.00 90.75 339 LEU A C 1
ATOM 2713 O O . LEU A 1 339 ? -13.098 -2.663 15.238 1.00 90.75 339 LEU A O 1
ATOM 2717 N N . VAL A 1 340 ? -11.787 -1.965 13.554 1.00 88.00 340 VAL A N 1
ATOM 2718 C CA . VAL A 1 340 ? -12.507 -0.701 13.338 1.00 88.00 340 VAL A CA 1
ATOM 2719 C C . VAL A 1 340 ? -13.927 -0.970 12.842 1.00 88.00 340 VAL A C 1
ATOM 2721 O O . VAL A 1 340 ? -14.867 -0.404 13.400 1.00 88.00 340 VAL A O 1
ATOM 2724 N N . GLN A 1 341 ? -14.128 -1.882 11.890 1.00 91.56 341 GLN A N 1
ATOM 2725 C CA . GLN A 1 341 ? -15.478 -2.232 11.432 1.00 91.56 341 GLN A CA 1
ATOM 2726 C C . GLN A 1 341 ? -16.310 -2.939 12.507 1.00 91.56 341 GLN A C 1
ATOM 2728 O O . GLN A 1 341 ? -17.497 -2.652 12.646 1.00 91.56 341 GLN A O 1
ATOM 2733 N N . LYS A 1 342 ? -15.691 -3.767 13.350 1.00 94.50 342 LYS A N 1
ATOM 2734 C CA . LYS A 1 342 ? -16.336 -4.353 14.530 1.00 94.50 342 LYS A CA 1
ATOM 2735 C C . LYS A 1 342 ? -16.800 -3.273 15.511 1.00 94.50 342 LYS A C 1
ATOM 2737 O O . LYS A 1 342 ? -17.903 -3.354 16.041 1.00 94.50 342 LYS A O 1
ATOM 2742 N N . SER A 1 343 ? -15.991 -2.229 15.708 1.00 91.69 343 SER A N 1
ATOM 2743 C CA . SER A 1 343 ? -16.365 -1.074 16.532 1.00 91.69 343 SER A CA 1
ATOM 2744 C C . SER A 1 343 ? -17.532 -0.270 15.946 1.00 91.69 343 SER A C 1
ATOM 2746 O O . SER A 1 343 ? -18.343 0.261 16.699 1.00 91.69 343 SER A O 1
ATOM 2748 N N . GLU A 1 344 ? -17.654 -0.203 14.616 1.00 90.81 344 GLU A N 1
ATOM 2749 C CA . GLU A 1 344 ? -18.790 0.440 13.948 1.00 90.81 344 GLU A CA 1
ATOM 2750 C C . GLU A 1 344 ? -20.087 -0.338 14.191 1.00 90.81 344 GLU A C 1
ATOM 2752 O O . GLU A 1 344 ? -21.113 0.259 14.510 1.00 90.81 344 GLU A O 1
ATOM 2757 N N . ILE A 1 345 ? -20.038 -1.671 14.116 1.00 94.69 345 ILE A N 1
ATOM 2758 C CA . ILE A 1 345 ? -21.186 -2.519 14.461 1.00 94.69 345 ILE A CA 1
ATOM 2759 C C . ILE A 1 345 ? -21.563 -2.320 15.931 1.00 94.69 345 ILE A C 1
ATOM 2761 O O . ILE A 1 345 ? -22.713 -2.001 16.226 1.00 94.69 345 ILE A O 1
ATOM 2765 N N . ALA A 1 346 ? -20.588 -2.393 16.841 1.00 95.50 346 ALA A N 1
ATOM 2766 C CA . ALA A 1 346 ? -20.815 -2.160 18.265 1.00 95.50 346 ALA A CA 1
ATOM 2767 C C . ALA A 1 346 ? -21.423 -0.770 18.538 1.00 95.50 346 ALA A C 1
ATOM 2769 O O . ALA A 1 346 ? -22.284 -0.624 19.405 1.00 95.50 346 ALA A O 1
ATOM 2770 N N . TYR A 1 347 ? -21.037 0.252 17.767 1.00 92.50 347 TYR A N 1
ATOM 2771 C CA . TYR A 1 347 ? -21.644 1.580 17.844 1.00 92.50 347 TYR A CA 1
ATOM 2772 C C . TYR A 1 347 ? -23.131 1.562 17.464 1.00 92.50 347 TYR A C 1
ATOM 2774 O O . TYR A 1 347 ? -23.951 2.138 18.185 1.00 92.50 347 TYR A O 1
ATOM 2782 N N . GLN A 1 348 ? -23.500 0.884 16.373 1.00 93.12 348 GLN A N 1
ATOM 2783 C CA . GLN A 1 348 ? -24.900 0.753 15.946 1.00 93.12 348 GLN A CA 1
ATOM 2784 C C . GLN A 1 348 ? -25.743 -0.042 16.952 1.00 93.12 348 GLN A C 1
ATOM 2786 O O . GLN A 1 348 ? -26.907 0.286 17.186 1.00 93.12 348 GLN A O 1
ATOM 2791 N N . GLU A 1 349 ? -25.131 -1.017 17.621 1.00 94.81 349 GLU A N 1
ATOM 2792 C CA . GLU A 1 349 ? -25.746 -1.813 18.688 1.00 94.81 349 GLU A CA 1
ATOM 2793 C C . GLU A 1 349 ? -25.761 -1.114 20.052 1.00 94.81 349 GLU A C 1
ATOM 2795 O O . GLU A 1 349 ? -26.335 -1.630 21.010 1.00 94.81 349 GLU A O 1
ATOM 2800 N N . LYS A 1 350 ? -25.161 0.081 20.151 1.00 95.75 350 LYS A N 1
ATOM 2801 C CA . LYS A 1 350 ? -24.983 0.835 21.402 1.00 95.75 350 LYS A CA 1
ATOM 2802 C C . LYS A 1 350 ? -24.146 0.087 22.451 1.00 95.75 350 LYS A C 1
ATOM 2804 O O . LYS A 1 350 ? -24.257 0.369 23.645 1.00 95.75 350 LYS A O 1
ATOM 2809 N N . ASN A 1 351 ? -23.282 -0.828 22.018 1.00 96.38 351 ASN A N 1
ATOM 2810 C CA . ASN A 1 351 ? -22.331 -1.541 22.864 1.00 96.38 351 ASN A CA 1
ATOM 2811 C C . ASN A 1 351 ? -21.015 -0.755 22.990 1.00 96.38 351 ASN A C 1
ATOM 2813 O O . ASN A 1 351 ? -19.991 -1.076 22.387 1.00 96.38 351 ASN A O 1
ATOM 2817 N N . TRP A 1 352 ? -21.040 0.316 23.782 1.00 97.00 352 TRP A N 1
ATOM 2818 C CA . TRP A 1 352 ? -19.898 1.227 23.929 1.00 97.00 352 TRP A CA 1
ATOM 2819 C C . TRP A 1 352 ? -18.667 0.557 24.553 1.00 97.00 352 TRP A C 1
ATOM 2821 O O . TRP A 1 352 ? -17.538 0.901 24.208 1.00 97.00 352 TRP A O 1
ATOM 2831 N N . GLN A 1 353 ? -18.874 -0.421 25.437 1.00 96.81 353 GLN A N 1
ATOM 2832 C CA . GLN A 1 353 ? -17.783 -1.136 26.097 1.00 96.81 353 GLN A CA 1
ATOM 2833 C C . GLN A 1 353 ? -16.970 -1.965 25.098 1.00 96.81 353 GLN A C 1
ATOM 2835 O O . GLN A 1 353 ? -15.743 -1.997 25.170 1.00 96.81 353 GLN A O 1
ATOM 2840 N N . GLU A 1 354 ? -17.641 -2.592 24.131 1.00 95.31 354 GLU A N 1
ATOM 2841 C CA . GLU A 1 354 ? -16.984 -3.381 23.091 1.00 95.31 354 GLU A CA 1
ATOM 2842 C C . GLU A 1 354 ? -16.124 -2.517 22.156 1.00 95.31 354 GLU A C 1
ATOM 2844 O O . GLU A 1 354 ? -15.053 -2.954 21.731 1.00 95.31 354 GLU A O 1
ATOM 2849 N N . ILE A 1 355 ? -16.522 -1.266 21.896 1.00 95.94 355 ILE A N 1
ATOM 2850 C CA . ILE A 1 355 ? -15.685 -0.303 21.158 1.00 95.94 355 ILE A CA 1
ATOM 2851 C C . ILE A 1 355 ? -14.345 -0.114 21.875 1.00 95.94 355 ILE A C 1
ATOM 2853 O O . ILE A 1 355 ? -13.293 -0.214 21.244 1.00 95.94 355 ILE A O 1
ATOM 2857 N N . ILE A 1 356 ? -14.377 0.110 23.192 1.00 95.88 356 ILE A N 1
ATOM 2858 C CA . ILE A 1 356 ? -13.171 0.312 24.005 1.00 95.88 356 ILE A CA 1
ATOM 2859 C C . ILE A 1 356 ? -12.309 -0.951 24.006 1.00 95.88 356 ILE A C 1
ATOM 2861 O O . ILE A 1 356 ? -11.113 -0.871 23.732 1.00 95.88 356 ILE A O 1
ATOM 2865 N N . THR A 1 357 ? -12.910 -2.120 24.245 1.00 94.56 357 THR A N 1
ATOM 2866 C CA . THR A 1 357 ? -12.200 -3.408 24.252 1.00 94.56 357 THR A CA 1
ATOM 2867 C C . THR A 1 357 ? -11.480 -3.680 22.931 1.00 94.56 357 THR A C 1
ATOM 2869 O O . THR A 1 357 ? -10.341 -4.140 22.943 1.00 94.56 357 THR A O 1
ATOM 2872 N N . ASN A 1 358 ? -12.116 -3.374 21.797 1.00 90.81 358 ASN A N 1
ATOM 2873 C CA . ASN A 1 358 ? -11.542 -3.639 20.479 1.00 90.81 358 ASN A CA 1
ATOM 2874 C C . ASN A 1 358 ? -10.475 -2.608 20.074 1.00 90.81 358 ASN A C 1
ATOM 2876 O O . ASN A 1 358 ? -9.492 -2.972 19.432 1.00 90.81 358 ASN A O 1
ATOM 2880 N N . LEU A 1 359 ? -10.663 -1.327 20.411 1.00 92.38 359 LEU A N 1
ATOM 2881 C CA . LEU A 1 359 ? -9.847 -0.240 19.862 1.00 92.38 359 LEU A CA 1
ATOM 2882 C C . LEU A 1 359 ? -8.744 0.268 20.792 1.00 92.38 359 LEU A C 1
ATOM 2884 O O . LEU A 1 359 ? -7.708 0.717 20.301 1.00 92.38 359 LEU A O 1
ATOM 2888 N N . LYS A 1 360 ? -8.921 0.190 22.116 1.00 92.75 360 LYS A N 1
ATOM 2889 C CA . LYS A 1 360 ? -7.927 0.697 23.071 1.00 92.75 360 LYS A CA 1
ATOM 2890 C C . LYS A 1 360 ? -6.556 0.018 22.912 1.00 92.75 360 LYS A C 1
ATOM 2892 O O . LYS A 1 360 ? -5.574 0.746 22.807 1.00 92.75 360 LYS A O 1
ATOM 2897 N N . PRO A 1 361 ? -6.447 -1.322 22.778 1.00 89.44 361 PRO A N 1
ATOM 2898 C CA . PRO A 1 361 ? -5.146 -1.972 22.589 1.00 89.44 361 PRO A CA 1
ATOM 2899 C C . PRO A 1 361 ? -4.426 -1.558 21.299 1.00 89.44 361 PRO A C 1
ATOM 2901 O O . PRO A 1 361 ? -3.201 -1.620 21.232 1.00 89.44 361 PRO A O 1
ATOM 2904 N N . ILE A 1 362 ? -5.177 -1.164 20.265 1.00 86.25 362 ILE A N 1
ATOM 2905 C CA . ILE A 1 362 ? -4.618 -0.665 19.003 1.00 86.25 362 ILE A CA 1
ATOM 2906 C C . ILE A 1 362 ? -4.075 0.747 19.219 1.00 86.25 362 ILE A C 1
ATOM 2908 O O . ILE A 1 362 ? -2.926 1.022 18.881 1.00 86.25 362 ILE A O 1
ATOM 2912 N N . ASN A 1 363 ? -4.885 1.614 19.831 1.00 88.31 363 ASN A N 1
ATOM 2913 C CA . ASN A 1 363 ? -4.522 3.000 20.103 1.00 88.31 363 ASN A CA 1
ATOM 2914 C C . ASN A 1 363 ? -3.324 3.126 21.052 1.00 88.31 363 ASN A C 1
ATOM 2916 O O . ASN A 1 363 ? -2.479 3.991 20.856 1.00 88.31 363 ASN A O 1
ATOM 2920 N N . ASP A 1 364 ? -3.243 2.254 22.060 1.00 85.62 364 ASP A N 1
ATOM 2921 C CA . ASP A 1 364 ? -2.143 2.236 23.029 1.00 85.62 364 ASP A CA 1
ATOM 2922 C C . ASP A 1 364 ? -0.796 1.890 22.361 1.00 85.62 364 ASP A C 1
ATOM 2924 O O . ASP A 1 364 ? 0.255 2.286 22.857 1.00 85.62 364 ASP A O 1
ATOM 2928 N N . LYS A 1 365 ? -0.815 1.159 21.235 1.00 84.19 365 LYS A N 1
ATOM 2929 C CA . LYS A 1 365 ? 0.387 0.826 20.453 1.00 84.19 365 LYS A CA 1
ATOM 2930 C C . LYS A 1 365 ? 0.729 1.903 19.431 1.00 84.19 365 LYS A C 1
ATOM 2932 O O . LYS A 1 365 ? 1.882 2.302 19.330 1.00 84.19 365 LYS A O 1
ATOM 2937 N N . VAL A 1 366 ? -0.261 2.319 18.644 1.00 77.69 366 VAL A N 1
ATOM 2938 C CA . VAL A 1 366 ? -0.110 3.322 17.585 1.00 77.69 366 VAL A CA 1
ATOM 2939 C C . VAL A 1 366 ? -1.320 4.254 17.650 1.00 77.69 366 VAL A C 1
ATOM 2941 O O . VAL A 1 366 ? -2.389 3.898 17.142 1.00 77.69 366 VAL A O 1
ATOM 2944 N N . PRO A 1 367 ? -1.185 5.432 18.283 1.00 79.62 367 PRO A N 1
ATOM 2945 C CA . PRO A 1 367 ? -2.264 6.407 18.352 1.00 79.62 367 PRO A CA 1
ATOM 2946 C C . PRO A 1 367 ? -2.681 6.872 16.955 1.00 79.62 367 PRO A C 1
ATOM 2948 O O . PRO A 1 367 ? -1.832 7.237 16.143 1.00 79.62 367 PRO A O 1
ATOM 2951 N N . ARG A 1 368 ? -3.988 6.877 16.672 1.00 79.88 368 ARG A N 1
ATOM 2952 C CA . ARG A 1 368 ? -4.536 7.381 15.401 1.00 79.88 368 ARG A CA 1
ATOM 2953 C C . ARG A 1 368 ? -5.776 8.225 15.637 1.00 79.88 368 ARG A C 1
ATOM 2955 O O . ARG A 1 368 ? -6.649 7.832 16.413 1.00 79.88 368 ARG A O 1
ATOM 2962 N N . SER A 1 369 ? -5.878 9.359 14.951 1.00 83.44 369 SER A N 1
ATOM 2963 C CA . SER A 1 369 ? -6.945 10.339 15.174 1.00 83.44 369 SER A CA 1
ATOM 2964 C C . SER A 1 369 ? -8.346 9.744 14.959 1.00 83.44 369 SER A C 1
ATOM 2966 O O . SER A 1 369 ? -9.239 9.966 15.778 1.00 83.44 369 SER A O 1
ATOM 2968 N N . ASP A 1 370 ? -8.524 8.885 13.950 1.00 80.12 370 ASP A N 1
ATOM 2969 C CA . ASP A 1 370 ? -9.775 8.161 13.677 1.00 80.12 370 ASP A CA 1
ATOM 2970 C C . ASP A 1 370 ? -10.210 7.244 14.838 1.00 80.12 370 ASP A C 1
ATOM 2972 O O . ASP A 1 370 ? -11.388 7.211 15.209 1.00 80.12 370 ASP A O 1
ATOM 2976 N N . ILE A 1 371 ? -9.260 6.515 15.434 1.00 88.38 371 ILE A N 1
ATOM 2977 C CA . ILE A 1 371 ? -9.511 5.608 16.559 1.00 88.38 371 ILE A CA 1
ATOM 2978 C C . ILE A 1 371 ? -9.802 6.403 17.832 1.00 88.38 371 ILE A C 1
ATOM 2980 O O . ILE A 1 371 ? -10.771 6.099 18.532 1.00 88.38 371 ILE A O 1
ATOM 2984 N N . ILE A 1 372 ? -8.996 7.426 18.126 1.00 91.56 372 ILE A N 1
ATOM 2985 C CA . ILE A 1 372 ? -9.144 8.246 19.334 1.00 91.56 372 ILE A CA 1
ATOM 2986 C C . ILE A 1 372 ? -10.531 8.892 19.363 1.00 91.56 372 ILE A C 1
ATOM 2988 O O . ILE A 1 372 ? -11.209 8.845 20.388 1.00 91.56 372 ILE A O 1
ATOM 2992 N N . LEU A 1 373 ? -11.006 9.427 18.234 1.00 90.00 373 LEU A N 1
ATOM 2993 C CA . LEU A 1 373 ? -12.345 10.015 18.139 1.00 90.00 373 LEU A CA 1
ATOM 2994 C C . LEU A 1 373 ? -13.464 8.986 18.383 1.00 90.00 373 LEU A C 1
ATOM 2996 O O . LEU A 1 373 ? -14.483 9.317 18.995 1.00 90.00 373 LEU A O 1
ATOM 3000 N N . ARG A 1 374 ? -13.299 7.733 17.934 1.00 91.75 374 ARG A N 1
ATOM 3001 C CA . ARG A 1 374 ? -14.256 6.641 18.209 1.00 91.75 374 ARG A CA 1
ATOM 3002 C C . ARG A 1 374 ? -14.262 6.253 19.687 1.00 91.75 374 ARG A C 1
ATOM 3004 O O . ARG A 1 374 ? -15.341 6.126 20.267 1.00 91.75 374 ARG A O 1
ATOM 3011 N N . LEU A 1 375 ? -13.083 6.128 20.298 1.00 95.25 375 LEU A N 1
ATOM 3012 C CA . LEU A 1 375 ? -12.934 5.881 21.734 1.00 95.25 375 LEU A CA 1
ATOM 3013 C C . LEU A 1 375 ? -13.566 7.012 22.550 1.00 95.25 375 LEU A C 1
ATOM 3015 O O . LEU A 1 375 ? -14.395 6.745 23.412 1.00 95.25 375 LEU A O 1
ATOM 3019 N N . ALA A 1 376 ? -13.284 8.273 22.213 1.00 93.62 376 ALA A N 1
ATOM 3020 C CA . ALA A 1 376 ? -13.862 9.431 22.890 1.00 93.62 376 ALA A CA 1
ATOM 3021 C C . ALA A 1 376 ? -15.398 9.401 22.838 1.00 93.62 376 ALA A C 1
ATOM 3023 O O . ALA A 1 376 ? -16.072 9.597 23.851 1.00 93.62 376 ALA A O 1
ATOM 3024 N N . LYS A 1 377 ? -15.982 9.090 21.674 1.00 92.44 377 LYS A N 1
ATOM 3025 C CA . LYS A 1 377 ? -17.439 8.934 21.539 1.00 92.44 377 LYS A CA 1
ATOM 3026 C C . LYS A 1 377 ? -17.987 7.827 22.445 1.00 92.44 377 LYS A C 1
ATOM 3028 O O . LYS A 1 377 ? -19.038 8.037 23.047 1.00 92.44 377 LYS A O 1
ATOM 3033 N N . ALA A 1 378 ? -17.300 6.690 22.557 1.00 95.75 378 ALA A N 1
ATOM 3034 C CA . ALA A 1 378 ? -17.699 5.598 23.444 1.00 95.75 378 ALA A CA 1
ATOM 3035 C C . ALA A 1 378 ? -17.611 5.999 24.929 1.00 95.75 378 ALA A C 1
ATOM 3037 O O . ALA A 1 378 ? -18.594 5.852 25.654 1.00 95.75 378 ALA A O 1
ATOM 3038 N N . GLU A 1 379 ? -16.499 6.602 25.356 1.00 96.75 379 GLU A N 1
ATOM 3039 C CA . GLU A 1 379 ? -16.292 7.076 26.734 1.00 96.75 379 GLU A CA 1
ATOM 3040 C C . GLU A 1 379 ? -17.338 8.126 27.138 1.00 96.75 379 GLU A C 1
ATOM 3042 O O . GLU A 1 379 ? -17.929 8.055 28.216 1.00 96.75 379 GLU A O 1
ATOM 3047 N N . LYS A 1 380 ? -17.674 9.053 26.229 1.00 94.81 380 LYS A N 1
ATOM 3048 C CA . LYS A 1 380 ? -18.755 10.028 26.437 1.00 94.81 380 LYS A CA 1
ATOM 3049 C C . LYS A 1 380 ? -20.108 9.349 26.651 1.00 94.81 380 LYS A C 1
ATOM 3051 O O . LYS A 1 380 ? -20.887 9.792 27.491 1.00 94.81 380 LYS A O 1
ATOM 3056 N N . LYS A 1 381 ? -20.410 8.285 25.897 1.00 96.19 381 LYS A N 1
ATOM 3057 C CA . LYS A 1 381 ? -21.664 7.522 26.035 1.00 96.19 381 LYS A CA 1
ATOM 3058 C C . LYS A 1 381 ? -21.720 6.692 27.318 1.00 96.19 381 LYS A C 1
ATOM 3060 O O . LYS A 1 381 ? -22.818 6.452 27.810 1.00 96.19 381 LYS A O 1
ATOM 3065 N N . LEU A 1 382 ? -20.567 6.313 27.865 1.00 96.56 382 LEU A N 1
ATOM 3066 C CA . LEU A 1 382 ? -20.430 5.659 29.170 1.00 96.56 382 LEU A CA 1
ATOM 3067 C C . LEU A 1 382 ? -20.347 6.643 30.346 1.00 96.56 382 LEU A C 1
ATOM 3069 O O . LEU A 1 382 ? -20.257 6.210 31.489 1.00 96.56 382 LEU A O 1
ATOM 3073 N N . ASN A 1 383 ? -20.424 7.954 30.087 1.00 96.12 383 ASN A N 1
ATOM 3074 C CA . ASN A 1 383 ? -20.298 9.016 31.088 1.00 96.12 383 ASN A CA 1
ATOM 3075 C C . ASN A 1 383 ? -18.910 9.087 31.767 1.00 96.12 383 ASN A C 1
ATOM 3077 O O . ASN A 1 383 ? -18.769 9.635 32.861 1.00 96.12 383 ASN A O 1
ATOM 3081 N N . ASN A 1 384 ? -17.868 8.597 31.093 1.00 96.50 384 ASN A N 1
ATOM 3082 C CA . ASN A 1 384 ? -16.476 8.659 31.540 1.00 96.50 384 ASN A CA 1
ATOM 3083 C C . ASN A 1 384 ? -15.829 9.975 31.079 1.00 96.50 384 ASN A C 1
ATOM 3085 O O . ASN A 1 384 ? -14.994 10.016 30.174 1.00 96.50 384 ASN A O 1
ATOM 3089 N N . ILE A 1 385 ? -16.257 11.085 31.686 1.00 94.56 385 ILE A N 1
ATOM 3090 C CA . ILE A 1 385 ? -15.926 12.446 31.228 1.00 94.56 385 ILE A CA 1
ATOM 3091 C C . ILE A 1 385 ? -14.420 12.745 31.261 1.00 94.56 385 ILE A C 1
ATOM 3093 O O . ILE A 1 385 ? -13.913 13.423 30.369 1.00 94.56 385 ILE A O 1
ATOM 3097 N N . GLU A 1 386 ? -13.692 12.226 32.250 1.00 95.44 386 GLU A N 1
ATOM 3098 C CA . GLU A 1 386 ? -12.240 12.419 32.347 1.00 95.44 386 GLU A CA 1
ATOM 3099 C C . GLU A 1 386 ? -11.504 11.781 31.161 1.00 95.44 386 GLU A C 1
ATOM 3101 O O . GLU A 1 386 ? -10.748 12.461 30.466 1.00 95.44 386 GLU A O 1
ATOM 3106 N N . SER A 1 387 ? -11.793 10.506 30.877 1.00 94.62 387 SER A N 1
ATOM 3107 C CA . SER A 1 387 ? -11.202 9.783 29.746 1.00 94.62 387 SER A CA 1
ATOM 3108 C C . SER A 1 387 ? -11.580 10.424 28.408 1.00 94.62 387 SER A C 1
ATOM 3110 O O . SER A 1 387 ? -10.720 10.641 27.555 1.00 94.62 387 SER A O 1
ATOM 3112 N N . TYR A 1 388 ? -12.844 10.833 28.254 1.00 94.62 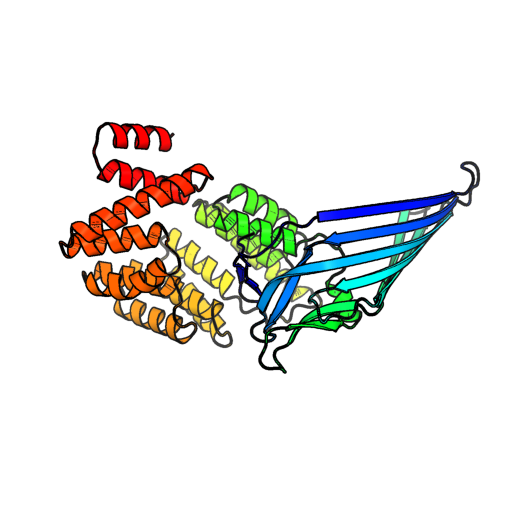388 TYR A N 1
ATOM 3113 C CA . TYR A 1 388 ? -13.295 11.594 27.090 1.00 94.62 388 TYR A CA 1
ATOM 3114 C C . TYR A 1 388 ? -12.457 12.862 26.866 1.00 94.62 388 TYR A C 1
ATOM 3116 O O . TYR A 1 388 ? -11.961 13.075 25.762 1.00 94.62 388 TYR A O 1
ATOM 3124 N N . ASN A 1 389 ? -12.257 13.687 27.898 1.00 92.69 389 ASN A N 1
ATOM 3125 C CA . ASN A 1 389 ? -11.500 14.935 27.771 1.00 92.69 389 ASN A CA 1
ATOM 3126 C C . ASN A 1 389 ? -10.021 14.689 27.424 1.00 92.69 389 ASN A C 1
ATOM 3128 O O . ASN A 1 389 ? -9.448 15.436 26.625 1.00 92.69 389 ASN A O 1
ATOM 3132 N N . GLN A 1 390 ? -9.415 13.635 27.980 1.00 94.81 390 GLN A N 1
ATOM 3133 C CA . GLN A 1 390 ? -8.048 13.222 27.644 1.00 94.81 390 GLN A CA 1
ATOM 3134 C C . GLN A 1 390 ? -7.939 12.816 26.169 1.00 94.81 390 GLN A C 1
ATOM 3136 O O . GLN A 1 390 ? -7.077 13.324 25.454 1.00 94.81 390 GLN A O 1
ATOM 3141 N N . LEU A 1 391 ? -8.854 11.966 25.693 1.00 94.62 391 LEU A N 1
ATOM 3142 C CA . LEU A 1 391 ? -8.880 11.506 24.304 1.00 94.62 391 LEU A CA 1
ATOM 3143 C C . LEU A 1 391 ? -9.150 12.654 23.326 1.00 94.62 391 LEU A C 1
ATOM 3145 O O . LEU A 1 391 ? -8.487 12.742 22.299 1.00 94.62 391 LEU A O 1
ATOM 3149 N N . ILE A 1 392 ? -10.067 13.574 23.638 1.00 92.81 392 ILE A N 1
ATOM 3150 C CA . ILE A 1 392 ? -10.314 14.753 22.793 1.00 92.81 392 ILE A CA 1
ATOM 3151 C C . ILE A 1 392 ? -9.070 15.639 22.702 1.00 92.81 392 ILE A C 1
ATOM 3153 O O . ILE A 1 392 ? -8.715 16.068 21.606 1.00 92.81 392 ILE A O 1
ATOM 3157 N N . SER A 1 393 ? -8.371 15.863 23.817 1.00 91.00 393 SER A N 1
ATOM 3158 C CA . SER A 1 393 ? -7.124 16.641 23.823 1.00 91.00 393 SER A CA 1
ATOM 3159 C C . SER A 1 393 ? -6.032 15.963 22.987 1.00 91.00 393 SER A C 1
ATOM 3161 O O . SER A 1 393 ? -5.322 16.624 22.228 1.00 91.00 393 SER A O 1
ATOM 3163 N N . GLN A 1 394 ? -5.928 14.633 23.079 1.00 92.12 394 GLN A N 1
ATOM 3164 C CA . GLN A 1 394 ? -4.995 13.840 22.279 1.00 92.12 394 GLN A CA 1
ATOM 3165 C C . GLN A 1 394 ? -5.339 13.890 20.781 1.00 92.12 394 GLN A C 1
ATOM 3167 O O . GLN A 1 394 ? -4.451 14.116 19.960 1.00 92.12 394 GLN A O 1
ATOM 3172 N N . ALA A 1 395 ? -6.619 13.725 20.425 1.00 90.12 395 ALA A N 1
ATOM 3173 C CA . ALA A 1 395 ? -7.092 13.818 19.045 1.00 90.12 395 ALA A CA 1
ATOM 3174 C C . ALA A 1 395 ? -6.816 15.203 18.455 1.00 90.12 395 ALA A C 1
ATOM 3176 O O . ALA A 1 395 ? -6.334 15.296 17.333 1.00 90.12 395 ALA A O 1
ATOM 3177 N N . GLU A 1 396 ? -7.080 16.272 19.211 1.00 89.19 396 GLU A N 1
ATOM 3178 C CA . GLU A 1 396 ? -6.823 17.646 18.779 1.00 89.19 396 GLU A CA 1
ATOM 3179 C C . GLU A 1 396 ? -5.335 17.885 18.499 1.00 89.19 396 GLU A C 1
ATOM 3181 O O . GLU A 1 396 ? -4.996 18.445 17.456 1.00 89.19 396 GLU A O 1
ATOM 3186 N N . SER A 1 397 ? -4.448 17.428 19.392 1.00 88.62 397 SER A N 1
ATOM 3187 C CA . SER A 1 397 ? -2.999 17.547 19.195 1.00 88.62 397 SER A CA 1
ATOM 3188 C C . SER A 1 397 ? -2.538 16.830 17.927 1.00 88.62 397 SER A C 1
ATOM 3190 O O . SER A 1 397 ? -1.787 17.406 17.142 1.00 88.62 397 SER A O 1
ATOM 3192 N N . LEU A 1 398 ? -3.002 15.595 17.721 1.00 86.12 398 LEU A N 1
ATOM 3193 C CA . LEU A 1 398 ? -2.600 14.773 16.582 1.00 86.12 398 LEU A CA 1
ATOM 3194 C C . LEU A 1 398 ? -3.145 15.339 15.263 1.00 86.12 398 LEU A C 1
ATOM 3196 O O . LEU A 1 398 ? -2.396 15.530 14.311 1.00 86.12 398 LEU A O 1
ATOM 3200 N N . LEU A 1 399 ? -4.427 15.709 15.229 1.00 84.50 399 LEU A N 1
ATOM 3201 C CA . LEU A 1 399 ? -5.060 16.313 14.054 1.00 84.50 399 LEU A CA 1
ATOM 3202 C C . LEU A 1 399 ? -4.402 17.642 13.668 1.00 84.50 399 LEU A C 1
ATOM 3204 O O . LEU A 1 399 ? -4.248 17.935 12.484 1.00 84.50 399 LEU A O 1
ATOM 3208 N N . LYS A 1 400 ? -3.986 18.454 14.646 1.00 84.50 400 LYS A N 1
ATOM 3209 C CA . LYS A 1 400 ? -3.282 19.714 14.380 1.00 84.50 400 LYS A CA 1
ATOM 3210 C C . LYS A 1 400 ? -1.938 19.482 13.685 1.00 84.50 400 LYS A C 1
ATOM 3212 O O . LYS A 1 400 ? -1.603 20.219 12.754 1.00 84.50 400 LYS A O 1
ATOM 3217 N N . GLU A 1 401 ? -1.195 18.463 14.109 1.00 80.69 401 GLU A N 1
ATOM 3218 C CA . GLU A 1 401 ? 0.048 18.032 13.466 1.00 80.69 401 GLU A CA 1
ATOM 3219 C C . GLU A 1 401 ? -0.221 17.506 12.046 1.00 80.69 401 GLU A C 1
ATOM 3221 O O . GLU A 1 401 ? 0.359 18.016 11.086 1.00 80.69 401 GLU A O 1
ATOM 3226 N N . GLU A 1 402 ? -1.183 16.593 11.883 1.00 74.50 402 GLU A N 1
ATOM 3227 C CA . GLU A 1 402 ? -1.577 15.994 10.596 1.00 74.50 402 GLU A CA 1
ATOM 3228 C C . GLU A 1 402 ? -2.050 17.043 9.568 1.00 74.50 402 GLU A C 1
ATOM 3230 O O . GLU A 1 402 ? -1.725 16.979 8.378 1.00 74.50 402 GLU A O 1
ATOM 3235 N N . VAL A 1 403 ? -2.790 18.061 10.014 1.00 74.88 403 VAL A N 1
ATOM 3236 C CA . VAL A 1 403 ? -3.248 19.164 9.155 1.00 74.88 403 VAL A CA 1
ATOM 3237 C C . VAL A 1 403 ? -2.098 20.090 8.762 1.00 74.88 403 VAL A C 1
ATOM 3239 O O . VAL A 1 403 ? -2.117 20.646 7.661 1.00 74.88 403 VAL A O 1
ATOM 3242 N N . SER A 1 404 ? -1.089 20.265 9.620 1.00 71.31 404 SER A N 1
ATOM 3243 C CA . SER A 1 404 ? 0.075 21.106 9.308 1.00 71.31 404 SER A CA 1
ATOM 3244 C C . SER A 1 404 ? 0.939 20.543 8.173 1.00 71.31 404 SER A C 1
ATOM 3246 O O . SER A 1 404 ? 1.565 21.314 7.448 1.00 71.31 404 SER A O 1
ATOM 3248 N N . VAL A 1 405 ? 0.905 19.222 7.968 1.00 63.25 405 VAL A N 1
ATOM 3249 C CA . VAL A 1 405 ? 1.632 18.515 6.900 1.00 63.25 405 VAL A CA 1
ATOM 3250 C C . VAL A 1 405 ? 0.802 18.274 5.629 1.00 63.25 405 VAL A C 1
ATOM 3252 O O . VAL A 1 405 ? 1.305 17.670 4.687 1.00 63.25 405 VAL A O 1
ATOM 3255 N N . GLY A 1 406 ? -0.438 18.777 5.559 1.00 56.72 406 GLY A N 1
ATOM 3256 C CA . GLY A 1 406 ? -1.252 18.781 4.332 1.00 56.72 406 GLY A CA 1
ATOM 3257 C C . GLY A 1 406 ? -2.266 17.639 4.170 1.00 56.72 406 GLY A C 1
ATOM 3258 O O . GLY A 1 406 ? -2.822 17.485 3.084 1.00 56.72 406 GLY A O 1
ATOM 3259 N N . GLY A 1 407 ? -2.567 16.858 5.215 1.00 56.28 407 GLY A N 1
ATOM 3260 C CA . GLY A 1 407 ? -3.542 15.761 5.134 1.00 56.28 407 GLY A CA 1
ATOM 3261 C C . GLY A 1 407 ? -4.991 16.239 4.938 1.00 56.28 407 GLY A C 1
ATOM 3262 O O . GLY A 1 407 ? -5.616 16.750 5.868 1.00 56.28 407 GLY A O 1
ATOM 3263 N N . PHE A 1 408 ? -5.563 16.038 3.742 1.00 53.47 408 PHE A N 1
ATOM 3264 C CA . PHE A 1 408 ? -6.922 16.500 3.398 1.00 53.47 408 PHE A CA 1
ATOM 3265 C C . PHE A 1 408 ? -8.029 15.862 4.264 1.00 53.47 408 PHE A C 1
ATOM 3267 O O . PHE A 1 408 ? -8.946 16.556 4.698 1.00 53.47 408 PHE A O 1
ATOM 3274 N N . GLY A 1 409 ? -7.940 14.558 4.563 1.00 56.38 409 GLY A N 1
ATOM 3275 C CA . GLY A 1 409 ? -8.944 13.843 5.370 1.00 56.38 409 GLY A CA 1
ATOM 3276 C C . GLY A 1 409 ? -9.013 14.324 6.825 1.00 56.38 409 GLY A C 1
ATOM 3277 O O . GLY A 1 409 ? -10.094 14.601 7.346 1.00 56.38 409 GLY A O 1
ATOM 3278 N N . HIS A 1 410 ? -7.848 14.525 7.441 1.00 68.75 410 HIS A N 1
ATOM 3279 C CA . HIS A 1 410 ? -7.704 14.971 8.830 1.00 68.75 410 HIS A CA 1
ATOM 3280 C C . HIS A 1 410 ? -8.184 16.413 9.044 1.00 68.75 410 HIS A C 1
ATOM 3282 O O . HIS A 1 410 ? -8.635 16.767 10.131 1.00 68.75 410 HIS A O 1
ATOM 3288 N N . ARG A 1 411 ? -8.192 17.241 7.990 1.00 74.31 411 ARG A N 1
ATOM 3289 C CA . ARG A 1 411 ? -8.714 18.615 8.045 1.00 74.31 411 ARG A CA 1
ATOM 3290 C C . ARG A 1 411 ? -10.206 18.657 8.376 1.00 74.31 411 ARG A C 1
ATOM 3292 O O . ARG A 1 411 ? -10.613 19.476 9.195 1.00 74.31 411 ARG A O 1
ATOM 3299 N N . ARG A 1 412 ? -11.022 17.773 7.792 1.00 78.19 412 ARG A N 1
ATOM 3300 C CA . ARG A 1 412 ? -12.469 17.732 8.070 1.00 78.19 412 ARG A CA 1
ATOM 3301 C C . ARG A 1 412 ? -12.748 17.324 9.513 1.00 78.19 412 ARG A C 1
ATOM 3303 O O . ARG A 1 412 ? -13.562 17.956 10.179 1.00 78.19 412 ARG A O 1
ATOM 3310 N N . ASP A 1 413 ? -12.079 16.279 9.984 1.00 79.62 413 ASP A N 1
ATOM 3311 C CA . ASP A 1 413 ? -12.293 15.762 11.335 1.00 79.62 413 ASP A CA 1
ATOM 3312 C C . ASP A 1 413 ? -11.782 16.765 12.389 1.00 79.62 413 ASP A C 1
ATOM 3314 O O . ASP A 1 413 ? -12.422 16.950 13.424 1.00 79.62 413 ASP A O 1
ATOM 3318 N N . TYR A 1 414 ? -10.716 17.513 12.076 1.00 84.75 414 TYR A N 1
ATOM 3319 C CA . TYR A 1 414 ? -10.255 18.646 12.881 1.00 84.75 414 TYR A CA 1
ATOM 3320 C C . TYR A 1 414 ? -11.278 19.785 12.943 1.00 84.75 414 TYR A C 1
ATOM 3322 O O . TYR A 1 414 ? -11.615 20.251 14.029 1.00 84.75 414 TYR A O 1
ATOM 3330 N N . ILE A 1 415 ? -11.831 20.198 11.796 1.00 84.69 415 ILE A N 1
ATOM 3331 C CA . ILE A 1 415 ? -12.894 21.213 11.733 1.00 84.69 415 ILE A CA 1
ATOM 3332 C C . ILE A 1 415 ? -14.106 20.770 12.557 1.00 84.69 415 ILE A C 1
ATOM 3334 O O . ILE A 1 415 ? -14.634 21.558 13.339 1.00 84.69 415 ILE A O 1
ATOM 3338 N N . GLN A 1 416 ? -14.526 19.510 12.426 1.00 84.62 416 GLN A N 1
ATOM 3339 C CA . GLN A 1 416 ? -15.647 18.965 13.187 1.00 84.62 416 GLN A CA 1
ATOM 3340 C C . GLN A 1 416 ? -15.383 19.023 14.698 1.00 84.62 416 GLN A C 1
ATOM 3342 O O . GLN A 1 416 ? -16.249 19.470 15.448 1.00 84.62 416 GLN A O 1
ATOM 3347 N N . LEU A 1 417 ? -14.184 18.636 15.146 1.00 86.38 417 LEU A N 1
ATOM 3348 C CA . LEU A 1 417 ? -13.795 18.718 16.556 1.00 86.38 417 LEU A CA 1
ATOM 3349 C C . LEU A 1 417 ? -13.806 20.168 17.066 1.00 86.38 417 LEU A C 1
ATOM 3351 O O . LEU A 1 417 ? -14.307 20.432 18.159 1.00 86.38 417 LEU A O 1
ATOM 3355 N N . LEU A 1 418 ? -13.306 21.121 16.274 1.00 86.75 418 LEU A N 1
ATOM 3356 C CA . LEU A 1 418 ? -13.328 22.545 16.620 1.00 86.75 418 LEU A CA 1
ATOM 3357 C C . LEU A 1 418 ? -14.761 23.094 16.722 1.00 86.75 418 LEU A C 1
ATOM 3359 O O . LEU A 1 418 ? -15.066 23.834 17.656 1.00 86.75 418 LEU A O 1
ATOM 3363 N N . ILE A 1 419 ? -15.657 22.694 15.815 1.00 87.12 419 ILE A N 1
ATOM 3364 C CA . ILE A 1 419 ? -17.082 23.054 15.873 1.00 87.12 419 ILE A CA 1
ATOM 3365 C C . ILE A 1 419 ? -17.735 22.480 17.136 1.00 87.12 419 ILE A C 1
ATOM 3367 O O . ILE A 1 419 ? -18.486 23.180 17.813 1.00 87.12 419 ILE A O 1
ATOM 3371 N N . GLU A 1 420 ? -17.425 21.232 17.494 1.00 84.44 420 GLU A N 1
ATOM 3372 C CA . GLU A 1 420 ? -17.967 20.577 18.690 1.00 84.44 420 GLU A CA 1
ATOM 3373 C C . GLU A 1 420 ? -17.506 21.230 20.005 1.00 84.44 420 GLU A C 1
ATOM 3375 O O . GLU A 1 420 ? -18.253 21.196 20.986 1.00 84.44 420 GLU A O 1
ATOM 3380 N N . LYS A 1 421 ? -16.321 21.861 20.036 1.00 84.19 421 LYS A N 1
ATOM 3381 C CA . LYS A 1 421 ? -15.845 22.651 21.190 1.00 84.19 421 LYS A CA 1
ATOM 3382 C C . LYS A 1 421 ? -16.655 23.933 21.398 1.00 84.19 421 LYS A C 1
ATOM 3384 O O . LYS A 1 421 ? -16.805 24.364 22.540 1.00 84.19 421 LYS A O 1
ATOM 3389 N N . ASN A 1 422 ? -17.182 24.516 20.319 1.00 85.94 422 ASN A N 1
ATOM 3390 C CA . ASN A 1 422 ? -18.094 25.661 20.338 1.00 85.94 422 ASN A CA 1
ATOM 3391 C C . ASN A 1 422 ? -17.585 26.871 21.159 1.00 85.94 422 ASN A C 1
ATOM 3393 O O . ASN A 1 422 ? -18.351 27.521 21.871 1.00 85.94 422 ASN A O 1
ATOM 3397 N N . THR A 1 423 ? -16.284 27.176 21.075 1.00 89.19 423 THR A N 1
ATOM 3398 C CA . THR A 1 423 ? -15.698 28.406 21.645 1.00 89.19 423 THR A CA 1
ATOM 3399 C C . THR A 1 423 ? -15.443 29.437 20.541 1.00 89.19 423 THR A C 1
ATOM 3401 O O . THR A 1 423 ? -15.211 29.047 19.394 1.00 89.19 423 THR A O 1
ATOM 3404 N N . PRO A 1 424 ? -15.431 30.750 20.840 1.00 88.56 424 PRO A N 1
ATOM 3405 C CA . PRO A 1 424 ? -15.135 31.775 19.836 1.00 88.56 424 PRO A CA 1
ATOM 3406 C C . PRO A 1 424 ? -13.809 31.540 19.091 1.00 88.56 424 PRO A C 1
ATOM 3408 O O . PRO A 1 424 ? -13.729 31.739 17.879 1.00 88.56 424 PRO A O 1
ATOM 3411 N N . GLU A 1 425 ? -12.779 31.070 19.795 1.00 88.94 425 GLU A N 1
ATOM 3412 C CA . GLU A 1 425 ? -11.453 30.794 19.239 1.00 88.94 425 GLU A CA 1
ATOM 3413 C C . GLU A 1 425 ? -11.463 29.558 18.332 1.00 88.94 425 GLU A C 1
ATOM 3415 O O . GLU A 1 425 ? -10.922 29.608 17.228 1.00 88.94 425 GLU A O 1
ATOM 3420 N N . SER A 1 426 ? -12.118 28.473 18.763 1.00 87.00 426 SER A N 1
ATOM 3421 C CA . SER A 1 426 ? -12.192 27.227 17.987 1.00 87.00 426 SER A CA 1
ATOM 3422 C C . SER A 1 426 ? -13.030 27.389 16.721 1.00 87.00 426 SER A C 1
ATOM 3424 O O . SER A 1 426 ? -12.628 26.916 15.662 1.00 87.00 426 SER A O 1
ATOM 3426 N N . LEU A 1 427 ? -14.134 28.139 16.777 1.00 88.44 427 LEU A N 1
ATOM 3427 C CA . LEU A 1 427 ? -14.944 28.449 15.595 1.00 88.44 427 LEU A CA 1
ATOM 3428 C C . LEU A 1 427 ? -14.188 29.328 14.586 1.00 88.44 427 LEU A C 1
ATOM 3430 O O . LEU A 1 427 ? -14.294 29.113 13.378 1.00 88.44 427 LEU A O 1
ATOM 3434 N N . LYS A 1 428 ? -13.380 30.285 15.061 1.00 90.38 428 LYS A N 1
ATOM 3435 C CA . LYS A 1 428 ? -12.517 31.105 14.195 1.00 90.38 428 LYS A CA 1
ATOM 3436 C C . LYS A 1 428 ? -11.430 30.267 13.513 1.00 90.38 428 LYS A C 1
ATOM 3438 O O . LYS A 1 428 ? -11.158 30.454 12.326 1.00 90.38 428 LYS A O 1
ATOM 3443 N N . GLU A 1 429 ? -10.820 29.338 14.244 1.00 87.12 429 GLU A N 1
ATOM 3444 C CA . GLU A 1 429 ? -9.844 28.403 13.680 1.00 87.12 429 GLU A CA 1
ATOM 3445 C C . GLU A 1 429 ? -10.492 27.448 12.665 1.00 87.12 429 GLU A C 1
ATOM 3447 O O . GLU A 1 429 ? -9.948 27.262 11.577 1.00 87.12 429 GLU A O 1
ATOM 3452 N N . ALA A 1 430 ? -11.691 26.932 12.959 1.00 86.62 430 ALA A N 1
ATOM 3453 C CA . ALA A 1 430 ? -12.451 26.072 12.054 1.00 86.62 430 ALA A CA 1
ATOM 3454 C C . ALA A 1 430 ? -12.733 26.759 10.709 1.00 86.62 430 ALA A C 1
ATOM 3456 O O . ALA A 1 430 ? -12.500 26.163 9.659 1.00 86.62 430 ALA A O 1
ATOM 3457 N N . LEU A 1 431 ? -13.161 28.028 10.738 1.00 85.81 431 LEU A N 1
ATOM 3458 C CA . LEU A 1 431 ? -13.376 28.840 9.533 1.00 85.81 431 LEU A CA 1
ATOM 3459 C C . LEU A 1 431 ? -12.090 28.992 8.712 1.00 85.81 431 LEU A C 1
ATOM 3461 O O . LEU A 1 431 ? -12.096 28.738 7.513 1.00 85.81 431 LEU A O 1
ATOM 3465 N N . THR A 1 432 ? -10.971 29.304 9.369 1.00 85.44 432 THR A N 1
ATOM 3466 C CA . THR A 1 432 ? -9.664 29.472 8.706 1.00 85.44 432 THR A CA 1
ATOM 3467 C C . THR A 1 432 ? -9.176 28.185 8.028 1.00 85.44 432 THR A C 1
ATOM 3469 O O . THR A 1 432 ? -8.398 28.233 7.081 1.00 85.44 432 THR A O 1
ATOM 3472 N N . LYS A 1 433 ? -9.582 27.011 8.527 1.00 79.69 433 LYS A N 1
ATOM 3473 C CA . LYS A 1 433 ? -9.218 25.709 7.945 1.00 79.69 433 LYS A CA 1
ATOM 3474 C C . LYS A 1 433 ? -10.220 25.204 6.905 1.00 79.69 433 LYS A C 1
ATOM 3476 O O . LYS A 1 433 ? -9.890 24.258 6.189 1.00 79.69 433 LYS A O 1
ATOM 3481 N N . ALA A 1 434 ? -11.419 25.780 6.840 1.00 73.75 434 ALA A N 1
ATOM 3482 C CA . ALA A 1 434 ? -12.432 25.441 5.844 1.00 73.75 434 ALA A CA 1
ATOM 3483 C C . ALA A 1 434 ? -12.168 26.110 4.481 1.00 73.75 434 ALA A C 1
ATOM 3485 O O . ALA A 1 434 ? -12.593 25.569 3.460 1.00 73.75 434 ALA A O 1
ATOM 3486 N N . GLU A 1 435 ? -11.458 27.243 4.485 1.00 57.22 435 GLU A N 1
ATOM 3487 C CA . GLU A 1 435 ? -10.886 27.922 3.310 1.00 57.22 435 GLU A CA 1
ATOM 3488 C C . GLU A 1 435 ? -9.625 27.206 2.787 1.00 57.22 435 GLU A C 1
ATOM 3490 O O . GLU A 1 435 ? -9.453 27.182 1.547 1.00 57.22 435 GLU A O 1
#

Sequence (435 aa):
MFTYFVDSNHDIRGNENLKPENSYSGTLFYTLTSKPEKTLKWSVDASSMYLQVQDRIEMALINDAPLQYEYINVKTDQNWLNTISGRISNKNVGLNVGFSILGRALEINDLSDTKYRYSSEMNSSIYYNLLKTKTSFSLFFKAFGKTNRIVEDKTLGVTQYILAEQNALSSLANAPISNYSALFILATTNMAKHEFSEAKKLASQMTDDPNMKLQALGIIFDANYAIGDLKACEKNLAEIEQSKKEIFKYKLPGVDPKDVNDMINTNRYALLSYSQGKVQESEKYFLKAIKESINIYGEPKAWIYNLYATFLTKNGRLEDAKDNIQYALNEVPNYTSALVQKSEIAYQEKNWQEIITNLKPINDKVPRSDIILRLAKAEKKLNNIESYNQLISQAESLLKEEVSVGGFGHRRDYIQLLIEKNTPESLKEALTKAE

Secondary structure (DSSP, 8-state):
----EE-SS-EEEP-TTPPPPEEEEEEEEEEEE--TT-SSEEEEEEEEEEEEEEEEEEEEEEEETTEEEEEEEEEEEEEEEEEEEEEEE-SSEEEEEEEEEEEEEEE-STT-----EEEEEEEEEEEEEETTTTEEEEEEEEEE--EEEEEEE-TTSS-EEEEEEE-HHHHHTTS-S--HHHHHHHHHHHHHTT-HHHHHHHHHTSTTSTTTHHHHHHHHHHHHHHTT-HHHHHHHHHHHHHHHHHHHHHT-TT--TTT--THHHHHHHHHHHHHTT-HHHHHHHHHHHHHHTTT--SHHHHHHHHHHHHHHHHTT-HHHHHHHHHHHHHHSTT-HHHHHHHHHHHHHTT-HHHHHHHHHHHHHHS--HHHHHHHHHHHHHTT-HHHHHHHHHHHHHHHHHHHHTT-HHHHHHHHHHHHHH--HHHHHHHHHHH-

Solvent-accessible surface area (backbone atoms only — not comparable to full-atom values): 22841 Å² total; per-residue (Å²): 104,89,50,78,44,74,59,92,80,44,36,37,36,46,31,89,84,59,59,79,64,47,75,53,75,51,76,49,76,48,74,49,66,51,63,92,84,48,74,63,40,39,37,39,41,39,37,42,35,42,38,37,29,34,27,33,76,42,72,30,35,71,36,85,82,70,45,26,32,32,51,40,53,28,51,36,40,38,39,39,40,38,38,42,32,39,37,43,33,42,98,43,39,35,41,37,41,34,42,35,40,37,36,40,24,46,28,58,52,102,86,49,73,64,61,72,43,70,29,39,42,38,40,36,36,41,37,41,47,45,71,94,78,73,44,75,48,76,51,77,49,77,50,59,41,50,45,73,45,50,32,54,43,54,92,83,82,47,89,44,74,45,82,42,81,43,60,34,77,67,50,64,79,67,53,93,59,79,66,52,68,56,35,47,52,50,17,53,50,24,48,76,50,61,39,36,70,60,14,34,58,40,19,60,72,29,51,84,40,85,90,40,22,63,62,18,45,46,51,37,27,53,38,28,51,75,74,63,37,60,69,57,28,56,53,38,52,55,50,50,56,50,49,51,54,49,50,66,73,66,62,53,88,92,63,62,83,83,75,61,59,52,25,71,60,37,35,50,51,13,54,52,29,42,78,70,68,36,54,74,61,10,50,54,25,38,55,47,18,53,62,48,30,70,90,50,72,37,62,63,37,19,49,52,31,33,52,44,18,52,53,28,46,77,69,72,37,52,67,67,15,50,54,27,28,49,52,15,38,71,50,28,74,81,41,61,70,39,41,52,51,51,30,51,51,26,54,77,72,67,37,40,66,56,30,44,70,55,44,48,72,51,39,76,75,54,75,44,54,74,57,34,53,52,44,24,55,27,29,51,74,71,67,37,58,68,61,18,53,53,31,50,53,51,28,51,56,49,28,54,55,45,39,72,76,61,30,61,71,42,42,55,57,42,33,50,53,23,52,72,67,67,39,78,67,35,45,53,52,28,54,67,70,73,110

Nearest PDB structures (foldseek):
  7kdt-assembly1_A  TM=6.029E-01  e=3.515E-03  Homo sapiens
  9e8q-assembly1_X  TM=5.098E-01  e=1.188E-03  Homo sapiens
  7dhg-assembly1_C  TM=5.433E-01  e=4.550E-03  Homo sapiens
  2hdi-assembly1_A  TM=5.439E-01  e=1.085E+00  Escherichia coli
  4epa-assembly1_A  TM=4.414E-01  e=6.277E+00  Yersinia pestis

pLDDT: mean 81.28, std 15.78, range [32.19, 97.94]